Protein AF-0000000080646716 (afdb_homodimer)

Foldseek 3Di:
DLVVLLVLLLLQLLDPQDFLVVSCVLSVHDSVVSVVSVVVCVVLQQKDWDDFDDDPDDDTTTTMHGHQQAKFKFWEDDLFWIKIFIDGSSLHTPDIDIDGDPQLDLLSVLVVVVVVVVVVCVVDPDDHLWYFYEYQAQAFQLGFGCDDVSSPDHGDRSNVSNPVPGHYTYDYLQLLLVLLCLRHNVVSVDQWEKEWEEEQFIAMWIGHRSRTDDDSCPSVRVQQADALAAQVQADPVGHGRGLRCQRYLVNLCVQCVVLPHDADDSSDLQRRLVRLVVCVVVPPPSSLVSLLRNLSSVLSSQCVVCVVRVHQEYEYEASNLCSCVDVSSVSVVSQVVVDDPVDPGHDYHGDNHDCSSSRSSRRSVGSSVSSSVSSVD/DLVVLLVLLLLQLLDPQDFLVVSCVLSVHDSVVSVVSVVVCVVLQQKDWDDFDDDPDDDTTTTMHGHQQAKFKFWEDDLFWIKIFIDGSSLHTPDIDIDGDDQLDLLSVLVRVVVVVVVVCVVDPDDHLWYFYEYQAQAFQLGFGCDDVSSPDHGDRSNVSNPVPGHYTYDYLQLLLVLLCLRHNVVSVDQWEKEWEEEQFIAMWIGHRSRTDDDSCPNVRVQQADALAAQVQADPVGHGRGLRCQRYLVNLCVQCVVLPHDADDSSDLQRRLVRLVVCVVVPPPSSLVSLLSNLSSVLSSQCVRCVVRVHQEYEYEASNLCSCVDVSSVSVVVQVVVDDPVDPGHDYHGDNHDCSSSRSSRRSVRSSVSSSVSSVD

Radius of gyration: 27.38 Å; Cα contacts (8 Å, |Δi|>4): 1641; chains: 2; bounding box: 69×74×70 Å

pLDDT: mean 92.82, std 8.95, range [37.38, 98.81]

Organism: NCBI:txid888439

Sequence (754 aa):
MGSTALQLAYEIVRSAPVGRRSLAATLELSPASATRLVKELLGAGIVEEGEETQPTLGRPVVAVQPSSKLLLAGITFHTSGATAVLMDARGQVRESLEAELSDHSVAAVAALGKELLRELAAEADRPITATGVSLGGAISPAGYVTRAPFYGWRQVDLGAQWGRKKPTVFVNDADAFALGELWYGVGRQYSDFAIVTTGMGVGHAVVRERKLLDSPYSGIGLIGHVPVAGPEVVCKLGHRGCASAVLSMPALAHDMHAVGVPVADIADADQFASSLRQIVQEGDPAGIAVLENYAQALCRTIVIVGNVSMVSQVVVGGELAQLAGWQELAVKEKLAQMHDPDEPGLTLHVRDGAFVDWARGAAAVAFRTWIRHRLEKMGSTALQLAYEIVRSAPVGRRSLAATLELSPASATRLVKELLGAGIVEEGEETQPTLGRPVVAVQPSSKLLLAGITFHTSGATAVLMDARGQVRESLEAELSDHSVAAVAALGKELLRELAAEADRPITATGVSLGGAISPAGYVTRAPFYGWRQVDLGAQWGRKKPTVFVNDADAFALGELWYGVGRQYSDFAIVTTGMGVGHAVVRERKLLDSPYSGIGLIGHVPVAGPEVVCKLGHRGCASAVLSMPALAHDMHAVGVPVADIADADQFASSLRQIVQEGDPAGIAVLENYAQALCRTIVIVGNVSMVSQVVVGGELAQLAGWQELAVKEKLAQMHDPDEPGLTLHVRDGAFVDWARGAAAVAFRTWIRHRLEK

Structure (mmCIF, N/CA/C/O backbone):
data_AF-0000000080646716-model_v1
#
loop_
_entity.id
_entity.type
_entity.pdbx_description
1 polymer 'HTH marR-type domain-containing protein'
#
loop_
_atom_site.group_PDB
_atom_site.id
_atom_site.type_symbol
_atom_site.label_atom_id
_atom_site.label_alt_id
_atom_site.label_comp_id
_atom_site.label_asym_id
_atom_site.label_entity_id
_atom_site.label_seq_id
_atom_site.pdbx_PDB_ins_code
_atom_site.Cartn_x
_atom_site.Cartn_y
_atom_site.Cartn_z
_atom_site.occupancy
_atom_site.B_iso_or_equiv
_atom_site.auth_seq_id
_atom_site.auth_comp_id
_atom_site.auth_asym_id
_atom_site.auth_atom_id
_atom_site.pdbx_PDB_model_num
ATOM 1 N N . MET A 1 1 ? 25.328 5.555 -5.945 1 37.38 1 MET A N 1
ATOM 2 C CA . MET A 1 1 ? 26.031 6.289 -4.902 1 37.38 1 MET A CA 1
ATOM 3 C C . MET A 1 1 ? 25.141 7.363 -4.285 1 37.38 1 MET A C 1
ATOM 5 O O . MET A 1 1 ? 25.078 7.5 -3.064 1 37.38 1 MET A O 1
ATOM 9 N N . GLY A 1 2 ? 24.328 8.078 -5.27 1 55.41 2 GLY A N 1
ATOM 10 C CA . GLY A 1 2 ? 23.469 9.203 -4.898 1 55.41 2 GLY A CA 1
ATOM 11 C C . GLY A 1 2 ? 22.266 8.789 -4.07 1 55.41 2 GLY A C 1
ATOM 12 O O . GLY A 1 2 ? 21.938 9.453 -3.088 1 55.41 2 GLY A O 1
ATOM 13 N N . SER A 1 3 ? 21.953 7.461 -4.199 1 77.31 3 SER A N 1
ATOM 14 C CA . SER A 1 3 ? 20.734 7.043 -3.516 1 77.31 3 SER A CA 1
ATOM 15 C C . SER A 1 3 ? 21.031 6.559 -2.102 1 77.31 3 SER A C 1
ATOM 17 O O . SER A 1 3 ? 20.297 6.859 -1.165 1 77.31 3 SER A O 1
ATOM 19 N N . THR A 1 4 ? 22.344 6.078 -1.926 1 83.69 4 THR A N 1
ATOM 20 C CA . THR A 1 4 ? 22.672 5.547 -0.607 1 83.69 4 THR A CA 1
ATOM 21 C C . THR A 1 4 ? 23 6.676 0.369 1 83.69 4 THR A C 1
ATOM 23 O O . THR A 1 4 ? 22.625 6.609 1.544 1 83.69 4 THR A O 1
ATOM 26 N N . ALA A 1 5 ? 23.672 7.699 -0.118 1 91 5 ALA A N 1
ATOM 27 C CA . ALA A 1 5 ? 23.969 8.867 0.712 1 91 5 ALA A CA 1
ATOM 28 C C . ALA A 1 5 ? 22.688 9.539 1.185 1 91 5 ALA A C 1
ATOM 30 O O . ALA A 1 5 ? 22.578 9.961 2.338 1 91 5 ALA A O 1
ATOM 31 N N . LEU A 1 6 ? 21.766 9.578 0.278 1 93.56 6 LEU A N 1
ATOM 32 C CA . LEU A 1 6 ? 20.484 10.164 0.608 1 93.56 6 LEU A CA 1
ATOM 33 C C . LEU A 1 6 ? 19.781 9.359 1.704 1 93.56 6 LEU A C 1
ATOM 35 O O . LEU A 1 6 ? 19.266 9.938 2.664 1 93.56 6 LEU A O 1
ATOM 39 N N . GLN A 1 7 ? 19.828 8.078 1.572 1 92.5 7 GLN A N 1
ATOM 40 C CA . GLN A 1 7 ? 19.203 7.211 2.562 1 92.5 7 GLN A CA 1
ATOM 41 C C . GLN A 1 7 ? 19.875 7.352 3.924 1 92.5 7 GLN A C 1
ATOM 43 O O . GLN A 1 7 ? 19.203 7.34 4.961 1 92.5 7 GLN A O 1
ATOM 48 N N . LEU A 1 8 ? 21.141 7.43 3.895 1 95.06 8 LEU A N 1
ATOM 49 C CA . LEU A 1 8 ? 21.875 7.586 5.145 1 95.06 8 LEU A CA 1
ATOM 50 C C . LEU A 1 8 ? 21.547 8.922 5.805 1 95.06 8 LEU A C 1
ATOM 52 O O . LEU A 1 8 ? 21.344 8.984 7.02 1 95.06 8 LEU A O 1
ATOM 56 N N . ALA A 1 9 ? 21.469 9.969 4.996 1 97.19 9 ALA A N 1
ATOM 57 C CA . ALA A 1 9 ? 21.109 11.273 5.535 1 97.19 9 ALA A CA 1
ATOM 58 C C . ALA A 1 9 ? 19.734 11.227 6.207 1 97.19 9 ALA A C 1
ATOM 60 O O . ALA A 1 9 ? 19.578 11.719 7.328 1 97.19 9 ALA A O 1
ATOM 61 N N . TYR A 1 10 ? 18.766 10.648 5.551 1 97 10 TYR A N 1
ATOM 62 C CA . TYR A 1 10 ? 17.422 10.555 6.094 1 97 10 TYR A CA 1
ATOM 63 C C . TYR A 1 10 ? 17.406 9.742 7.387 1 97 10 TYR A C 1
ATOM 65 O O . TYR A 1 10 ? 16.688 10.086 8.336 1 97 10 TYR A O 1
ATOM 73 N N . GLU A 1 11 ? 18.203 8.695 7.398 1 95.94 11 GLU A N 1
ATOM 74 C CA . GLU A 1 11 ? 18.266 7.875 8.609 1 95.94 11 GLU A CA 1
ATOM 75 C C . GLU A 1 11 ? 18.875 8.656 9.766 1 95.94 11 GLU A C 1
ATOM 77 O O . GLU A 1 11 ? 18.469 8.5 10.922 1 95.94 11 GLU A O 1
ATOM 82 N N . ILE A 1 12 ? 19.859 9.477 9.5 1 96.5 12 ILE A N 1
ATOM 83 C CA . ILE A 1 12 ? 20.469 10.305 10.539 1 96.5 12 ILE A CA 1
ATOM 84 C C . ILE A 1 12 ? 19.422 11.273 11.102 1 96.5 12 ILE A C 1
ATOM 86 O O . ILE A 1 12 ? 19.328 11.453 12.312 1 96.5 12 ILE A O 1
ATOM 90 N N . VAL A 1 13 ? 18.641 11.922 10.234 1 97.06 13 VAL A N 1
ATOM 91 C CA . VAL A 1 13 ? 17.609 12.844 10.68 1 97.06 13 VAL A CA 1
ATOM 92 C C . VAL A 1 13 ? 16.641 12.133 11.625 1 97.06 13 VAL A C 1
ATOM 94 O O . VAL A 1 13 ? 16.312 12.641 12.695 1 97.06 13 VAL A O 1
ATOM 97 N N . ARG A 1 14 ? 16.25 10.977 11.281 1 95.81 14 ARG A N 1
ATOM 98 C CA . ARG A 1 14 ? 15.227 10.211 12 1 95.81 14 ARG A CA 1
ATOM 99 C C . ARG A 1 14 ? 15.766 9.703 13.328 1 95.81 14 ARG A C 1
ATOM 101 O O . ARG A 1 14 ? 15.023 9.625 14.312 1 95.81 14 ARG A O 1
ATOM 108 N N . SER A 1 15 ? 17.078 9.406 13.398 1 94.19 15 SER A N 1
ATOM 109 C CA . SER A 1 15 ? 17.594 8.641 14.531 1 94.19 15 SER A CA 1
ATOM 110 C C . SER A 1 15 ? 18.625 9.453 15.32 1 94.19 15 SER A C 1
ATOM 112 O O . SER A 1 15 ? 19.188 8.953 16.297 1 94.19 15 SER A O 1
ATOM 114 N N . ALA A 1 16 ? 18.859 10.656 14.969 1 91.88 16 ALA A N 1
ATOM 115 C CA . ALA A 1 16 ? 19.906 11.461 15.586 1 91.88 16 ALA A CA 1
ATOM 116 C C . ALA A 1 16 ? 19.625 11.688 17.062 1 91.88 16 ALA A C 1
ATOM 118 O O . ALA A 1 16 ? 18.469 11.781 17.484 1 91.88 16 ALA A O 1
ATOM 119 N N . PRO A 1 17 ? 20.719 11.789 17.812 1 92.94 17 PRO A N 1
ATOM 120 C CA . PRO A 1 17 ? 22.109 11.477 17.484 1 92.94 17 PRO A CA 1
ATOM 121 C C . PRO A 1 17 ? 22.359 9.977 17.328 1 92.94 17 PRO A C 1
ATOM 123 O O . PRO A 1 17 ? 21.734 9.164 18.016 1 92.94 17 PRO A O 1
ATOM 126 N N . VAL A 1 18 ? 23.125 9.656 16.344 1 93.56 18 VAL A N 1
ATOM 127 C CA . VAL A 1 18 ? 23.281 8.227 16.062 1 93.56 18 VAL A CA 1
ATOM 128 C C . VAL A 1 18 ? 24.734 7.934 15.664 1 93.56 18 VAL A C 1
ATOM 130 O O . VAL A 1 18 ? 25.375 8.742 15 1 93.56 18 VAL A O 1
ATOM 133 N N . GLY A 1 19 ? 25.25 6.797 16.047 1 93.19 19 GLY A N 1
ATOM 134 C CA . GLY A 1 19 ? 26.609 6.383 15.711 1 93.19 19 GLY A CA 1
ATOM 135 C C . GLY A 1 19 ? 26.719 5.75 14.336 1 93.19 19 GLY A C 1
ATOM 136 O O . GLY A 1 19 ? 25.75 5.176 13.836 1 93.19 19 GLY A O 1
ATOM 137 N N . ARG A 1 20 ? 27.938 5.816 13.836 1 91.69 20 ARG A N 1
ATOM 138 C CA . ARG A 1 20 ? 28.203 5.297 12.5 1 91.69 20 ARG A CA 1
ATOM 139 C C . ARG A 1 20 ? 27.969 3.793 12.438 1 91.69 20 ARG A C 1
ATOM 141 O O . ARG A 1 20 ? 27.5 3.275 11.422 1 91.69 20 ARG A O 1
ATOM 148 N N . ARG A 1 21 ? 28.312 3.08 13.422 1 90.81 21 ARG A N 1
ATOM 149 C CA . ARG A 1 21 ? 28.141 1.632 13.445 1 90.81 21 ARG A CA 1
ATOM 150 C C . ARG A 1 21 ? 26.656 1.261 13.344 1 90.81 21 ARG A C 1
ATOM 152 O O . ARG A 1 21 ? 26.297 0.338 12.609 1 90.81 21 ARG A O 1
ATOM 159 N N . SER A 1 22 ? 25.859 1.977 14.102 1 92.81 22 SER A N 1
ATOM 160 C CA . SER A 1 22 ? 24.422 1.738 14.062 1 92.81 22 SER A CA 1
ATOM 161 C C . SER A 1 22 ? 23.844 2.043 12.688 1 92.81 22 SER A C 1
ATOM 163 O O . SER A 1 22 ? 23 1.31 12.188 1 92.81 22 SER A O 1
ATOM 165 N N . LEU A 1 23 ? 24.266 3.078 12.141 1 93.56 23 LEU A N 1
ATOM 166 C CA . LEU A 1 23 ? 23.828 3.453 10.797 1 93.56 23 LEU A CA 1
ATOM 167 C C . LEU A 1 23 ? 24.172 2.363 9.789 1 93.56 23 LEU A C 1
ATOM 169 O O . LEU A 1 23 ? 23.328 2.004 8.953 1 93.56 23 LEU A O 1
ATOM 173 N N . ALA A 1 24 ? 25.391 1.897 9.852 1 93.12 24 ALA A N 1
ATOM 174 C CA . ALA A 1 24 ? 25.828 0.841 8.945 1 93.12 24 ALA A CA 1
ATOM 175 C C . ALA A 1 24 ? 24.953 -0.396 9.062 1 93.12 24 ALA A C 1
ATOM 177 O O . ALA A 1 24 ? 24.531 -0.972 8.055 1 93.12 24 ALA A O 1
ATOM 178 N N . ALA A 1 25 ? 24.672 -0.729 10.289 1 91.31 25 ALA A N 1
ATOM 179 C CA . ALA A 1 25 ? 23.844 -1.906 10.547 1 91.31 25 ALA A CA 1
ATOM 180 C C . ALA A 1 25 ? 22.438 -1.715 10 1 91.31 25 ALA A C 1
ATOM 182 O O . ALA A 1 25 ? 21.906 -2.59 9.305 1 91.31 25 ALA A O 1
ATOM 183 N N . THR A 1 26 ? 21.844 -0.577 10.25 1 89.69 26 THR A N 1
ATOM 184 C CA . THR A 1 26 ? 20.453 -0.285 9.867 1 89.69 26 THR A CA 1
ATOM 185 C C . THR A 1 26 ? 20.312 -0.286 8.352 1 89.69 26 THR A C 1
ATOM 187 O O . THR A 1 26 ? 19.297 -0.765 7.824 1 89.69 26 THR A O 1
ATOM 190 N N . LEU A 1 27 ? 21.281 0.178 7.688 1 89.5 27 LEU A N 1
ATOM 191 C CA . LEU A 1 27 ? 21.172 0.326 6.238 1 89.5 27 LEU A CA 1
ATOM 192 C C . LEU A 1 27 ? 21.922 -0.79 5.523 1 89.5 27 LEU A C 1
ATOM 194 O O . LEU A 1 27 ? 22.078 -0.759 4.301 1 89.5 27 LEU A O 1
ATOM 198 N N . GLU A 1 28 ? 22.422 -1.714 6.332 1 86.06 28 GLU A N 1
ATOM 199 C CA . GLU A 1 28 ? 23.156 -2.859 5.793 1 86.06 28 GLU A CA 1
ATOM 200 C C . GLU A 1 28 ? 24.328 -2.41 4.934 1 86.06 28 GLU A C 1
ATOM 202 O O . GLU A 1 28 ? 24.484 -2.861 3.795 1 86.06 28 GLU A O 1
ATOM 207 N N . LEU A 1 29 ? 25.062 -1.531 5.453 1 88.31 29 LEU A N 1
ATOM 208 C CA . LEU A 1 29 ? 26.281 -1.034 4.836 1 88.31 29 LEU A CA 1
ATOM 209 C C . LEU A 1 29 ? 27.516 -1.555 5.57 1 88.31 29 LEU A C 1
ATOM 211 O O . LEU A 1 29 ? 27.438 -1.908 6.75 1 88.31 29 LEU A O 1
ATOM 215 N N . SER A 1 30 ? 28.609 -1.611 4.824 1 89.62 30 SER A N 1
ATOM 216 C CA . SER A 1 30 ? 29.875 -1.838 5.512 1 89.62 30 SER A CA 1
ATOM 217 C C . SER A 1 30 ? 30.266 -0.635 6.367 1 89.62 30 SER A C 1
ATOM 219 O O . SER A 1 30 ? 29.891 0.5 6.051 1 89.62 30 SER A O 1
ATOM 221 N N . PRO A 1 31 ? 31.016 -0.91 7.41 1 91.19 31 PRO A N 1
ATOM 222 C CA . PRO A 1 31 ? 31.5 0.214 8.219 1 91.19 31 PRO A CA 1
ATOM 223 C C . PRO A 1 31 ? 32.281 1.234 7.398 1 91.19 31 PRO A C 1
ATOM 225 O O . PRO A 1 31 ? 32.156 2.441 7.609 1 91.19 31 PRO A O 1
ATOM 228 N N . ALA A 1 32 ? 33.062 0.771 6.52 1 92.44 32 ALA A N 1
ATOM 229 C CA . ALA A 1 32 ? 33.875 1.655 5.668 1 92.44 32 ALA A CA 1
ATOM 230 C C . ALA A 1 32 ? 32.969 2.529 4.801 1 92.44 32 ALA A C 1
ATOM 232 O O . ALA A 1 32 ? 33.219 3.725 4.633 1 92.44 32 ALA A O 1
ATOM 233 N N . SER A 1 33 ? 31.875 1.954 4.27 1 90.88 33 SER A N 1
ATOM 234 C CA . SER A 1 33 ? 30.938 2.693 3.439 1 90.88 33 SER A CA 1
ATOM 235 C C . SER A 1 33 ? 30.188 3.744 4.25 1 90.88 33 SER A C 1
ATOM 237 O O . SER A 1 33 ? 29.984 4.867 3.787 1 90.88 33 SER A O 1
ATOM 239 N N . ALA A 1 34 ? 29.812 3.352 5.43 1 93.75 34 ALA A N 1
ATOM 240 C CA . ALA A 1 34 ? 29.125 4.293 6.297 1 93.75 34 ALA A CA 1
ATOM 241 C C . ALA A 1 34 ? 30 5.484 6.645 1 93.75 34 ALA A C 1
ATOM 243 O O . ALA A 1 34 ? 29.562 6.633 6.625 1 93.75 34 ALA A O 1
ATOM 244 N N . THR A 1 35 ? 31.25 5.172 6.945 1 93.94 35 THR A N 1
ATOM 245 C CA . THR A 1 35 ? 32.188 6.227 7.297 1 93.94 35 THR A CA 1
ATOM 246 C C . THR A 1 35 ? 32.406 7.184 6.129 1 93.94 35 THR A C 1
ATOM 248 O O . THR A 1 35 ? 32.406 8.398 6.309 1 93.94 35 THR A O 1
ATOM 251 N N . ARG A 1 36 ? 32.562 6.621 5.016 1 95.06 36 ARG A N 1
ATOM 252 C CA . ARG A 1 36 ? 32.75 7.426 3.816 1 95.06 36 ARG A CA 1
ATOM 253 C C . ARG A 1 36 ? 31.547 8.312 3.537 1 95.06 36 ARG A C 1
ATOM 255 O O . ARG A 1 36 ? 31.688 9.492 3.211 1 95.06 36 ARG A O 1
ATOM 262 N N . LEU A 1 37 ? 30.391 7.777 3.635 1 95.25 37 LEU A N 1
ATOM 263 C CA . LEU A 1 37 ? 29.156 8.5 3.35 1 95.25 37 LEU A CA 1
ATOM 264 C C . LEU A 1 37 ? 28.922 9.602 4.379 1 95.25 37 LEU A C 1
ATOM 266 O O . LEU A 1 37 ? 28.469 10.695 4.031 1 95.25 37 LEU A O 1
ATOM 270 N N . VAL A 1 38 ? 29.234 9.305 5.613 1 96 38 VAL A N 1
ATOM 271 C CA . VAL A 1 38 ? 29.078 10.312 6.652 1 96 38 VAL A CA 1
ATOM 272 C C . VAL A 1 38 ? 30.016 11.492 6.363 1 96 38 VAL A C 1
ATOM 274 O O . VAL A 1 38 ? 29.625 12.648 6.516 1 96 38 VAL A O 1
ATOM 277 N N . LYS A 1 39 ? 31.219 11.188 5.973 1 96.38 39 LYS A N 1
ATOM 278 C CA . LYS A 1 39 ? 32.156 12.242 5.617 1 96.38 39 LYS A CA 1
ATOM 279 C C . LYS A 1 39 ? 31.609 13.109 4.484 1 96.38 39 LYS A C 1
ATOM 281 O O . LYS A 1 39 ? 31.781 14.328 4.496 1 96.38 39 LYS A O 1
ATOM 286 N N . GLU A 1 40 ? 31.016 12.477 3.57 1 95.94 40 GLU A N 1
ATOM 287 C CA . GLU A 1 40 ? 30.391 13.195 2.465 1 95.94 40 GLU A CA 1
ATOM 288 C C . GLU A 1 40 ? 29.297 14.141 2.965 1 95.94 40 GLU A C 1
ATOM 290 O O . GLU A 1 40 ? 29.219 15.289 2.521 1 95.94 40 GLU A O 1
ATOM 295 N N . LEU A 1 41 ? 28.5 13.664 3.877 1 97.44 41 LEU A N 1
ATOM 296 C CA . LEU A 1 41 ? 27.406 14.461 4.418 1 97.44 41 LEU A CA 1
ATOM 297 C C . LEU A 1 41 ? 27.938 15.609 5.266 1 97.44 41 LEU A C 1
ATOM 299 O O . LEU A 1 41 ? 27.359 16.703 5.273 1 97.44 41 LEU A O 1
ATOM 303 N N . LEU A 1 42 ? 29.031 15.352 6.012 1 97.06 42 LEU A N 1
ATOM 304 C CA . LEU A 1 42 ? 29.703 16.406 6.777 1 97.06 42 LEU A CA 1
ATOM 305 C C . LEU A 1 42 ? 30.203 17.5 5.859 1 97.06 42 LEU A C 1
ATOM 307 O O . LEU A 1 42 ? 29.984 18.688 6.121 1 97.06 42 LEU A O 1
ATOM 311 N N . GLY A 1 43 ? 30.797 17.047 4.824 1 96.56 43 GLY A N 1
ATOM 312 C CA . GLY A 1 43 ? 31.328 18 3.855 1 96.56 43 GLY A CA 1
ATOM 313 C C . GLY A 1 43 ? 30.25 18.828 3.197 1 96.56 43 GLY A C 1
ATOM 314 O O . GLY A 1 43 ? 30.484 20 2.852 1 96.56 43 GLY A O 1
ATOM 315 N N . ALA A 1 44 ? 29.078 18.281 3.061 1 96.69 44 ALA A N 1
ATOM 316 C CA . ALA A 1 44 ? 27.969 18.969 2.402 1 96.69 44 ALA A CA 1
ATOM 317 C C . ALA A 1 44 ? 27.219 19.859 3.383 1 96.69 44 ALA A C 1
ATOM 319 O O . ALA A 1 44 ? 26.297 20.578 2.992 1 96.69 44 ALA A O 1
ATOM 320 N N . GLY A 1 45 ? 27.578 19.828 4.648 1 96.94 45 GLY A N 1
ATOM 321 C CA . GLY A 1 45 ? 26.969 20.672 5.652 1 96.94 45 GLY A CA 1
ATOM 322 C C . GLY A 1 45 ? 25.609 20.172 6.105 1 96.94 45 GLY A C 1
ATOM 323 O O . GLY A 1 45 ? 24.828 20.922 6.711 1 96.94 45 GLY A O 1
ATOM 324 N N . ILE A 1 46 ? 25.25 18.938 5.766 1 97.88 46 ILE A N 1
ATOM 325 C CA . ILE A 1 46 ? 23.953 18.344 6.098 1 97.88 46 ILE A CA 1
ATOM 326 C C . ILE A 1 46 ? 23.969 17.875 7.551 1 97.88 46 ILE A C 1
ATOM 328 O O . ILE A 1 46 ? 22.969 18.016 8.258 1 97.88 46 ILE A O 1
ATOM 332 N N . VAL A 1 47 ? 25.062 17.328 7.969 1 97.88 47 VAL A N 1
ATOM 333 C CA . VAL A 1 47 ? 25.172 16.797 9.32 1 97.88 47 VAL A CA 1
ATOM 334 C C . VAL A 1 47 ? 26.422 17.359 10.008 1 97.88 47 VAL A C 1
ATOM 336 O O . VAL A 1 47 ? 27.234 18.016 9.367 1 97.88 47 VAL A O 1
ATOM 339 N N . GLU A 1 48 ? 26.469 17.156 11.25 1 97.44 48 GLU A N 1
ATOM 340 C CA . GLU A 1 48 ? 27.625 17.516 12.062 1 97.44 48 GLU A CA 1
ATOM 341 C C . GLU A 1 48 ? 27.922 16.453 13.125 1 97.44 48 GLU A C 1
ATOM 343 O O . GLU A 1 48 ? 27.062 15.633 13.438 1 97.44 48 GLU A O 1
ATOM 348 N N . GLU A 1 49 ? 29.125 16.391 13.539 1 94.44 49 GLU A N 1
ATOM 349 C CA . GLU A 1 49 ? 29.5 15.477 14.617 1 94.44 49 GLU A CA 1
ATOM 350 C C . GLU A 1 49 ? 29.094 16.047 15.984 1 94.44 49 GLU A C 1
ATOM 352 O O . GLU A 1 49 ? 29.234 17.25 16.219 1 94.44 49 GLU A O 1
ATOM 357 N N . GLY A 1 50 ? 28.359 15.164 16.672 1 84.25 50 GLY A N 1
ATOM 358 C CA . GLY A 1 50 ? 27.969 15.586 18 1 84.25 50 GLY A CA 1
ATOM 359 C C . GLY A 1 50 ? 29.047 15.367 19.047 1 84.25 50 GLY A C 1
ATOM 360 O O . GLY A 1 50 ? 30.203 15.164 18.703 1 84.25 50 GLY A O 1
ATOM 361 N N . GLU A 1 51 ? 28.609 15.594 20.391 1 73.44 51 GLU A N 1
ATOM 362 C CA . GLU A 1 51 ? 29.516 15.406 21.516 1 73.44 51 GLU A CA 1
ATOM 363 C C . GLU A 1 51 ? 29.812 13.922 21.734 1 73.44 51 GLU A C 1
ATOM 365 O O . GLU A 1 51 ? 28.969 13.07 21.469 1 73.44 51 GLU A O 1
ATOM 370 N N . GLU A 1 52 ? 31.031 13.617 21.859 1 66.25 52 GLU A N 1
ATOM 371 C CA . GLU A 1 52 ? 31.438 12.25 22.141 1 66.25 52 GLU A CA 1
ATOM 372 C C . GLU A 1 52 ? 30.656 11.68 23.312 1 66.25 52 GLU A C 1
ATOM 374 O O . GLU A 1 52 ? 30.422 12.367 24.312 1 66.25 52 GLU A O 1
ATOM 379 N N . THR A 1 53 ? 29.766 10.711 23.047 1 59.69 53 THR A N 1
ATOM 380 C CA . THR A 1 53 ? 29.125 10.062 24.188 1 59.69 53 THR A CA 1
ATOM 381 C C . THR A 1 53 ? 30.031 9 24.781 1 59.69 53 THR A C 1
ATOM 383 O O . THR A 1 53 ? 30.609 8.188 24.062 1 59.69 53 THR A O 1
ATOM 386 N N . GLN A 1 54 ? 30.469 9.297 26.031 1 54.47 54 GLN A N 1
ATOM 387 C CA . GLN A 1 54 ? 31.344 8.406 26.766 1 54.47 54 GLN A CA 1
ATOM 388 C C . GLN A 1 54 ? 30.641 7.102 27.125 1 54.47 54 GLN A C 1
ATOM 390 O O . GLN A 1 54 ? 29.734 7.086 27.953 1 54.47 54 GLN A O 1
ATOM 395 N N . PRO A 1 55 ? 30.859 6.191 26.344 1 52.78 55 PRO A N 1
ATOM 396 C CA . PRO A 1 55 ? 30.266 4.957 26.875 1 52.78 55 PRO A CA 1
ATOM 397 C C . PRO A 1 55 ? 30.938 4.488 28.172 1 52.78 55 PRO A C 1
ATOM 399 O O . PRO A 1 55 ? 32.094 4.875 28.453 1 52.78 55 PRO A O 1
ATOM 402 N N . THR A 1 56 ? 30.109 4.051 29.156 1 50.47 56 THR A N 1
ATOM 403 C CA . THR A 1 56 ? 30.656 3.455 30.375 1 50.47 56 THR A CA 1
ATOM 404 C C . THR A 1 56 ? 31.828 2.539 30.047 1 50.47 56 THR A C 1
ATOM 406 O O . THR A 1 56 ? 32.812 2.463 30.812 1 50.47 56 THR A O 1
ATOM 409 N N . LEU A 1 57 ? 31.719 1.591 29.141 1 51.75 57 LEU A N 1
ATOM 410 C CA . LEU A 1 57 ? 32.781 0.696 28.719 1 51.75 57 LEU A CA 1
ATOM 411 C C . LEU A 1 57 ? 32.969 0.727 27.203 1 51.75 57 LEU A C 1
ATOM 413 O O . LEU A 1 57 ? 32 0.676 26.469 1 51.75 57 LEU A O 1
ATOM 417 N N . GLY A 1 58 ? 34.188 1.094 26.656 1 60.03 58 GLY A N 1
ATOM 418 C CA . GLY A 1 58 ? 34.594 1.037 25.266 1 60.03 58 GLY A CA 1
ATOM 419 C C . GLY A 1 58 ? 34.969 2.393 24.688 1 60.03 58 GLY A C 1
ATOM 420 O O . GLY A 1 58 ? 35 3.389 25.422 1 60.03 58 GLY A O 1
ATOM 421 N N . ARG A 1 59 ? 35.438 2.344 23.453 1 61.09 59 ARG A N 1
ATOM 422 C CA . ARG A 1 59 ? 35.938 3.525 22.75 1 61.09 59 ARG A CA 1
ATOM 423 C C . ARG A 1 59 ? 34.812 4.535 22.547 1 61.09 59 ARG A C 1
ATOM 425 O O . ARG A 1 59 ? 33.656 4.156 22.25 1 61.09 59 ARG A O 1
ATOM 432 N N . PRO A 1 60 ? 35 5.703 22.859 1 64.44 60 PRO A N 1
ATOM 433 C CA . PRO A 1 60 ? 34.031 6.766 22.656 1 64.44 60 PRO A CA 1
ATOM 434 C C . PRO A 1 60 ? 33.406 6.742 21.25 1 64.44 60 PRO A C 1
ATOM 436 O O . PRO A 1 60 ? 34.125 6.453 20.281 1 64.44 60 PRO A O 1
ATOM 439 N N . VAL A 1 61 ? 32.125 6.641 21.109 1 75.69 61 VAL A N 1
ATOM 440 C CA . VAL A 1 61 ? 31.453 6.672 19.828 1 75.69 61 VAL A CA 1
ATOM 441 C C . VAL A 1 61 ? 30.984 8.094 19.516 1 75.69 61 VAL A C 1
ATOM 443 O O . VAL A 1 61 ? 30.312 8.719 20.344 1 75.69 61 VAL A O 1
ATOM 446 N N . VAL A 1 62 ? 31.531 8.719 18.453 1 84.94 62 VAL A N 1
ATOM 447 C CA . VAL A 1 62 ? 31.109 10.039 18 1 84.94 62 VAL A CA 1
ATOM 448 C C . VAL A 1 62 ? 29.781 9.914 17.25 1 84.94 62 VAL A C 1
ATOM 450 O O . VAL A 1 62 ? 29.703 9.258 16.219 1 84.94 62 VAL A O 1
ATOM 453 N N . ALA A 1 63 ? 28.75 10.523 17.844 1 93 63 ALA A N 1
ATOM 454 C CA . ALA A 1 63 ? 27.438 10.484 17.219 1 93 63 ALA A CA 1
ATOM 455 C C . ALA A 1 63 ? 27.281 11.57 16.156 1 93 63 ALA A C 1
ATOM 457 O O . ALA A 1 63 ? 27.984 12.586 16.219 1 93 63 ALA A O 1
ATOM 458 N N . VAL A 1 64 ? 26.547 11.305 15.188 1 96.06 64 VAL A N 1
ATOM 459 C CA . VAL A 1 64 ? 26.266 12.266 14.125 1 96.06 64 VAL A CA 1
ATOM 460 C C . VAL A 1 64 ? 24.812 12.727 14.211 1 96.06 64 VAL A C 1
ATOM 462 O O . VAL A 1 64 ? 23.938 11.969 14.648 1 96.06 64 VAL A O 1
ATOM 465 N N . GLN A 1 65 ? 24.594 13.977 13.844 1 96.94 65 GLN A N 1
ATOM 466 C CA . GLN A 1 65 ? 23.266 14.578 13.859 1 96.94 65 GLN A CA 1
ATOM 467 C C . GLN A 1 65 ? 23.141 15.641 12.773 1 96.94 65 GLN A C 1
ATOM 469 O O . GLN A 1 65 ? 24.141 16.109 12.219 1 96.94 65 GLN A O 1
ATOM 474 N N . PRO A 1 66 ? 21.875 15.953 12.438 1 97.75 66 PRO A N 1
ATOM 475 C CA . PRO A 1 66 ? 21.719 17.047 11.477 1 97.75 66 PRO A CA 1
ATOM 476 C C . PRO A 1 66 ? 22.406 18.328 11.938 1 97.75 66 PRO A C 1
ATOM 478 O O . PRO A 1 66 ? 22.422 18.641 13.133 1 97.75 66 PRO A O 1
ATOM 481 N N . SER A 1 67 ? 22.938 19.109 11.062 1 97.69 67 SER A N 1
ATOM 482 C CA . SER A 1 67 ? 23.688 20.328 11.375 1 97.69 67 SER A CA 1
ATOM 483 C C . SER A 1 67 ? 22.828 21.328 12.148 1 97.69 67 SER A C 1
ATOM 485 O O . SER A 1 67 ? 21.703 21.609 11.75 1 97.69 67 SER A O 1
ATOM 487 N N . SER A 1 68 ? 23.375 21.875 13.18 1 95.94 68 SER A N 1
ATOM 488 C CA . SER A 1 68 ? 22.672 22.875 14 1 95.94 68 SER A CA 1
ATOM 489 C C . SER A 1 68 ? 22.578 24.203 13.266 1 95.94 68 SER A C 1
ATOM 491 O O . SER A 1 68 ? 21.828 25.094 13.703 1 95.94 68 SER A O 1
ATOM 493 N N . LYS A 1 69 ? 23.234 24.344 12.18 1 96.81 69 LYS A N 1
ATOM 494 C CA . LYS A 1 69 ? 23.25 25.578 11.414 1 96.81 69 LYS A CA 1
ATOM 495 C C . LYS A 1 69 ? 21.984 25.703 10.562 1 96.81 69 LYS A C 1
ATOM 497 O O . LYS A 1 69 ? 21.672 26.781 10.055 1 96.81 69 LYS A O 1
ATOM 502 N N . LEU A 1 70 ? 21.375 24.609 10.367 1 97.75 70 LEU A N 1
ATOM 503 C CA . LEU A 1 70 ? 20.219 24.594 9.469 1 97.75 70 LEU A CA 1
ATOM 504 C C . LEU A 1 70 ? 18.969 25.078 10.188 1 97.75 70 LEU A C 1
ATOM 506 O O . LEU A 1 70 ? 18.75 24.734 11.352 1 97.75 70 LEU A O 1
ATOM 510 N N . LEU A 1 71 ? 18.234 25.859 9.516 1 97.62 71 LEU A N 1
ATOM 511 C CA . LEU A 1 71 ? 16.953 26.375 9.984 1 97.62 71 LEU A CA 1
ATOM 512 C C . LEU A 1 71 ? 15.875 26.156 8.938 1 97.62 71 LEU A C 1
ATOM 514 O O . LEU A 1 71 ? 16.062 26.484 7.766 1 97.62 71 LEU A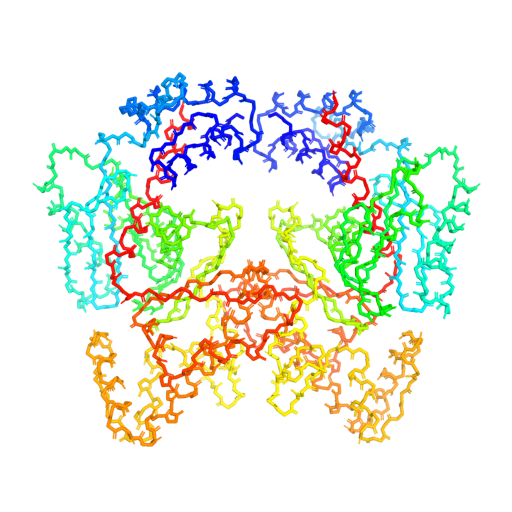 O 1
ATOM 518 N N . LEU A 1 72 ? 14.766 25.562 9.352 1 98 72 LEU A N 1
ATOM 519 C CA . LEU A 1 72 ? 13.695 25.203 8.438 1 98 72 LEU A CA 1
ATOM 520 C C . LEU A 1 72 ? 12.398 25.906 8.797 1 98 72 LEU A C 1
ATOM 522 O O . LEU A 1 72 ? 12.109 26.125 9.977 1 98 72 LEU A O 1
ATOM 526 N N . ALA A 1 73 ? 11.648 26.266 7.809 1 98.25 73 ALA A N 1
ATOM 527 C CA . ALA A 1 73 ? 10.297 26.797 8.008 1 98.25 73 ALA A CA 1
ATOM 528 C C . ALA A 1 73 ? 9.25 25.875 7.387 1 98.25 73 ALA A C 1
ATOM 530 O O . ALA A 1 73 ? 9.477 25.297 6.324 1 98.25 73 ALA A O 1
ATOM 531 N N . GLY A 1 74 ? 8.164 25.672 8.047 1 98.75 74 GLY A N 1
ATOM 532 C CA . GLY A 1 74 ? 7 24.953 7.551 1 98.75 74 GLY A CA 1
ATOM 533 C C . GLY A 1 74 ? 5.703 25.719 7.746 1 98.75 74 GLY A C 1
ATOM 534 O O . GLY A 1 74 ? 5.504 26.359 8.781 1 98.75 74 GLY A O 1
ATOM 535 N N . ILE A 1 75 ? 4.879 25.688 6.758 1 98.75 75 ILE A N 1
ATOM 536 C CA . ILE A 1 75 ? 3.541 26.266 6.852 1 98.75 75 ILE A CA 1
ATOM 537 C C . ILE A 1 75 ? 2.502 25.234 6.414 1 98.75 75 ILE A C 1
ATOM 539 O O . ILE A 1 75 ? 2.662 24.578 5.379 1 98.75 75 ILE A O 1
ATOM 543 N N . THR A 1 76 ? 1.503 25.078 7.191 1 98.69 76 THR A N 1
ATOM 544 C CA . THR A 1 76 ? 0.341 24.297 6.766 1 98.69 76 THR A CA 1
ATOM 545 C C . THR A 1 76 ? -0.904 25.172 6.715 1 98.69 76 THR A C 1
ATOM 547 O O . THR A 1 76 ? -1.188 25.922 7.66 1 98.69 76 THR A O 1
ATOM 550 N N . PHE A 1 77 ? -1.537 25.109 5.586 1 97.88 77 PHE A N 1
ATOM 551 C CA . PHE A 1 77 ? -2.812 25.797 5.445 1 97.88 77 PHE A CA 1
ATOM 552 C C . PHE A 1 77 ? -3.975 24.859 5.73 1 97.88 77 PHE A C 1
ATOM 554 O O . PHE A 1 77 ? -3.959 23.688 5.312 1 97.88 77 PHE A O 1
ATOM 561 N N . HIS A 1 78 ? -4.875 25.297 6.5 1 94.12 78 HIS A N 1
ATOM 562 C CA . HIS A 1 78 ? -6.168 24.641 6.711 1 94.12 78 HIS A CA 1
ATOM 563 C C . HIS A 1 78 ? -7.316 25.609 6.418 1 94.12 78 HIS A C 1
ATOM 565 O O . HIS A 1 78 ? -7.094 26.781 6.141 1 94.12 78 HIS A O 1
ATOM 571 N N . THR A 1 79 ? -8.523 25.188 6.383 1 89.75 79 THR A N 1
ATOM 572 C CA . THR A 1 79 ? -9.633 25.953 5.828 1 89.75 79 THR A CA 1
ATOM 573 C C . THR A 1 79 ? -9.875 27.219 6.641 1 89.75 79 THR A C 1
ATOM 575 O O . THR A 1 79 ? -10.344 28.219 6.102 1 89.75 79 THR A O 1
ATOM 578 N N . SER A 1 80 ? -9.492 27.203 7.867 1 91.44 80 SER A N 1
ATOM 579 C CA . SER A 1 80 ? -9.797 28.359 8.703 1 91.44 80 SER A CA 1
ATOM 580 C C . SER A 1 80 ? -8.539 29.188 8.977 1 91.44 80 SER A C 1
ATOM 582 O O . SER A 1 80 ? -8.609 30.234 9.633 1 91.44 80 SER A O 1
ATOM 584 N N . GLY A 1 81 ? -7.418 28.719 8.477 1 95.25 81 GLY A N 1
ATOM 585 C CA . GLY A 1 81 ? -6.219 29.484 8.789 1 95.25 81 GLY A CA 1
ATOM 586 C C . GLY A 1 81 ? -4.945 28.797 8.328 1 95.25 81 GLY A C 1
ATOM 587 O O . GLY A 1 81 ? -4.973 27.984 7.395 1 95.25 81 GLY A O 1
ATOM 588 N N . ALA A 1 82 ? -3.852 29.266 8.914 1 97.94 82 ALA A N 1
ATOM 589 C CA . ALA A 1 82 ? -2.52 28.719 8.656 1 97.94 82 ALA A CA 1
ATOM 590 C C . ALA A 1 82 ? -1.692 28.672 9.938 1 97.94 82 ALA A C 1
ATOM 592 O O . ALA A 1 82 ? -1.863 29.5 10.828 1 97.94 82 ALA A O 1
ATOM 593 N N . THR A 1 83 ? -0.96 27.672 10.039 1 98.44 83 THR A N 1
ATOM 594 C CA . THR A 1 83 ? 0.031 27.531 11.094 1 98.44 83 THR A CA 1
ATOM 595 C C . THR A 1 83 ? 1.438 27.438 10.516 1 98.44 83 THR A C 1
ATOM 597 O O . THR A 1 83 ? 1.682 26.688 9.57 1 98.44 83 THR A O 1
ATOM 600 N N . ALA A 1 84 ? 2.359 28.234 11.016 1 98.75 84 ALA A N 1
ATOM 601 C CA . ALA A 1 84 ? 3.744 28.266 10.555 1 98.75 84 ALA A CA 1
ATOM 602 C C . ALA A 1 84 ? 4.711 27.984 11.695 1 98.75 84 ALA A C 1
ATOM 604 O O . ALA A 1 84 ? 4.477 28.391 12.836 1 98.75 84 ALA A O 1
ATOM 605 N N . VAL A 1 85 ? 5.785 27.266 11.344 1 98.81 85 VAL A N 1
ATOM 606 C CA . VAL A 1 85 ? 6.785 26.984 12.375 1 98.81 85 VAL A CA 1
ATOM 607 C C . VAL A 1 85 ? 8.18 27.312 11.844 1 98.81 85 VAL A C 1
ATOM 609 O O . VAL A 1 85 ? 8.422 27.25 10.641 1 98.81 85 VAL A O 1
ATOM 612 N N . LEU A 1 86 ? 9 27.766 12.68 1 98.62 86 LEU A N 1
ATOM 613 C CA . LEU A 1 86 ? 10.445 27.797 12.531 1 98.62 86 LEU A CA 1
ATOM 614 C C . LEU A 1 86 ? 11.109 26.719 13.391 1 98.62 86 LEU A C 1
ATOM 616 O O . LEU A 1 86 ? 10.883 26.672 14.602 1 98.62 86 LEU A O 1
ATOM 620 N N . MET A 1 87 ? 11.852 25.828 12.75 1 98.31 87 MET A N 1
ATOM 621 C CA . MET A 1 87 ? 12.422 24.734 13.531 1 98.31 87 MET A CA 1
ATOM 622 C C . MET A 1 87 ? 13.844 24.438 13.078 1 98.31 87 MET A C 1
ATOM 624 O O . MET A 1 87 ? 14.266 24.859 12 1 98.31 87 MET A O 1
ATOM 628 N N . ASP A 1 88 ? 14.594 23.797 13.945 1 98.06 88 ASP A N 1
ATOM 629 C CA . ASP A 1 88 ? 15.922 23.344 13.547 1 98.06 88 ASP A CA 1
ATOM 630 C C . ASP A 1 88 ? 15.844 21.984 12.828 1 98.06 88 ASP A C 1
ATOM 632 O O . ASP A 1 88 ? 14.75 21.469 12.602 1 98.06 88 ASP A O 1
ATOM 636 N N . ALA A 1 89 ? 16.953 21.438 12.469 1 97.69 89 ALA A N 1
ATOM 637 C CA . ALA A 1 89 ? 16.984 20.25 11.625 1 97.69 89 ALA A CA 1
ATOM 638 C C . ALA A 1 89 ? 16.641 19 12.43 1 97.69 89 ALA A C 1
ATOM 640 O O . ALA A 1 89 ? 16.406 17.922 11.852 1 97.69 89 ALA A O 1
ATOM 641 N N . ARG A 1 90 ? 16.547 19.109 13.727 1 96.5 90 ARG A N 1
ATOM 642 C CA . ARG A 1 90 ? 16.156 17.984 14.57 1 96.5 90 ARG A CA 1
ATOM 643 C C . ARG A 1 90 ? 14.656 18.016 14.859 1 96.5 90 ARG A C 1
ATOM 645 O O . ARG A 1 90 ? 14.133 17.172 15.594 1 96.5 90 ARG A O 1
ATOM 652 N N . GLY A 1 91 ? 14.008 19 14.328 1 97.44 91 GLY A N 1
ATOM 653 C CA . GLY A 1 91 ? 12.562 19.062 14.438 1 97.44 91 GLY A CA 1
ATOM 654 C C . GLY A 1 91 ? 12.094 19.859 15.641 1 97.44 91 GLY A C 1
ATOM 655 O O . GLY A 1 91 ? 10.898 19.875 15.953 1 97.44 91 GLY A O 1
ATOM 656 N N . GLN A 1 92 ? 12.977 20.484 16.375 1 97.44 92 GLN A N 1
ATOM 657 C CA . GLN A 1 92 ? 12.594 21.312 17.516 1 97.44 92 GLN A CA 1
ATOM 658 C C . GLN A 1 92 ? 12.062 22.672 17.062 1 97.44 92 GLN A C 1
ATOM 660 O O . GLN A 1 92 ? 12.773 23.438 16.406 1 97.44 92 GLN A O 1
ATOM 665 N N . VAL A 1 93 ? 10.906 23 17.469 1 98.38 93 VAL A N 1
ATOM 666 C CA . VAL A 1 93 ? 10.25 24.234 17.062 1 98.38 93 VAL A CA 1
ATOM 667 C C . VAL A 1 93 ? 10.766 25.391 17.906 1 98.38 93 VAL A C 1
ATOM 669 O O . VAL A 1 93 ? 10.734 25.344 19.141 1 98.38 93 VAL A O 1
ATOM 672 N N . ARG A 1 94 ? 11.234 26.422 17.312 1 98.12 94 ARG A N 1
ATOM 673 C CA . ARG A 1 94 ? 11.727 27.625 17.969 1 98.12 94 ARG A CA 1
ATOM 674 C C . ARG A 1 94 ? 10.633 28.688 18.062 1 98.12 94 ARG A C 1
ATOM 676 O O . ARG A 1 94 ? 10.594 29.469 19.016 1 98.12 94 ARG A O 1
ATOM 683 N N . GLU A 1 95 ? 9.859 28.734 17.016 1 98.31 95 GLU A N 1
ATOM 684 C CA . GLU A 1 95 ? 8.766 29.688 16.922 1 98.31 95 GLU A CA 1
ATOM 685 C C . GLU A 1 95 ? 7.578 29.109 16.156 1 98.31 95 GLU A C 1
ATOM 687 O O . GLU A 1 95 ? 7.762 28.297 15.25 1 98.31 95 GLU A O 1
ATOM 692 N N . SER A 1 96 ? 6.434 29.453 16.578 1 98.38 96 SER A N 1
ATOM 693 C CA . SER A 1 96 ? 5.207 29.078 15.891 1 98.38 96 SER A CA 1
ATOM 694 C C . SER A 1 96 ? 4.25 30.25 15.766 1 98.38 96 SER A C 1
ATOM 696 O O . SER A 1 96 ? 4.137 31.062 16.688 1 98.38 96 SER A O 1
ATOM 698 N N . LEU A 1 97 ? 3.633 30.391 14.641 1 98.44 97 LEU A N 1
ATOM 699 C CA . LEU A 1 97 ? 2.666 31.453 14.359 1 98.44 97 LEU A CA 1
ATOM 700 C C . LEU A 1 97 ? 1.357 30.859 13.844 1 98.44 97 LEU A C 1
ATOM 702 O O . LEU A 1 97 ? 1.353 29.797 13.211 1 98.44 97 LEU A O 1
ATOM 706 N N . GLU A 1 98 ? 0.304 31.484 14.164 1 97.25 98 GLU A N 1
ATOM 707 C CA . GLU A 1 98 ? -1.017 31.156 13.633 1 97.25 98 GLU A CA 1
ATOM 708 C C . GLU A 1 98 ? -1.705 32.375 13.047 1 97.25 98 GLU A C 1
ATOM 710 O O . GLU A 1 98 ? -1.517 33.5 13.539 1 97.25 98 GLU A O 1
ATOM 715 N N . ALA A 1 99 ? -2.434 32.188 12.023 1 97.62 99 ALA A N 1
ATOM 716 C CA . ALA A 1 99 ? -3.195 33.25 11.383 1 97.62 99 ALA A CA 1
ATOM 717 C C . ALA A 1 99 ? -4.535 32.75 10.867 1 97.62 99 ALA A C 1
ATOM 719 O O . ALA A 1 99 ? -4.676 31.562 10.547 1 97.62 99 ALA A O 1
ATOM 720 N N . GLU A 1 100 ? -5.484 33.625 10.789 1 95.38 100 GLU A N 1
ATOM 721 C CA . GLU A 1 100 ? -6.789 33.281 10.227 1 95.38 100 GLU A CA 1
ATOM 722 C C . GLU A 1 100 ? -6.797 33.469 8.711 1 95.38 100 GLU A C 1
ATOM 724 O O . GLU A 1 100 ? -6.059 34.281 8.172 1 95.38 100 GLU A O 1
ATOM 729 N N . LEU A 1 101 ? -7.547 32.625 8.086 1 93.75 101 LEU A N 1
ATOM 730 C CA . LEU A 1 101 ? -7.738 32.688 6.641 1 93.75 101 LEU A CA 1
ATOM 731 C C . LEU A 1 101 ? -9.211 32.875 6.293 1 93.75 101 LEU A C 1
ATOM 733 O O . LEU A 1 101 ? -9.992 31.906 6.418 1 93.75 101 LEU A O 1
ATOM 737 N N . SER A 1 102 ? -9.609 34.031 5.844 1 90.25 102 SER A N 1
ATOM 738 C CA . SER A 1 102 ? -11 34.312 5.496 1 90.25 102 SER A CA 1
ATOM 739 C C . SER A 1 102 ? -11.203 34.312 3.984 1 90.25 102 SER A C 1
ATOM 741 O O . SER A 1 102 ? -12.297 34.031 3.496 1 90.25 102 SER A O 1
ATOM 743 N N . ASP A 1 103 ? -10.172 34.688 3.26 1 95.31 103 ASP A N 1
ATOM 744 C CA . ASP A 1 103 ? -10.156 34.688 1.8 1 95.31 103 ASP A CA 1
ATOM 745 C C . ASP A 1 103 ? -9.336 33.5 1.255 1 95.31 103 ASP A C 1
ATOM 747 O O . ASP A 1 103 ? -8.125 33.438 1.459 1 95.31 103 ASP A O 1
ATOM 751 N N . HIS A 1 104 ? -10.023 32.594 0.488 1 96.31 104 HIS A N 1
ATOM 752 C CA . HIS A 1 104 ? -9.383 31.375 0.049 1 96.31 104 HIS A CA 1
ATOM 753 C C . HIS A 1 104 ? -8.828 31.516 -1.365 1 96.31 104 HIS A C 1
ATOM 755 O O . HIS A 1 104 ? -8.422 30.516 -1.977 1 96.31 104 HIS A O 1
ATOM 761 N N . SER A 1 105 ? -8.836 32.719 -1.882 1 97.12 105 SER A N 1
ATOM 762 C CA . SER A 1 105 ? -8.242 32.906 -3.199 1 97.12 105 SER A CA 1
ATOM 763 C C . SER A 1 105 ? -6.754 32.531 -3.188 1 97.12 105 SER A C 1
ATOM 765 O O . SER A 1 105 ? -6.09 32.656 -2.154 1 97.12 105 SER A O 1
ATOM 767 N N . VAL A 1 106 ? -6.285 32.156 -4.301 1 97.12 106 VAL A N 1
ATOM 768 C CA . VAL A 1 106 ? -4.887 31.75 -4.426 1 97.12 106 VAL A CA 1
ATOM 769 C C . VAL A 1 106 ? -3.982 32.906 -4.016 1 97.12 106 VAL A C 1
ATOM 771 O O . VAL A 1 106 ? -2.977 32.719 -3.332 1 97.12 106 VAL A O 1
ATOM 774 N N . ALA A 1 107 ? -4.312 34.094 -4.398 1 96.44 107 ALA A N 1
ATOM 775 C CA . ALA A 1 107 ? -3.541 35.281 -4.078 1 96.44 107 ALA A CA 1
ATOM 776 C C . ALA A 1 107 ? -3.5 35.531 -2.57 1 96.44 107 ALA A C 1
ATOM 778 O O . ALA A 1 107 ? -2.453 35.875 -2.018 1 96.44 107 ALA A O 1
ATOM 779 N N . ALA A 1 108 ? -4.648 35.375 -1.924 1 96.94 108 ALA A N 1
ATOM 780 C CA . ALA A 1 108 ? -4.738 35.594 -0.484 1 96.94 108 ALA A CA 1
ATOM 781 C C . ALA A 1 108 ? -3.918 34.562 0.287 1 96.94 108 ALA A C 1
ATOM 783 O O . ALA A 1 108 ? -3.24 34.906 1.26 1 96.94 108 ALA A O 1
ATOM 784 N N . VAL A 1 109 ? -4.012 33.344 -0.118 1 97.69 109 VAL A N 1
ATOM 785 C CA . VAL A 1 109 ? -3.258 32.281 0.524 1 97.69 109 VAL A CA 1
ATOM 786 C C . VAL A 1 109 ? -1.761 32.531 0.367 1 97.69 109 VAL A C 1
ATOM 788 O O . VAL A 1 109 ? -1.004 32.438 1.337 1 97.69 109 VAL A O 1
ATOM 791 N N . ALA A 1 110 ? -1.337 32.875 -0.833 1 96.62 110 ALA A N 1
ATOM 792 C CA . ALA A 1 110 ? 0.069 33.188 -1.084 1 96.62 110 ALA A CA 1
ATOM 793 C C . ALA A 1 110 ? 0.532 34.375 -0.238 1 96.62 110 ALA A C 1
ATOM 795 O O . ALA A 1 110 ? 1.61 34.344 0.36 1 96.62 110 ALA A O 1
ATOM 796 N N . ALA A 1 111 ? -0.291 35.375 -0.195 1 96.62 111 ALA A N 1
ATOM 797 C CA . ALA A 1 111 ? 0.059 36.594 0.551 1 96.62 111 ALA A CA 1
ATOM 798 C C . ALA A 1 111 ? 0.211 36.281 2.039 1 96.62 111 ALA A C 1
ATOM 800 O O . ALA A 1 111 ? 1.16 36.75 2.678 1 96.62 111 ALA A O 1
ATOM 801 N N . LEU A 1 112 ? -0.72 35.531 2.559 1 97.38 112 LEU A N 1
ATOM 802 C CA . LEU A 1 112 ? -0.661 35.188 3.971 1 97.38 112 LEU A CA 1
ATOM 803 C C . LEU A 1 112 ? 0.591 34.375 4.27 1 97.38 112 LEU A C 1
ATOM 805 O O . LEU A 1 112 ? 1.263 34.594 5.277 1 97.38 112 LEU A O 1
ATOM 809 N N . GLY A 1 113 ? 0.836 33.406 3.455 1 97 113 GLY A N 1
ATOM 810 C CA . GLY A 1 113 ? 2.031 32.625 3.641 1 97 113 GLY A CA 1
ATOM 811 C C . GLY A 1 113 ? 3.311 33.438 3.637 1 97 113 GLY A C 1
ATOM 812 O O . GLY A 1 113 ? 4.18 33.219 4.492 1 97 113 GLY A O 1
ATOM 813 N N . LYS A 1 114 ? 3.42 34.312 2.711 1 95.5 114 LYS A N 1
ATOM 814 C CA . LYS A 1 114 ? 4.594 35.188 2.619 1 95.5 114 LYS A CA 1
ATOM 815 C C . LYS A 1 114 ? 4.73 36.062 3.863 1 95.5 114 LYS A C 1
ATOM 817 O O . LYS A 1 114 ? 5.844 36.281 4.344 1 95.5 114 LYS A O 1
ATOM 822 N N . GLU A 1 115 ? 3.639 36.5 4.289 1 97 115 GLU A N 1
ATOM 823 C CA . GLU A 1 115 ? 3.646 37.281 5.508 1 97 115 GLU A CA 1
ATOM 824 C C . GLU A 1 115 ? 4.145 36.5 6.699 1 97 115 GLU A C 1
ATOM 826 O O . GLU A 1 115 ? 4.977 36.969 7.48 1 97 115 GLU A O 1
ATOM 831 N N . LEU A 1 116 ? 3.627 35.281 6.832 1 97.69 116 LEU A N 1
ATOM 832 C CA . LEU A 1 116 ? 4.043 34.406 7.918 1 97.69 116 LEU A CA 1
ATOM 833 C C . LEU A 1 116 ? 5.535 34.094 7.832 1 97.69 116 LEU A C 1
ATOM 835 O O . LEU A 1 116 ? 6.234 34.094 8.852 1 97.69 116 LEU A O 1
ATOM 839 N N . LEU A 1 117 ? 5.988 33.875 6.633 1 96.38 117 LEU A N 1
ATOM 840 C CA . LEU A 1 117 ? 7.406 33.594 6.441 1 96.38 117 LEU A CA 1
ATOM 841 C C . LEU A 1 117 ? 8.258 34.781 6.82 1 96.38 117 LEU A C 1
ATOM 843 O O . LEU A 1 117 ? 9.328 34.625 7.41 1 96.38 117 LEU A O 1
ATOM 847 N N . ARG A 1 118 ? 7.836 35.969 6.449 1 96 118 ARG A N 1
ATOM 848 C CA . ARG A 1 118 ? 8.555 37.188 6.82 1 96 118 ARG A CA 1
ATOM 849 C C . ARG A 1 118 ? 8.641 37.344 8.336 1 96 118 ARG A C 1
ATOM 851 O O . ARG A 1 118 ? 9.688 37.688 8.875 1 96 118 ARG A O 1
ATOM 858 N N . GLU A 1 119 ? 7.555 37.062 8.961 1 97.88 119 GLU A N 1
ATOM 859 C CA . GLU A 1 119 ? 7.527 37.156 10.422 1 97.88 119 GLU A CA 1
ATOM 860 C C . GLU A 1 119 ? 8.477 36.125 11.055 1 97.88 119 GLU A C 1
ATOM 862 O O . GLU A 1 119 ? 9.18 36.438 12.008 1 97.88 119 GLU A O 1
ATOM 867 N N . LEU A 1 120 ? 8.469 34.906 10.531 1 97.44 120 LEU A N 1
ATOM 868 C CA . LEU A 1 120 ? 9.391 33.875 11.031 1 97.44 120 LEU A CA 1
ATOM 869 C C . LEU A 1 120 ? 10.836 34.312 10.812 1 97.44 120 LEU A C 1
ATOM 871 O O . LEU A 1 120 ? 11.688 34.125 11.688 1 97.44 120 LEU A O 1
ATOM 875 N N . ALA A 1 121 ? 11.086 34.844 9.641 1 95.62 121 ALA A N 1
ATOM 876 C CA . ALA A 1 121 ? 12.438 35.25 9.297 1 95.62 121 ALA A CA 1
ATOM 877 C C . ALA A 1 121 ? 12.93 36.344 10.234 1 95.62 121 ALA A C 1
ATOM 879 O O . ALA A 1 121 ? 14.117 36.406 10.57 1 95.62 121 ALA A O 1
ATOM 880 N N . ALA A 1 122 ? 12.062 37.156 10.625 1 96.75 122 ALA A N 1
ATOM 881 C CA . ALA A 1 122 ? 12.406 38.25 11.531 1 96.75 122 ALA A CA 1
ATOM 882 C C . ALA A 1 122 ? 12.836 37.719 12.891 1 96.75 122 ALA A C 1
ATOM 884 O O . ALA A 1 122 ? 13.617 38.375 13.594 1 96.75 122 ALA A O 1
ATOM 885 N N . GLU A 1 123 ? 12.305 36.594 13.242 1 94.81 123 GLU A N 1
ATOM 886 C CA . GLU A 1 123 ? 12.633 36 14.531 1 94.81 123 GLU A CA 1
ATOM 887 C C . GLU A 1 123 ? 13.859 35.094 14.43 1 94.81 123 GLU A C 1
ATOM 889 O O . GLU A 1 123 ? 14.406 34.656 15.445 1 94.81 123 GLU A O 1
ATOM 894 N N . ALA A 1 124 ? 14.273 34.812 13.258 1 95.5 124 ALA A N 1
ATOM 895 C CA . ALA A 1 124 ? 15.367 33.875 13.023 1 95.5 124 ALA A CA 1
ATOM 896 C C . ALA A 1 124 ? 16.719 34.531 13.258 1 95.5 124 ALA A C 1
ATOM 898 O O . ALA A 1 124 ? 16.875 35.719 12.977 1 95.5 124 ALA A O 1
ATOM 899 N N . ASP A 1 125 ? 17.656 33.844 13.789 1 96.25 125 ASP A N 1
ATOM 900 C CA . ASP A 1 125 ? 19 34.344 14.047 1 96.25 125 ASP A CA 1
ATOM 901 C C . ASP A 1 125 ? 19.938 34.062 12.867 1 96.25 125 ASP A C 1
ATOM 903 O O . ASP A 1 125 ? 21.109 34.469 12.891 1 96.25 125 ASP A O 1
ATOM 907 N N . ARG A 1 126 ? 19.516 33.375 11.914 1 95.56 126 ARG A N 1
ATOM 908 C CA . ARG A 1 126 ? 20.203 33.031 10.672 1 95.56 126 ARG A CA 1
ATOM 909 C C . ARG A 1 126 ? 19.219 32.812 9.539 1 95.56 126 ARG A C 1
ATOM 911 O O . ARG A 1 126 ? 18.016 32.688 9.773 1 95.56 126 ARG A O 1
ATOM 918 N N . PRO A 1 127 ? 19.688 32.719 8.312 1 94.69 127 PRO A N 1
ATOM 919 C CA . PRO A 1 127 ? 18.766 32.531 7.18 1 94.69 127 PRO A CA 1
ATOM 920 C C . PRO A 1 127 ? 18.047 31.203 7.215 1 94.69 127 PRO A C 1
ATOM 922 O O . PRO A 1 127 ? 18.641 30.188 7.598 1 94.69 127 PRO A O 1
ATOM 925 N N . ILE A 1 128 ? 16.828 31.234 6.844 1 96.31 128 ILE A N 1
ATOM 926 C CA . ILE A 1 128 ? 16.047 30 6.695 1 96.31 128 ILE A CA 1
ATOM 927 C C . ILE A 1 128 ? 16.594 29.188 5.523 1 96.31 128 ILE A C 1
ATOM 929 O O . ILE A 1 128 ? 16.672 29.688 4.398 1 96.31 128 ILE A O 1
ATOM 933 N N . THR A 1 129 ? 16.922 27.953 5.77 1 95.88 129 THR A N 1
ATOM 934 C CA . THR A 1 129 ? 17.578 27.078 4.801 1 95.88 129 THR A CA 1
ATOM 935 C C . THR A 1 129 ? 16.578 26.562 3.77 1 95.88 129 THR A C 1
ATOM 937 O O . THR A 1 129 ? 16.891 26.484 2.58 1 95.88 129 THR A O 1
ATOM 940 N N . ALA A 1 130 ? 15.453 26.188 4.16 1 96.38 130 ALA A N 1
ATOM 941 C CA . ALA A 1 130 ? 14.422 25.609 3.309 1 96.38 130 ALA A CA 1
ATOM 942 C C . ALA A 1 130 ? 13.031 25.859 3.895 1 96.38 130 ALA A C 1
ATOM 944 O O . ALA A 1 130 ? 12.867 25.922 5.113 1 96.38 130 ALA A O 1
ATOM 945 N N . THR A 1 131 ? 12.062 26 3.027 1 97.56 131 THR A N 1
ATOM 946 C CA . THR A 1 131 ? 10.68 26.25 3.42 1 97.56 131 THR A CA 1
ATOM 947 C C . THR A 1 131 ? 9.742 25.25 2.75 1 97.56 131 THR A C 1
ATOM 949 O O . THR A 1 131 ? 9.828 25.016 1.541 1 97.56 131 THR A O 1
ATOM 952 N N . GLY A 1 132 ? 8.914 24.641 3.527 1 98.5 132 GLY A N 1
ATOM 953 C CA . GLY A 1 132 ? 7.84 23.797 3.023 1 98.5 132 GLY A CA 1
ATOM 954 C C . GLY A 1 132 ? 6.457 24.359 3.279 1 98.5 132 GLY A C 1
ATOM 955 O O . GLY A 1 132 ? 6.207 24.953 4.336 1 98.5 132 GLY A O 1
ATOM 956 N N . VAL A 1 133 ? 5.574 24.188 2.334 1 98.38 133 VAL A N 1
ATOM 957 C CA . VAL A 1 133 ? 4.188 24.641 2.438 1 98.38 133 VAL A CA 1
ATOM 958 C C . VAL A 1 133 ? 3.252 23.484 2.092 1 98.38 133 VAL A C 1
ATOM 960 O O . VAL A 1 133 ? 3.391 22.844 1.04 1 98.38 133 VAL A O 1
ATOM 963 N N . SER A 1 134 ? 2.32 23.219 2.971 1 98.5 134 SER A N 1
ATOM 964 C CA . SER A 1 134 ? 1.402 22.109 2.723 1 98.5 134 SER A CA 1
ATOM 965 C C . SER A 1 134 ? -0.049 22.578 2.756 1 98.5 134 SER A C 1
ATOM 967 O O . SER A 1 134 ? -0.375 23.562 3.422 1 98.5 134 SER A O 1
ATOM 969 N N . LEU A 1 135 ? -0.865 21.953 2.061 1 97.88 135 LEU A N 1
ATOM 970 C CA . LEU A 1 135 ? -2.312 22.141 2.088 1 97.88 135 LEU A CA 1
ATOM 971 C C . LEU A 1 135 ? -3.029 20.891 1.59 1 97.88 135 LEU A C 1
ATOM 973 O O . LEU A 1 135 ? -2.4 19.984 1.021 1 97.88 135 LEU A O 1
ATOM 977 N N . GLY A 1 136 ? -4.34 20.844 1.885 1 96.5 136 GLY A N 1
ATOM 978 C CA . GLY A 1 136 ? -5.137 19.734 1.398 1 96.5 136 GLY A CA 1
ATOM 979 C C . GLY A 1 136 ? -5.445 19.812 -0.083 1 96.5 136 GLY A C 1
ATOM 980 O O . GLY A 1 136 ? -6.195 20.703 -0.514 1 96.5 136 GLY A O 1
ATOM 981 N N . GLY A 1 137 ? -4.855 18.891 -0.827 1 95.12 137 GLY A N 1
ATOM 982 C CA . GLY A 1 137 ? -5.066 18.875 -2.266 1 95.12 137 GLY A CA 1
ATOM 983 C C . GLY A 1 137 ? -3.926 18.219 -3.029 1 95.12 137 GLY A C 1
ATOM 984 O O . GLY A 1 137 ? -2.926 17.812 -2.434 1 95.12 137 GLY A O 1
ATOM 985 N N . ALA A 1 138 ? -4.176 18.031 -4.32 1 94.81 138 ALA A N 1
ATOM 986 C CA . ALA A 1 138 ? -3.137 17.562 -5.234 1 94.81 138 ALA A CA 1
ATOM 987 C C . ALA A 1 138 ? -2.26 18.719 -5.707 1 94.81 138 ALA A C 1
ATOM 989 O O . ALA A 1 138 ? -2.693 19.547 -6.512 1 94.81 138 ALA A O 1
ATOM 990 N N . ILE A 1 139 ? -1.077 18.75 -5.219 1 96.44 139 ILE A N 1
ATOM 991 C CA . ILE A 1 139 ? -0.182 19.875 -5.477 1 96.44 139 ILE A CA 1
ATOM 992 C C . ILE A 1 139 ? 1.22 19.359 -5.789 1 96.44 139 ILE A C 1
ATOM 994 O O . ILE A 1 139 ? 1.703 18.438 -5.141 1 96.44 139 ILE A O 1
ATOM 998 N N . SER A 1 140 ? 1.838 19.922 -6.836 1 95.69 140 SER A N 1
ATOM 999 C CA . SER A 1 140 ? 3.207 19.547 -7.188 1 95.69 140 SER A CA 1
ATOM 1000 C C . SER A 1 140 ? 4.215 20.25 -6.285 1 95.69 140 SER A C 1
ATOM 1002 O O . SER A 1 140 ? 3.891 21.266 -5.645 1 95.69 140 SER A O 1
ATOM 1004 N N . PRO A 1 141 ? 5.402 19.75 -6.238 1 95 141 PRO A N 1
ATOM 1005 C CA . PRO A 1 141 ? 6.434 20.406 -5.438 1 95 141 PRO A CA 1
ATOM 1006 C C . PRO A 1 141 ? 6.668 21.859 -5.859 1 95 141 PRO A C 1
ATOM 1008 O O . PRO A 1 141 ? 7.07 22.688 -5.039 1 95 141 PRO A O 1
ATOM 1011 N N . ALA A 1 142 ? 6.402 22.188 -7.117 1 94.75 142 ALA A N 1
ATOM 1012 C CA . ALA A 1 142 ? 6.594 23.531 -7.629 1 94.75 142 ALA A CA 1
ATOM 1013 C C . ALA A 1 142 ? 5.387 24.422 -7.316 1 94.75 142 ALA A C 1
ATOM 1015 O O . ALA A 1 142 ? 5.426 25.625 -7.527 1 94.75 142 ALA A O 1
ATOM 1016 N N . GLY A 1 143 ? 4.305 23.812 -6.844 1 95.75 143 GLY A N 1
ATOM 1017 C CA . GLY A 1 143 ? 3.189 24.594 -6.34 1 95.75 143 GLY A CA 1
ATOM 1018 C C . GLY A 1 143 ? 2 24.609 -7.281 1 95.75 143 GLY A C 1
ATOM 1019 O O . GLY A 1 143 ? 1.06 25.391 -7.082 1 95.75 143 GLY A O 1
ATOM 1020 N N . TYR A 1 144 ? 2.08 23.812 -8.359 1 96.38 144 TYR A N 1
ATOM 1021 C CA . TYR A 1 144 ? 0.901 23.703 -9.211 1 96.38 144 TYR A CA 1
ATOM 1022 C C . TYR A 1 144 ? -0.159 22.828 -8.57 1 96.38 144 TYR A C 1
ATOM 1024 O O . TYR A 1 144 ? 0.11 21.672 -8.227 1 96.38 144 TYR A O 1
ATOM 1032 N N . VAL A 1 145 ? -1.359 23.344 -8.422 1 97.06 145 VAL A N 1
ATOM 1033 C CA . VAL A 1 145 ? -2.471 22.656 -7.781 1 97.06 145 VAL A CA 1
ATOM 1034 C C . VAL A 1 145 ? -3.451 22.156 -8.844 1 97.06 145 VAL A C 1
ATOM 1036 O O . VAL A 1 145 ? -4.109 22.969 -9.508 1 97.06 145 VAL A O 1
ATOM 1039 N N . THR A 1 146 ? -3.525 20.875 -9 1 93.88 146 THR A N 1
ATOM 1040 C CA . THR A 1 146 ? -4.52 20.312 -9.914 1 93.88 146 THR A CA 1
ATOM 1041 C C . THR A 1 146 ? -5.918 20.391 -9.305 1 93.88 146 THR A C 1
ATOM 1043 O O . THR A 1 146 ? -6.887 20.688 -10 1 93.88 146 THR A O 1
ATOM 1046 N N . ARG A 1 147 ? -5.969 20.141 -7.988 1 93.44 147 ARG A N 1
ATOM 1047 C CA . ARG A 1 147 ? -7.246 20.234 -7.285 1 93.44 147 ARG A CA 1
ATOM 1048 C C . ARG A 1 147 ? -7.031 20.453 -5.793 1 93.44 147 ARG A C 1
ATOM 1050 O O . ARG A 1 147 ? -6.176 19.812 -5.18 1 93.44 147 ARG A O 1
ATOM 1057 N N . ALA A 1 148 ? -7.707 21.344 -5.219 1 95.19 148 ALA A N 1
ATOM 1058 C CA . ALA A 1 148 ? -7.832 21.578 -3.785 1 95.19 148 ALA A CA 1
ATOM 1059 C C . ALA A 1 148 ? -9.266 21.938 -3.412 1 95.19 148 ALA A C 1
ATOM 1061 O O . ALA A 1 148 ? -9.609 23.125 -3.334 1 95.19 148 ALA A O 1
ATOM 1062 N N . PRO A 1 149 ? -10.055 20.922 -3.094 1 89.81 149 PRO A N 1
ATOM 1063 C CA . PRO A 1 149 ? -11.492 21.141 -2.961 1 89.81 149 PRO A CA 1
ATOM 1064 C C . PRO A 1 149 ? -11.852 22.047 -1.786 1 89.81 149 PRO A C 1
ATOM 1066 O O . PRO A 1 149 ? -12.844 22.781 -1.845 1 89.81 149 PRO A O 1
ATOM 1069 N N . PHE A 1 150 ? -11.062 22.078 -0.783 1 91.31 150 PHE A N 1
ATOM 1070 C CA . PHE A 1 150 ? -11.367 22.859 0.407 1 91.31 150 PHE A CA 1
ATOM 1071 C C . PHE A 1 150 ? -11.227 24.344 0.125 1 91.31 150 PHE A C 1
ATOM 1073 O O . PHE A 1 150 ? -11.711 25.172 0.892 1 91.31 150 PHE A O 1
ATOM 1080 N N . TYR A 1 151 ? -10.547 24.625 -0.932 1 94.06 151 TYR A N 1
ATOM 1081 C CA . TYR A 1 151 ? -10.305 26.016 -1.306 1 94.06 151 TYR A CA 1
ATOM 1082 C C . TYR A 1 151 ? -11.047 26.375 -2.59 1 94.06 151 TYR A C 1
ATOM 1084 O O . TYR A 1 151 ? -11.016 27.516 -3.031 1 94.06 151 TYR A O 1
ATOM 1092 N N . GLY A 1 152 ? -11.617 25.359 -3.156 1 93.5 152 GLY A N 1
ATOM 1093 C CA . GLY A 1 152 ? -12.297 25.547 -4.426 1 93.5 152 GLY A CA 1
ATOM 1094 C C . GLY A 1 152 ? -11.344 25.719 -5.594 1 93.5 152 GLY A C 1
ATOM 1095 O O . GLY A 1 152 ? -11.68 26.391 -6.578 1 93.5 152 GLY A O 1
ATOM 1096 N N . TRP A 1 153 ? -10.117 25.234 -5.48 1 96.19 153 TRP A N 1
ATOM 1097 C CA . TRP A 1 153 ? -9.094 25.469 -6.496 1 96.19 153 TRP A CA 1
ATOM 1098 C C . TRP A 1 153 ? -9.086 24.344 -7.523 1 96.19 153 TRP A C 1
ATOM 1100 O O . TRP A 1 153 ? -9.234 23.172 -7.168 1 96.19 153 TRP A O 1
ATOM 1110 N N . ARG A 1 154 ? -8.938 24.641 -8.742 1 94.5 154 ARG A N 1
ATOM 1111 C CA . ARG A 1 154 ? -8.68 23.719 -9.844 1 94.5 154 ARG A CA 1
ATOM 1112 C C . ARG A 1 154 ? -7.664 24.312 -10.82 1 94.5 154 ARG A C 1
ATOM 1114 O O . ARG A 1 154 ? -7.848 25.438 -11.32 1 94.5 154 ARG A O 1
ATOM 1121 N N . GLN A 1 155 ? -6.602 23.609 -11.039 1 95.38 155 GLN A N 1
ATOM 1122 C CA . GLN A 1 155 ? -5.594 24 -12.016 1 95.38 155 GLN A CA 1
ATOM 1123 C C . GLN A 1 155 ? -5.07 25.406 -11.742 1 95.38 155 GLN A C 1
ATOM 1125 O O . GLN A 1 155 ? -5.102 26.266 -12.617 1 95.38 155 GLN A O 1
ATOM 1130 N N . VAL A 1 156 ? -4.598 25.578 -10.594 1 96.81 156 VAL A N 1
ATOM 1131 C CA . VAL A 1 156 ? -4.062 26.891 -10.195 1 96.81 156 VAL A CA 1
ATOM 1132 C C . VAL A 1 156 ? -2.566 26.766 -9.906 1 96.81 156 VAL A C 1
ATOM 1134 O O . VAL A 1 156 ? -2.092 25.703 -9.492 1 96.81 156 VAL A O 1
ATOM 1137 N N . ASP A 1 157 ? -1.853 27.844 -10.18 1 96.06 157 ASP A N 1
ATOM 1138 C CA . ASP A 1 157 ? -0.409 27.859 -9.961 1 96.06 157 ASP A CA 1
ATOM 1139 C C . ASP A 1 157 ? -0.05 28.688 -8.727 1 96.06 157 ASP A C 1
ATOM 1141 O O . ASP A 1 157 ? 0.365 29.844 -8.836 1 96.06 157 ASP A O 1
ATOM 1145 N N . LEU A 1 158 ? -0.195 28.094 -7.543 1 96.69 158 LEU A N 1
ATOM 1146 C CA . LEU A 1 158 ? 0.159 28.734 -6.277 1 96.69 158 LEU A CA 1
ATOM 1147 C C . LEU A 1 158 ? 1.637 29.094 -6.25 1 96.69 158 LEU A C 1
ATOM 1149 O O . LEU A 1 158 ? 2.014 30.125 -5.672 1 96.69 158 LEU A O 1
ATOM 1153 N N . GLY A 1 159 ? 2.486 28.266 -6.836 1 95.38 159 GLY A N 1
ATOM 1154 C CA . GLY A 1 159 ? 3.912 28.531 -6.906 1 95.38 159 GLY A CA 1
ATOM 1155 C C . GLY A 1 159 ? 4.238 29.844 -7.594 1 95.38 159 GLY A C 1
ATOM 1156 O O . GLY A 1 159 ? 5.07 30.625 -7.113 1 95.38 159 GLY A O 1
ATOM 1157 N N . ALA A 1 160 ? 3.6 30.031 -8.68 1 93.88 160 ALA A N 1
ATOM 1158 C CA . ALA A 1 160 ? 3.812 31.281 -9.406 1 93.88 160 ALA A CA 1
ATOM 1159 C C . ALA A 1 160 ? 3.402 32.5 -8.562 1 93.88 160 ALA A C 1
ATOM 1161 O O . ALA A 1 160 ? 4.09 33.5 -8.555 1 93.88 160 ALA A O 1
ATOM 1162 N N . GLN A 1 161 ? 2.307 32.344 -7.875 1 93.69 161 GLN A N 1
ATOM 1163 C CA . GLN A 1 161 ? 1.831 33.438 -7.012 1 93.69 161 GLN A CA 1
ATOM 1164 C C . GLN A 1 161 ? 2.76 33.625 -5.82 1 93.69 161 GLN A C 1
ATOM 1166 O O . GLN A 1 161 ? 2.908 34.75 -5.324 1 93.69 161 GLN A O 1
ATOM 1171 N N . TRP A 1 162 ? 3.238 32.531 -5.293 1 93 162 TRP A N 1
ATOM 1172 C CA . TRP A 1 162 ? 4.152 32.562 -4.156 1 93 162 TRP A CA 1
ATOM 1173 C C . TRP A 1 162 ? 5.453 33.25 -4.512 1 93 162 TRP A C 1
ATOM 1175 O O . TRP A 1 162 ? 6.047 33.938 -3.672 1 93 162 TRP A O 1
ATOM 1185 N N . GLY A 1 163 ? 5.859 33.312 -5.684 1 83.25 163 GLY A N 1
ATOM 1186 C CA . GLY A 1 163 ? 7.125 33.844 -6.145 1 83.25 163 GLY A CA 1
ATOM 1187 C C . GLY A 1 163 ? 8.25 32.812 -6.148 1 83.25 163 GLY A C 1
ATOM 1188 O O . GLY A 1 163 ? 8.242 31.875 -5.359 1 83.25 163 GLY A O 1
ATOM 1189 N N . ARG A 1 164 ? 8.93 32.688 -7.266 1 65.12 164 ARG A N 1
ATOM 1190 C CA . ARG A 1 164 ? 9.906 31.641 -7.523 1 65.12 164 ARG A CA 1
ATOM 1191 C C . ARG A 1 164 ? 11.266 31.984 -6.914 1 65.12 164 ARG A C 1
ATOM 1193 O O . ARG A 1 164 ? 12.25 31.281 -7.125 1 65.12 164 ARG A O 1
ATOM 1200 N N . LYS A 1 165 ? 11.32 33 -5.98 1 56.5 165 LYS A N 1
ATOM 1201 C CA . LYS A 1 165 ? 12.648 33.438 -5.559 1 56.5 165 LYS A CA 1
ATOM 1202 C C . LYS A 1 165 ? 13.25 32.469 -4.543 1 56.5 165 LYS A C 1
ATOM 1204 O O . LYS A 1 165 ? 14.469 32.281 -4.512 1 56.5 165 LYS A O 1
ATOM 1209 N N . LYS A 1 166 ? 12.453 32.094 -3.422 1 62.88 166 LYS A N 1
ATOM 1210 C CA . LYS A 1 166 ? 13.086 31.25 -2.408 1 62.88 166 LYS A CA 1
ATOM 1211 C C . LYS A 1 166 ? 12.625 29.812 -2.523 1 62.88 166 LYS A C 1
ATOM 1213 O O . LYS A 1 166 ? 11.461 29.547 -2.861 1 62.88 166 LYS A O 1
ATOM 1218 N N . PRO A 1 167 ? 13.633 29.016 -2.391 1 78.94 167 PRO A N 1
ATOM 1219 C CA . PRO A 1 167 ? 13.305 27.594 -2.512 1 78.94 167 PRO A CA 1
ATOM 1220 C C . PRO A 1 167 ? 12.156 27.188 -1.599 1 78.94 167 PRO A C 1
ATOM 1222 O O . PRO A 1 167 ? 12.25 27.312 -0.376 1 78.94 167 PRO A O 1
ATOM 1225 N N . THR A 1 168 ? 11.047 27.172 -1.981 1 94.88 168 THR A N 1
ATOM 1226 C CA . THR A 1 168 ? 9.859 26.656 -1.311 1 94.88 168 THR A CA 1
ATOM 1227 C C . THR A 1 168 ? 9.359 25.391 -1.996 1 94.88 168 THR A C 1
ATOM 1229 O O . THR A 1 168 ? 9.312 25.312 -3.227 1 94.88 168 THR A O 1
ATOM 1232 N N . VAL A 1 169 ? 9.156 24.406 -1.246 1 97.25 169 VAL A N 1
ATOM 1233 C CA . VAL A 1 169 ? 8.562 23.172 -1.777 1 97.25 169 VAL A CA 1
ATOM 1234 C C . VAL A 1 169 ? 7.117 23.047 -1.29 1 97.25 169 VAL A C 1
ATOM 1236 O O . VAL A 1 169 ? 6.82 23.328 -0.127 1 97.25 169 VAL A O 1
ATOM 1239 N N . PHE A 1 170 ? 6.246 22.703 -2.15 1 97.5 170 PHE A N 1
ATOM 1240 C CA . PHE A 1 170 ? 4.84 22.5 -1.82 1 97.5 170 PHE A CA 1
ATOM 1241 C C . PHE A 1 170 ? 4.508 21.016 -1.74 1 97.5 170 PHE A C 1
ATOM 1243 O O . PHE A 1 170 ? 5.113 20.203 -2.439 1 97.5 170 PHE A O 1
ATOM 1250 N N . VAL A 1 171 ? 3.543 20.688 -0.865 1 97.75 171 VAL A N 1
ATOM 1251 C CA . VAL A 1 171 ? 3.248 19.281 -0.637 1 97.75 171 VAL A CA 1
ATOM 1252 C C . VAL A 1 171 ? 1.827 19.125 -0.096 1 97.75 171 VAL A C 1
ATOM 1254 O O . VAL A 1 171 ? 1.287 20.047 0.512 1 97.75 171 VAL A O 1
ATOM 1257 N N . ASN A 1 172 ? 1.223 18.016 -0.378 1 97.75 172 ASN A N 1
ATOM 1258 C CA . ASN A 1 172 ? -0.035 17.656 0.268 1 97.75 172 ASN A CA 1
ATOM 1259 C C . ASN A 1 172 ? 0.117 17.578 1.783 1 97.75 172 ASN A C 1
ATOM 1261 O O . ASN A 1 172 ? 1.125 17.078 2.283 1 97.75 172 ASN A O 1
ATOM 1265 N N . ASP A 1 173 ? -0.894 18 2.469 1 97.75 173 ASP A N 1
ATOM 1266 C CA . ASP A 1 173 ? -0.792 18.109 3.922 1 97.75 173 ASP A CA 1
ATOM 1267 C C . ASP A 1 173 ? -0.701 16.734 4.574 1 97.75 173 ASP A C 1
ATOM 1269 O O . ASP A 1 173 ? 0.037 16.547 5.543 1 97.75 173 ASP A O 1
ATOM 1273 N N . ALA A 1 174 ? -1.472 15.734 4.137 1 97 174 ALA A N 1
ATOM 1274 C CA . ALA A 1 174 ? -1.386 14.398 4.719 1 97 174 ALA A CA 1
ATOM 1275 C C . ALA A 1 174 ? -0.004 13.789 4.492 1 97 174 ALA A C 1
ATOM 1277 O O . ALA A 1 174 ? 0.545 13.133 5.379 1 97 174 ALA A O 1
ATOM 1278 N N . ASP A 1 175 ? 0.574 13.977 3.309 1 97.88 175 ASP A N 1
ATOM 1279 C CA . ASP A 1 175 ? 1.929 13.508 3.029 1 97.88 175 ASP A CA 1
ATOM 1280 C C . ASP A 1 175 ? 2.945 14.188 3.941 1 97.88 175 ASP A C 1
ATOM 1282 O O . ASP A 1 175 ? 3.846 13.539 4.473 1 97.88 175 ASP A O 1
ATOM 1286 N N . ALA A 1 176 ? 2.762 15.477 4.074 1 98.38 176 ALA A N 1
ATOM 1287 C CA . ALA A 1 176 ? 3.648 16.219 4.969 1 98.38 176 ALA A CA 1
ATOM 1288 C C . ALA A 1 176 ? 3.547 15.695 6.398 1 98.38 176 ALA A C 1
ATOM 1290 O O . ALA A 1 176 ? 4.562 15.477 7.059 1 98.38 176 ALA A O 1
ATOM 1291 N N . PHE A 1 177 ? 2.332 15.523 6.828 1 98.19 177 PHE A N 1
ATOM 1292 C CA . PHE A 1 177 ? 2.096 15.008 8.172 1 98.19 177 PHE A CA 1
ATOM 1293 C C . PHE A 1 177 ? 2.773 13.648 8.359 1 98.19 177 PHE A C 1
ATOM 1295 O O . PHE A 1 177 ? 3.418 13.414 9.383 1 98.19 177 PHE A O 1
ATOM 1302 N N . ALA A 1 178 ? 2.654 12.797 7.387 1 98.19 178 ALA A N 1
ATOM 1303 C CA . ALA A 1 178 ? 3.264 11.469 7.441 1 98.19 178 ALA A CA 1
ATOM 1304 C C . ALA A 1 178 ? 4.781 11.57 7.57 1 98.19 178 ALA A C 1
ATOM 1306 O O . ALA A 1 178 ? 5.391 10.867 8.383 1 98.19 178 ALA A O 1
ATOM 1307 N N . LEU A 1 179 ? 5.34 12.414 6.754 1 98.31 179 LEU A N 1
ATOM 1308 C CA . LEU A 1 179 ? 6.789 12.562 6.836 1 98.31 179 LEU A CA 1
ATOM 1309 C C . LEU A 1 179 ? 7.199 13.148 8.188 1 98.31 179 LEU A C 1
ATOM 1311 O O . LEU A 1 179 ? 8.219 12.75 8.758 1 98.31 179 LEU A O 1
ATOM 1315 N N . GLY A 1 180 ? 6.422 14.117 8.703 1 98.38 180 GLY A N 1
ATOM 1316 C CA . GLY A 1 180 ? 6.672 14.641 10.031 1 98.38 180 GLY A CA 1
ATOM 1317 C C . GLY A 1 180 ? 6.684 13.57 11.109 1 98.38 180 GLY A C 1
ATOM 1318 O O . GLY A 1 180 ? 7.555 13.562 11.977 1 98.38 180 GLY A O 1
ATOM 1319 N N . GLU A 1 181 ? 5.703 12.688 11.023 1 98.12 181 GLU A N 1
ATOM 1320 C CA . GLU A 1 181 ? 5.652 11.578 11.977 1 98.12 181 GLU A CA 1
ATOM 1321 C C . GLU A 1 181 ? 6.848 10.648 11.812 1 98.12 181 GLU A C 1
ATOM 1323 O O . GLU A 1 181 ? 7.383 10.133 12.797 1 98.12 181 GLU A O 1
ATOM 1328 N N . LEU A 1 182 ? 7.223 10.391 10.586 1 98.12 182 LEU A N 1
ATOM 1329 C CA . LEU A 1 182 ? 8.336 9.5 10.281 1 98.12 182 LEU A CA 1
ATOM 1330 C C . LEU A 1 182 ? 9.641 10.039 10.859 1 98.12 182 LEU A C 1
ATOM 1332 O O . LEU A 1 182 ? 10.453 9.273 11.391 1 98.12 182 LEU A O 1
ATOM 1336 N N . TRP A 1 183 ? 9.836 11.328 10.805 1 98.12 183 TRP A N 1
ATOM 1337 C CA . TRP A 1 183 ? 11.133 11.906 11.164 1 98.12 183 TRP A CA 1
ATOM 1338 C C . TRP A 1 183 ? 11.133 12.391 12.609 1 98.12 183 TRP A C 1
ATOM 1340 O O . TRP A 1 183 ? 12.164 12.352 13.281 1 98.12 183 TRP A O 1
ATOM 1350 N N . TYR A 1 184 ? 10 12.891 13.102 1 97.38 184 TYR A N 1
ATOM 1351 C CA . TYR A 1 184 ? 10.016 13.617 14.367 1 97.38 184 TYR A CA 1
ATOM 1352 C C . TYR A 1 184 ? 8.938 13.102 15.305 1 97.38 184 TYR A C 1
ATOM 1354 O O . TYR A 1 184 ? 8.875 13.5 16.469 1 97.38 184 TYR A O 1
ATOM 1362 N N . GLY A 1 185 ? 8.055 12.25 14.805 1 96.62 185 GLY A N 1
ATOM 1363 C CA . GLY A 1 185 ? 6.93 11.812 15.609 1 96.62 185 GLY A CA 1
ATOM 1364 C C . GLY A 1 185 ? 7 10.336 15.977 1 96.62 185 GLY A C 1
ATOM 1365 O O . GLY A 1 185 ? 8.086 9.789 16.156 1 96.62 185 GLY A O 1
ATOM 1366 N N . VAL A 1 186 ? 5.883 9.711 16.141 1 95.69 186 VAL A N 1
ATOM 1367 C CA . VAL A 1 186 ? 5.785 8.336 16.609 1 95.69 186 VAL A CA 1
ATOM 1368 C C . VAL A 1 186 ? 6.309 7.383 15.539 1 95.69 186 VAL A C 1
ATOM 1370 O O . VAL A 1 186 ? 6.82 6.305 15.852 1 95.69 186 VAL A O 1
ATOM 1373 N N . GLY A 1 187 ? 6.27 7.781 14.344 1 96.56 187 GLY A N 1
ATOM 1374 C CA . GLY A 1 187 ? 6.711 6.961 13.227 1 96.56 187 GLY A CA 1
ATOM 1375 C C . GLY A 1 187 ? 8.195 6.645 13.273 1 96.56 187 GLY A C 1
ATOM 1376 O O . GLY A 1 187 ? 8.664 5.742 12.57 1 96.56 187 GLY A O 1
ATOM 1377 N N . ARG A 1 188 ? 8.953 7.387 14.07 1 95.81 188 ARG A N 1
ATOM 1378 C CA . ARG A 1 188 ? 10.391 7.16 14.195 1 95.81 188 ARG A CA 1
ATOM 1379 C C . ARG A 1 188 ? 10.688 5.742 14.672 1 95.81 188 ARG A C 1
ATOM 1381 O O . ARG A 1 188 ? 11.766 5.203 14.414 1 95.81 188 ARG A O 1
ATOM 1388 N N . GLN A 1 189 ? 9.719 5.195 15.305 1 95.31 189 GLN A N 1
ATOM 1389 C CA . GLN A 1 189 ? 9.93 3.902 15.953 1 95.31 189 GLN A CA 1
ATOM 1390 C C . GLN A 1 189 ? 9.625 2.754 14.992 1 95.31 189 GLN A C 1
ATOM 1392 O O . GLN A 1 189 ? 9.891 1.592 15.312 1 95.31 189 GLN A O 1
ATOM 1397 N N . TYR A 1 190 ? 9.125 3.113 13.836 1 95.31 190 TYR A N 1
ATOM 1398 C CA . TYR A 1 190 ? 8.633 2.061 12.945 1 95.31 190 TYR A CA 1
ATOM 1399 C C . TYR A 1 190 ? 9.172 2.248 11.531 1 95.31 190 TYR A C 1
ATOM 1401 O O . TYR A 1 190 ? 9.336 3.377 11.07 1 95.31 190 TYR A O 1
ATOM 1409 N N . SER A 1 191 ? 9.477 1.128 10.844 1 94.44 191 SER A N 1
ATOM 1410 C CA . SER A 1 191 ? 9.883 1.174 9.445 1 94.44 191 SER A CA 1
ATOM 1411 C C . SER A 1 191 ? 8.68 1.255 8.516 1 94.44 191 SER A C 1
ATOM 1413 O O . SER A 1 191 ? 8.789 1.72 7.379 1 94.44 191 SER A O 1
ATOM 1415 N N . ASP A 1 192 ? 7.566 0.711 9.031 1 95.75 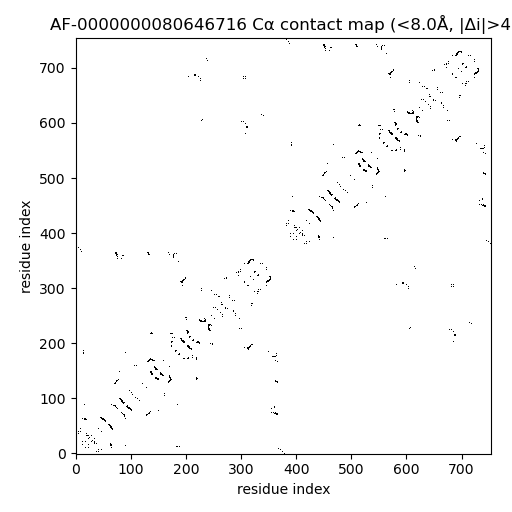192 ASP A N 1
ATOM 1416 C CA . ASP A 1 192 ? 6.34 0.622 8.25 1 95.75 192 ASP A CA 1
ATOM 1417 C C . ASP A 1 192 ? 5.133 1.064 9.078 1 95.75 192 ASP A C 1
ATOM 1419 O O . ASP A 1 192 ? 4.895 0.547 10.172 1 95.75 192 ASP A O 1
ATOM 1423 N N . PHE A 1 193 ? 4.379 2.006 8.578 1 97.31 193 PHE A N 1
ATOM 1424 C CA . PHE A 1 193 ? 3.135 2.432 9.203 1 97.31 193 PHE A CA 1
ATOM 1425 C C . PHE A 1 193 ? 2.27 3.209 8.227 1 97.31 193 PHE A C 1
ATOM 1427 O O . PHE A 1 193 ? 2.711 3.531 7.117 1 97.31 193 PHE A O 1
ATOM 1434 N N . ALA A 1 194 ? 1.041 3.426 8.586 1 97.62 194 ALA A N 1
ATOM 1435 C CA . ALA A 1 194 ? 0.125 4.234 7.789 1 97.62 194 ALA A CA 1
ATOM 1436 C C . ALA A 1 194 ? -0.466 5.371 8.617 1 97.62 194 ALA A C 1
ATOM 1438 O O . ALA A 1 194 ? -0.415 5.344 9.844 1 97.62 194 ALA A O 1
ATOM 1439 N N . ILE A 1 195 ? -0.886 6.359 7.898 1 97.94 195 ILE A N 1
ATOM 1440 C CA . ILE A 1 195 ? -1.59 7.488 8.492 1 97.94 195 ILE A CA 1
ATOM 1441 C C . ILE A 1 195 ? -3.031 7.52 7.992 1 97.94 195 ILE A C 1
ATOM 1443 O O . ILE A 1 195 ? -3.289 7.277 6.809 1 97.94 195 ILE A O 1
ATOM 1447 N N . VAL A 1 196 ? -3.936 7.793 8.883 1 98.25 196 VAL A N 1
ATOM 1448 C CA . VAL A 1 196 ? -5.312 8.148 8.555 1 98.25 196 VAL A CA 1
ATOM 1449 C C . VAL A 1 196 ? -5.66 9.5 9.172 1 98.25 196 VAL A C 1
ATOM 1451 O O . VAL A 1 196 ? -5.445 9.719 10.367 1 98.25 196 VAL A O 1
ATOM 1454 N N . THR A 1 197 ? -6.133 10.391 8.359 1 97.69 197 THR A N 1
ATOM 1455 C CA . THR A 1 197 ? -6.508 11.703 8.883 1 97.69 197 THR A CA 1
ATOM 1456 C C . THR A 1 197 ? -8.008 11.938 8.727 1 97.69 197 THR A C 1
ATOM 1458 O O . THR A 1 197 ? -8.602 11.523 7.73 1 97.69 197 THR A O 1
ATOM 1461 N N . THR A 1 198 ? -8.641 12.539 9.727 1 97 198 THR A N 1
ATOM 1462 C CA . THR A 1 198 ? -10.047 12.914 9.695 1 97 198 THR A CA 1
ATOM 1463 C C . THR A 1 198 ? -10.234 14.352 10.172 1 97 198 THR A C 1
ATOM 1465 O O . THR A 1 198 ? -9.719 14.734 11.227 1 97 198 THR A O 1
ATOM 1468 N N . GLY A 1 199 ? -10.812 15.148 9.5 1 96.12 199 GLY A N 1
ATOM 1469 C CA . GLY A 1 199 ? -11.141 16.547 9.711 1 96.12 199 GLY A CA 1
ATOM 1470 C C . GLY A 1 199 ? -12.078 17.109 8.672 1 96.12 199 GLY A C 1
ATOM 1471 O O . GLY A 1 199 ? -13.172 16.578 8.453 1 96.12 199 GLY A O 1
ATOM 1472 N N . MET A 1 200 ? -11.562 18.125 7.988 1 94.31 200 MET A N 1
ATOM 1473 C CA . MET A 1 200 ? -12.375 18.656 6.891 1 94.31 200 MET A CA 1
ATOM 1474 C C . MET A 1 200 ? -12.57 17.594 5.812 1 94.31 200 MET A C 1
ATOM 1476 O O . MET A 1 200 ? -13.602 17.562 5.145 1 94.31 200 MET A O 1
ATOM 1480 N N . GLY A 1 201 ? -11.625 16.781 5.641 1 94.81 201 GLY A N 1
ATOM 1481 C CA . GLY A 1 201 ? -11.656 15.617 4.762 1 94.81 201 GLY A CA 1
ATOM 1482 C C . GLY A 1 201 ? -11.047 14.375 5.395 1 94.81 201 GLY A C 1
ATOM 1483 O O . GLY A 1 201 ? -10.812 14.344 6.602 1 94.81 201 GLY A O 1
ATOM 1484 N N . VAL A 1 202 ? -10.961 13.352 4.609 1 96.5 202 VAL A N 1
ATOM 1485 C CA . VAL A 1 202 ? -10.32 12.109 5.004 1 96.5 202 VAL A CA 1
ATOM 1486 C C . VAL A 1 202 ? -9.094 11.852 4.129 1 96.5 202 VAL A C 1
ATOM 1488 O O . VAL A 1 202 ? -9.141 12.047 2.912 1 96.5 202 VAL A O 1
ATOM 1491 N N . GLY A 1 203 ? -7.953 11.57 4.73 1 96.5 203 GLY A N 1
ATOM 1492 C CA . GLY A 1 203 ? -6.723 11.297 4.008 1 96.5 203 GLY A CA 1
ATOM 1493 C C . GLY A 1 203 ? -5.965 10.102 4.539 1 96.5 203 GLY A C 1
ATOM 1494 O O . GLY A 1 203 ? -6.312 9.555 5.59 1 96.5 203 GLY A O 1
ATOM 1495 N N . HIS A 1 204 ? -5.023 9.695 3.781 1 97.12 204 HIS A N 1
ATOM 1496 C CA . HIS A 1 204 ? -4.137 8.641 4.246 1 97.12 204 HIS A CA 1
ATOM 1497 C C . HIS A 1 204 ? -2.76 8.75 3.6 1 97.12 204 HIS A C 1
ATOM 1499 O O . HIS A 1 204 ? -2.59 9.469 2.611 1 97.12 204 HIS A O 1
ATOM 1505 N N . ALA A 1 205 ? -1.82 8.18 4.137 1 97.56 205 ALA A N 1
ATOM 1506 C CA . ALA A 1 205 ? -0.468 7.992 3.617 1 97.56 205 ALA A CA 1
ATOM 1507 C C . ALA A 1 205 ? 0.156 6.711 4.16 1 97.56 205 ALA A C 1
ATOM 1509 O O . ALA A 1 205 ? -0.275 6.191 5.191 1 97.56 205 ALA A O 1
ATOM 1510 N N . VAL A 1 206 ? 1.072 6.207 3.414 1 96.12 206 VAL A N 1
ATOM 1511 C CA . VAL A 1 206 ? 1.714 4.957 3.811 1 96.12 206 VAL A CA 1
ATOM 1512 C C . VAL A 1 206 ? 3.23 5.125 3.785 1 96.12 206 VAL A C 1
ATOM 1514 O O . VAL A 1 206 ? 3.783 5.703 2.846 1 96.12 206 VAL A O 1
ATOM 1517 N N . VAL A 1 207 ? 3.869 4.719 4.844 1 96.56 207 VAL A N 1
ATOM 1518 C CA . VAL A 1 207 ? 5.324 4.645 4.938 1 96.56 207 VAL A CA 1
ATOM 1519 C C . VAL A 1 207 ? 5.77 3.186 4.918 1 96.56 207 VAL A C 1
ATOM 1521 O O . VAL A 1 207 ? 5.273 2.367 5.699 1 96.56 207 VAL A O 1
ATOM 1524 N N . ARG A 1 208 ? 6.617 2.891 4.008 1 93.56 208 ARG A N 1
ATOM 1525 C CA . ARG A 1 208 ? 7.215 1.564 3.885 1 93.56 208 ARG A CA 1
ATOM 1526 C C . ARG A 1 208 ? 8.734 1.651 3.836 1 93.56 208 ARG A C 1
ATOM 1528 O O . ARG A 1 208 ? 9.297 2.459 3.088 1 93.56 208 ARG A O 1
ATOM 1535 N N . GLU A 1 209 ? 9.414 0.814 4.621 1 91.5 209 GLU A N 1
ATOM 1536 C CA . GLU A 1 209 ? 10.875 0.814 4.668 1 91.5 209 GLU A CA 1
ATOM 1537 C C . GLU A 1 209 ? 11.414 2.219 4.914 1 91.5 209 GLU A C 1
ATOM 1539 O O . GLU A 1 209 ? 12.32 2.67 4.211 1 91.5 209 GLU A O 1
ATOM 1544 N N . ARG A 1 210 ? 10.695 2.918 5.727 1 94.25 210 ARG A N 1
ATOM 1545 C CA . ARG A 1 210 ? 11.086 4.238 6.207 1 94.25 210 ARG A CA 1
ATOM 1546 C C . ARG A 1 210 ? 11.039 5.266 5.078 1 94.25 210 ARG A C 1
ATOM 1548 O O . ARG A 1 210 ? 11.812 6.23 5.078 1 94.25 210 ARG A O 1
ATOM 1555 N N . LYS A 1 211 ? 10.211 4.93 4.148 1 93.12 211 LYS A N 1
ATOM 1556 C CA . LYS A 1 211 ? 10 5.852 3.039 1 93.12 211 LYS A CA 1
ATOM 1557 C C . LYS A 1 211 ? 8.516 6.129 2.83 1 93.12 211 LYS A C 1
ATOM 1559 O O . LYS A 1 211 ? 7.699 5.207 2.848 1 93.12 211 LYS A O 1
ATOM 1564 N N . LEU A 1 212 ? 8.227 7.391 2.705 1 95.19 212 LEU A N 1
ATOM 1565 C CA . LEU A 1 212 ? 6.863 7.766 2.338 1 95.19 212 LEU A CA 1
ATOM 1566 C C . LEU A 1 212 ? 6.543 7.312 0.917 1 95.19 212 LEU A C 1
ATOM 1568 O O . LEU A 1 212 ? 7.266 7.648 -0.025 1 95.19 212 LEU A O 1
ATOM 1572 N N . LEU A 1 213 ? 5.492 6.539 0.797 1 92 213 LEU A N 1
ATOM 1573 C CA . LEU A 1 213 ? 5.09 6.094 -0.534 1 92 213 LEU A CA 1
ATOM 1574 C C . LEU A 1 213 ? 4.539 7.258 -1.353 1 92 213 LEU A C 1
ATOM 1576 O O . LEU A 1 213 ? 3.773 8.078 -0.838 1 92 213 LEU A O 1
ATOM 1580 N N . ASP A 1 214 ? 4.98 7.301 -2.494 1 87.38 214 ASP A N 1
ATOM 1581 C CA . ASP A 1 214 ? 4.555 8.367 -3.398 1 87.38 214 ASP A CA 1
ATOM 1582 C C . ASP A 1 214 ? 3.75 7.801 -4.57 1 87.38 214 ASP A C 1
ATOM 1584 O O . ASP A 1 214 ? 3.887 6.625 -4.914 1 87.38 214 ASP A O 1
ATOM 1588 N N . SER A 1 215 ? 2.848 8.562 -5.098 1 86.94 215 SER A N 1
ATOM 1589 C CA . SER A 1 215 ? 2.014 8.227 -6.25 1 86.94 215 SER A CA 1
ATOM 1590 C C . SER A 1 215 ? 1.605 9.484 -7.012 1 86.94 215 SER A C 1
ATOM 1592 O O . SER A 1 215 ? 1.498 10.562 -6.43 1 86.94 215 SER A O 1
ATOM 1594 N N . PRO A 1 216 ? 1.472 9.328 -8.344 1 84.31 216 PRO A N 1
ATOM 1595 C CA . PRO A 1 216 ? 0.917 10.469 -9.078 1 84.31 216 PRO A CA 1
ATOM 1596 C C . PRO A 1 216 ? -0.475 10.867 -8.594 1 84.31 216 PRO A C 1
ATOM 1598 O O . PRO A 1 216 ? -0.975 11.938 -8.945 1 84.31 216 PRO A O 1
ATOM 1601 N N . TYR A 1 217 ? -1.002 10.117 -7.715 1 85.25 217 TYR A N 1
ATOM 1602 C CA . TYR A 1 217 ? -2.367 10.367 -7.266 1 85.25 217 TYR A CA 1
ATOM 1603 C C . TYR A 1 217 ? -2.385 10.844 -5.82 1 85.25 217 TYR A C 1
ATOM 1605 O O . TYR A 1 217 ? -3.451 10.953 -5.207 1 85.25 217 TYR A O 1
ATOM 1613 N N . SER A 1 218 ? -1.222 11.125 -5.375 1 86.25 218 SER A N 1
ATOM 1614 C CA . SER A 1 218 ? -1.139 11.672 -4.027 1 86.25 218 SER A CA 1
ATOM 1615 C C . SER A 1 218 ? -1.92 12.977 -3.91 1 86.25 218 SER A C 1
ATOM 1617 O O . SER A 1 218 ? -1.906 13.797 -4.832 1 86.25 218 SER A O 1
ATOM 1619 N N . GLY A 1 219 ? -2.633 13.094 -2.855 1 89.19 219 GLY A N 1
ATOM 1620 C CA . GLY A 1 219 ? -3.312 14.344 -2.555 1 89.19 219 GLY A CA 1
ATOM 1621 C C . GLY A 1 219 ? -4.711 14.422 -3.137 1 89.19 219 GLY A C 1
ATOM 1622 O O . GLY A 1 219 ? -5.457 15.359 -2.859 1 89.19 219 GLY A O 1
ATOM 1623 N N . ILE A 1 220 ? -5.078 13.453 -3.943 1 87 220 ILE A N 1
ATOM 1624 C CA . ILE A 1 220 ? -6.406 13.438 -4.547 1 87 220 ILE A CA 1
ATOM 1625 C C . ILE A 1 220 ? -7.449 13.047 -3.5 1 87 220 ILE A C 1
ATOM 1627 O O . ILE A 1 220 ? -8.625 13.406 -3.623 1 87 220 ILE A O 1
ATOM 1631 N N . GLY A 1 221 ? -6.98 12.352 -2.436 1 88.31 221 GLY A N 1
ATOM 1632 C CA . GLY A 1 221 ? -7.895 11.945 -1.38 1 88.31 221 GLY A CA 1
ATOM 1633 C C . GLY A 1 221 ? -8.68 10.688 -1.721 1 88.31 221 GLY A C 1
ATOM 1634 O O . GLY A 1 221 ? -9.867 10.594 -1.426 1 88.31 221 GLY A O 1
ATOM 1635 N N . LEU A 1 222 ? -8.062 9.742 -2.312 1 87.81 222 LEU A N 1
ATOM 1636 C CA . LEU A 1 222 ? -8.711 8.531 -2.809 1 87.81 222 LEU A CA 1
ATOM 1637 C C . LEU A 1 222 ? -9.328 7.738 -1.665 1 87.81 222 LEU A C 1
ATOM 1639 O O . LEU A 1 222 ? -10.367 7.098 -1.838 1 87.81 222 LEU A O 1
ATOM 1643 N N . ILE A 1 223 ? -8.773 7.828 -0.479 1 92.56 223 ILE A N 1
ATOM 1644 C CA . ILE A 1 223 ? -9.281 7.102 0.679 1 92.56 223 ILE A CA 1
ATOM 1645 C C . ILE A 1 223 ? -10.68 7.602 1.028 1 92.56 223 ILE A C 1
ATOM 1647 O O . ILE A 1 223 ? -11.508 6.844 1.551 1 92.56 223 ILE A O 1
ATOM 1651 N N . GLY A 1 224 ? -10.938 8.797 0.717 1 92.94 224 GLY A N 1
ATOM 1652 C CA . GLY A 1 224 ? -12.258 9.359 0.978 1 92.94 224 GLY A CA 1
ATOM 1653 C C . GLY A 1 224 ? -13.359 8.672 0.196 1 92.94 224 GLY A C 1
ATOM 1654 O O . GLY A 1 224 ? -14.539 8.797 0.54 1 92.94 224 GLY A O 1
ATOM 1655 N N . HIS A 1 225 ? -12.992 7.93 -0.784 1 90.75 225 HIS A N 1
ATOM 1656 C CA . HIS A 1 225 ? -13.984 7.301 -1.652 1 90.75 225 HIS A CA 1
ATOM 1657 C C . HIS A 1 225 ? -13.977 5.785 -1.483 1 90.75 225 HIS A C 1
ATOM 1659 O O . HIS A 1 225 ? -14.5 5.062 -2.334 1 90.75 225 HIS A O 1
ATOM 1665 N N . VAL A 1 226 ? -13.445 5.344 -0.446 1 91.88 226 VAL A N 1
ATOM 1666 C CA . VAL A 1 226 ? -13.57 3.924 -0.126 1 91.88 226 VAL A CA 1
ATOM 1667 C C . VAL A 1 226 ? -14.883 3.676 0.622 1 91.88 226 VAL A C 1
ATOM 1669 O O . VAL A 1 226 ? -15.281 4.477 1.471 1 91.88 226 VAL A O 1
ATOM 1672 N N . PRO A 1 227 ? -15.492 2.551 0.307 1 91.75 227 PRO A N 1
ATOM 1673 C CA . PRO A 1 227 ? -16.781 2.273 0.947 1 91.75 227 PRO A CA 1
ATOM 1674 C C . PRO A 1 227 ? -16.625 1.745 2.373 1 91.75 227 PRO A C 1
ATOM 1676 O O . PRO A 1 227 ? -16.047 0.679 2.58 1 91.75 227 PRO A O 1
ATOM 1679 N N . VAL A 1 228 ? -17.172 2.518 3.359 1 94 228 VAL A N 1
ATOM 1680 C CA . VAL A 1 228 ? -17.062 2.092 4.75 1 94 228 VAL A CA 1
ATOM 1681 C C . VAL A 1 228 ? -18.422 2.16 5.422 1 94 228 VAL A C 1
ATOM 1683 O O . VAL A 1 228 ? -18.578 1.77 6.582 1 94 228 VAL A O 1
ATOM 1686 N N . ALA A 1 229 ? -19.391 2.701 4.742 1 93.56 229 ALA A N 1
ATOM 1687 C CA . ALA A 1 229 ? -20.766 2.812 5.25 1 93.56 229 ALA A CA 1
ATOM 1688 C C . ALA A 1 229 ? -21.75 2.107 4.324 1 93.56 229 ALA A C 1
ATOM 1690 O O . ALA A 1 229 ? -21.359 1.553 3.295 1 93.56 229 ALA A O 1
ATOM 1691 N N . GLY A 1 230 ? -23 2.043 4.742 1 90.31 230 GLY A N 1
ATOM 1692 C CA . GLY A 1 230 ? -24.047 1.433 3.934 1 90.31 230 GLY A CA 1
ATOM 1693 C C . GLY A 1 230 ? -24.328 2.205 2.66 1 90.31 230 GLY A C 1
ATOM 1694 O O . GLY A 1 230 ? -23.953 3.367 2.529 1 90.31 230 GLY A O 1
ATOM 1695 N N . PRO A 1 231 ? -24.969 1.534 1.734 1 87.75 231 PRO A N 1
ATOM 1696 C CA . PRO A 1 231 ? -25.219 2.156 0.432 1 87.75 231 PRO A CA 1
ATOM 1697 C C . PRO A 1 231 ? -26.156 3.357 0.523 1 87.75 231 PRO A C 1
ATOM 1699 O O . PRO A 1 231 ? -26.281 4.129 -0.432 1 87.75 231 PRO A O 1
ATOM 1702 N N . GLU A 1 232 ? -26.812 3.51 1.6 1 91 232 GLU A N 1
ATOM 1703 C CA . GLU A 1 232 ? -27.719 4.633 1.776 1 91 232 GLU A CA 1
ATOM 1704 C C . GLU A 1 232 ? -26.969 5.941 1.965 1 91 232 GLU A C 1
ATOM 1706 O O . GLU A 1 232 ? -27.531 7.023 1.825 1 91 232 GLU A O 1
ATOM 1711 N N . VAL A 1 233 ? -25.734 5.848 2.369 1 93.19 233 VAL A N 1
ATOM 1712 C CA . VAL A 1 233 ? -24.891 7.023 2.504 1 93.19 233 VAL A CA 1
ATOM 1713 C C . VAL A 1 233 ? -24.297 7.387 1.146 1 93.19 233 VAL A C 1
ATOM 1715 O O . VAL A 1 233 ? -23.547 6.598 0.552 1 93.19 233 VAL A O 1
ATOM 1718 N N . VAL A 1 234 ? -24.609 8.625 0.628 1 92.62 234 VAL A N 1
ATOM 1719 C CA . VAL A 1 234 ? -24.188 9.023 -0.711 1 92.62 234 VAL A CA 1
ATOM 1720 C C . VAL A 1 234 ? -23.281 10.25 -0.625 1 92.62 234 VAL A C 1
ATOM 1722 O O . VAL A 1 234 ? -23.609 11.219 0.074 1 92.62 234 VAL A O 1
ATOM 1725 N N . CYS A 1 235 ? -22.156 10.156 -1.23 1 91.25 235 CYS A N 1
ATOM 1726 C CA . CYS A 1 235 ? -21.25 11.289 -1.203 1 91.25 235 CYS A CA 1
ATOM 1727 C C . CYS A 1 235 ? -21.625 12.312 -2.27 1 91.25 235 CYS A C 1
ATOM 1729 O O . CYS A 1 235 ? -22.562 12.102 -3.043 1 91.25 235 CYS A O 1
ATOM 1731 N N . LYS A 1 236 ? -20.891 13.461 -2.336 1 85.75 236 LYS A N 1
ATOM 1732 C CA . LYS A 1 236 ? -21.203 14.578 -3.223 1 85.75 236 LYS A CA 1
ATOM 1733 C C . LYS A 1 236 ? -21.078 14.172 -4.688 1 85.75 236 LYS A C 1
ATOM 1735 O O . LYS A 1 236 ? -21.641 14.82 -5.57 1 85.75 236 LYS A O 1
ATOM 1740 N N . LEU A 1 237 ? -20.375 13.078 -4.98 1 86.88 237 LEU A N 1
ATOM 1741 C CA . LEU A 1 237 ? -20.156 12.633 -6.352 1 86.88 237 LEU A CA 1
ATOM 1742 C C . LEU A 1 237 ? -21.141 11.516 -6.719 1 86.88 237 LEU A C 1
ATOM 1744 O O . LEU A 1 237 ? -21.078 10.969 -7.824 1 86.88 237 LEU A O 1
ATOM 1748 N N . GLY A 1 238 ? -21.922 11.172 -5.773 1 88.44 238 GLY A N 1
ATOM 1749 C CA . GLY A 1 238 ? -22.938 10.164 -6.043 1 88.44 238 GLY A CA 1
ATOM 1750 C C . GLY A 1 238 ? -22.484 8.75 -5.711 1 88.44 238 GLY A C 1
ATOM 1751 O O . GLY A 1 238 ? -23.203 7.789 -5.949 1 88.44 238 GLY A O 1
ATOM 1752 N N . HIS A 1 239 ? -21.328 8.617 -5.117 1 89.56 239 HIS A N 1
ATOM 1753 C CA . HIS A 1 239 ? -20.844 7.301 -4.715 1 89.56 239 HIS A CA 1
ATOM 1754 C C . HIS A 1 239 ? -21.516 6.848 -3.418 1 89.56 239 HIS A C 1
ATOM 1756 O O . HIS A 1 239 ? -21.922 7.676 -2.602 1 89.56 239 HIS A O 1
ATOM 1762 N N . ARG A 1 240 ? -21.578 5.586 -3.26 1 89.75 240 ARG A N 1
ATOM 1763 C CA . ARG A 1 240 ? -22.266 5.047 -2.084 1 89.75 240 ARG A CA 1
ATOM 1764 C C . ARG A 1 240 ? -21.25 4.539 -1.058 1 89.75 240 ARG A C 1
ATOM 1766 O O . ARG A 1 240 ? -20.297 3.85 -1.409 1 89.75 240 ARG A O 1
ATOM 1773 N N . GLY A 1 241 ? -21.438 4.969 0.205 1 92.94 241 GLY A N 1
ATOM 1774 C CA . GLY A 1 241 ? -20.719 4.414 1.34 1 92.94 241 GLY A CA 1
ATOM 1775 C C . GLY A 1 241 ? -19.344 5.023 1.529 1 92.94 241 GLY A C 1
ATOM 1776 O O . GLY A 1 241 ? -18.547 4.527 2.322 1 92.94 241 GLY A O 1
ATOM 1777 N N . CYS A 1 242 ? -19.078 6.125 0.888 1 94.44 242 CYS A N 1
ATOM 1778 C CA . CYS A 1 242 ? -17.75 6.715 0.889 1 94.44 242 CYS A CA 1
ATOM 1779 C C . CYS A 1 242 ? -17.359 7.164 2.289 1 94.44 242 CYS A C 1
ATOM 1781 O O . CYS A 1 242 ? -18.172 7.707 3.027 1 94.44 242 CYS A O 1
ATOM 1783 N N . ALA A 1 243 ? -16.094 6.984 2.6 1 96.06 243 ALA A N 1
ATOM 1784 C CA . ALA A 1 243 ? -15.555 7.375 3.898 1 96.06 243 ALA A CA 1
ATOM 1785 C C . ALA A 1 243 ? -15.758 8.859 4.156 1 96.06 243 ALA A C 1
ATOM 1787 O O . ALA A 1 243 ? -16.125 9.266 5.266 1 96.06 243 ALA A O 1
ATOM 1788 N N . SER A 1 244 ? -15.617 9.688 3.182 1 95.19 244 SER A N 1
ATOM 1789 C CA . SER A 1 244 ? -15.703 11.133 3.357 1 95.19 244 SER A CA 1
ATOM 1790 C C . SER A 1 244 ? -17.125 11.562 3.711 1 95.19 244 SER A C 1
ATOM 1792 O O . SER A 1 244 ? -17.328 12.641 4.277 1 95.19 244 SER A O 1
ATOM 1794 N N . ALA A 1 245 ? -18.078 10.742 3.387 1 96.38 245 ALA A N 1
ATOM 1795 C CA . ALA A 1 245 ? -19.484 11.07 3.639 1 96.38 245 ALA A CA 1
ATOM 1796 C C . ALA A 1 245 ? -19.875 10.703 5.066 1 96.38 245 ALA A C 1
ATOM 1798 O O . ALA A 1 245 ? -21.031 10.922 5.473 1 96.38 245 ALA A O 1
ATOM 1799 N N . VAL A 1 246 ? -18.938 10.172 5.816 1 97.38 246 VAL A N 1
ATOM 1800 C CA . VAL A 1 246 ? -19.234 9.812 7.199 1 97.38 246 VAL A CA 1
ATOM 1801 C C . VAL A 1 246 ? -18.172 10.398 8.125 1 97.38 246 VAL A C 1
ATOM 1803 O O . VAL A 1 246 ? -18.469 10.859 9.227 1 97.38 246 VAL A O 1
ATOM 1806 N N . LEU A 1 247 ? -16.953 10.484 7.664 1 98.12 247 LEU A N 1
ATOM 1807 C CA . LEU A 1 247 ? -15.82 10.688 8.57 1 98.12 247 LEU A CA 1
ATOM 1808 C C . LEU A 1 247 ? -15.336 12.133 8.516 1 98.12 247 LEU A C 1
ATOM 1810 O O . LEU A 1 247 ? -14.43 12.516 9.266 1 98.12 247 LEU A O 1
ATOM 1814 N N . SER A 1 248 ? -15.93 12.984 7.715 1 97.56 248 SER A N 1
ATOM 1815 C CA . SER A 1 248 ? -15.5 14.383 7.633 1 97.56 248 SER A CA 1
ATOM 1816 C C . SER A 1 248 ? -16.312 15.258 8.586 1 97.56 248 SER A C 1
ATOM 1818 O O . SER A 1 248 ? -17.422 14.898 8.984 1 97.56 248 SER A O 1
ATOM 1820 N N . MET A 1 249 ? -15.75 16.422 8.961 1 97.38 249 MET A N 1
ATOM 1821 C CA . MET A 1 249 ? -16.453 17.359 9.828 1 97.38 249 MET A CA 1
ATOM 1822 C C . MET A 1 249 ? -17.766 17.812 9.203 1 97.38 249 MET A C 1
ATOM 1824 O O . MET A 1 249 ? -18.797 17.828 9.867 1 97.38 249 MET A O 1
ATOM 1828 N N . PRO A 1 250 ? -17.797 18.156 7.895 1 96.75 250 PRO A N 1
ATOM 1829 C CA . PRO A 1 250 ? -19.078 18.516 7.297 1 96.75 250 PRO A CA 1
ATOM 1830 C C . PRO A 1 250 ? -20.109 17.375 7.375 1 96.75 250 PRO A C 1
ATOM 1832 O O . PRO A 1 250 ? -21.281 17.625 7.656 1 96.75 250 PRO A O 1
ATOM 1835 N N . ALA A 1 251 ? -19.703 16.156 7.117 1 97.69 251 ALA A N 1
ATOM 1836 C CA . ALA A 1 251 ? -20.609 15.016 7.168 1 97.69 251 ALA A CA 1
ATOM 1837 C C . ALA A 1 251 ? -21.156 14.805 8.586 1 97.69 251 ALA A C 1
ATOM 1839 O O . ALA A 1 251 ? -22.344 14.594 8.773 1 97.69 251 ALA A O 1
ATOM 1840 N N . LEU A 1 252 ? -20.281 14.859 9.539 1 97.94 252 LEU A N 1
ATOM 1841 C CA . LEU A 1 252 ? -20.656 14.672 10.938 1 97.94 252 LEU A CA 1
ATOM 1842 C C . LEU A 1 252 ? -21.609 15.766 11.391 1 97.94 252 LEU A C 1
ATOM 1844 O O . LEU A 1 252 ? -22.609 15.492 12.062 1 97.94 252 LEU A O 1
ATOM 1848 N N . ALA A 1 253 ? -21.297 17 11.047 1 98.19 253 ALA A N 1
ATOM 1849 C CA . ALA A 1 253 ? -22.188 18.109 11.352 1 98.19 253 ALA A CA 1
ATOM 1850 C C . ALA A 1 253 ? -23.562 17.906 10.734 1 98.19 253 ALA A C 1
ATOM 1852 O O . ALA A 1 253 ? -24.578 18.125 11.398 1 98.19 253 ALA A O 1
ATOM 1853 N N . HIS A 1 254 ? -23.594 17.516 9.5 1 97.44 254 HIS A N 1
ATOM 1854 C CA . HIS A 1 254 ? -24.844 17.25 8.805 1 97.44 254 HIS A CA 1
ATOM 1855 C C . HIS A 1 254 ? -25.656 16.188 9.531 1 97.44 254 HIS A C 1
ATOM 1857 O O . HIS A 1 254 ? -26.859 16.375 9.758 1 97.44 254 HIS A O 1
ATOM 1863 N N . ASP A 1 255 ? -25.031 15.078 9.883 1 97.62 255 ASP A N 1
ATOM 1864 C CA . ASP A 1 255 ? -25.719 13.977 10.555 1 97.62 255 ASP A CA 1
ATOM 1865 C C . ASP A 1 255 ? -26.266 14.422 11.914 1 97.62 255 ASP A C 1
ATOM 1867 O O . ASP A 1 255 ? -27.359 14.031 12.312 1 97.62 255 ASP A O 1
ATOM 1871 N N . MET A 1 256 ? -25.484 15.219 12.641 1 98.38 256 MET A N 1
ATOM 1872 C CA . MET A 1 256 ? -25.938 15.75 13.922 1 98.38 256 MET A CA 1
ATOM 1873 C C . MET A 1 256 ? -27.172 16.625 13.75 1 98.38 256 MET A C 1
ATOM 1875 O O . MET A 1 256 ? -28.156 16.484 14.477 1 98.38 256 MET A O 1
ATOM 1879 N N . HIS A 1 257 ? -27.125 17.469 12.797 1 97.69 257 HIS A N 1
ATOM 1880 C CA . HIS A 1 257 ? -28.25 18.359 12.516 1 97.69 257 HIS A CA 1
ATOM 1881 C C . HIS A 1 257 ? -29.5 17.562 12.125 1 97.69 257 HIS A C 1
ATOM 1883 O O . HIS A 1 257 ? -30.609 17.906 12.523 1 97.69 257 HIS A O 1
ATOM 1889 N N . ALA A 1 258 ? -29.281 16.547 11.352 1 97.19 258 ALA A N 1
ATOM 1890 C CA . ALA A 1 258 ? -30.391 15.719 10.867 1 97.19 258 ALA A CA 1
ATOM 1891 C C . ALA A 1 258 ? -31.156 15.094 12.023 1 97.19 258 ALA A C 1
ATOM 1893 O O . ALA A 1 258 ? -32.344 14.836 11.914 1 97.19 258 ALA A O 1
ATOM 1894 N N . VAL A 1 259 ? -30.469 14.859 13.133 1 97.44 259 VAL A N 1
ATOM 1895 C CA . VAL A 1 259 ? -31.125 14.211 14.258 1 97.44 259 VAL A CA 1
ATOM 1896 C C . VAL A 1 259 ? -31.469 15.25 15.328 1 97.44 259 VAL A C 1
ATOM 1898 O O . VAL A 1 259 ? -31.844 14.906 16.453 1 97.44 259 VAL A O 1
ATOM 1901 N N . GLY A 1 260 ? -31.234 16.516 15.062 1 97.5 260 GLY A N 1
ATOM 1902 C CA . GLY A 1 260 ? -31.672 17.609 15.914 1 97.5 260 GLY A CA 1
ATOM 1903 C C . GLY A 1 260 ? -30.688 17.922 17.031 1 97.5 260 GLY A C 1
ATOM 1904 O O . GLY A 1 260 ? -31.078 18.484 18.062 1 97.5 260 GLY A O 1
ATOM 1905 N N . VAL A 1 261 ? -29.484 17.516 16.938 1 97.94 261 VAL A N 1
ATOM 1906 C CA . VAL A 1 261 ? -28.484 17.766 17.969 1 97.94 261 VAL A CA 1
ATOM 1907 C C . VAL A 1 261 ? -27.594 18.938 17.562 1 97.94 261 VAL A C 1
ATOM 1909 O O . VAL A 1 261 ? -26.922 18.891 16.531 1 97.94 261 VAL A O 1
ATOM 1912 N N . PRO A 1 262 ? -27.609 19.938 18.312 1 96.88 262 PRO A N 1
ATOM 1913 C CA . PRO A 1 262 ? -26.781 21.109 17.953 1 96.88 262 PRO A CA 1
ATOM 1914 C C . PRO A 1 262 ? -25.297 20.859 18.141 1 96.88 262 PRO A C 1
ATOM 1916 O O . PRO A 1 262 ? -24.891 20.203 19.094 1 96.88 262 PRO A O 1
ATOM 1919 N N . VAL A 1 263 ? -24.516 21.328 17.219 1 98.19 263 VAL A N 1
ATOM 1920 C CA . VAL A 1 263 ? -23.062 21.297 17.297 1 98.19 263 VAL A CA 1
ATOM 1921 C C . VAL A 1 263 ? -22.484 22.641 16.859 1 98.19 263 VAL A C 1
ATOM 1923 O O . VAL A 1 263 ? -23.156 23.422 16.172 1 98.19 263 VAL A O 1
ATOM 1926 N N . ALA A 1 264 ? -21.281 22.922 17.312 1 97.69 264 ALA A N 1
ATOM 1927 C CA . ALA A 1 264 ? -20.594 24.156 16.906 1 97.69 264 ALA A CA 1
ATOM 1928 C C . ALA A 1 264 ? -20.297 24.156 15.414 1 97.69 264 ALA A C 1
ATOM 1930 O O . ALA A 1 264 ? -20.344 23.109 14.758 1 97.69 264 ALA A O 1
ATOM 1931 N N . ASP A 1 265 ? -20.016 25.344 14.922 1 95.81 265 ASP A N 1
ATOM 1932 C CA . ASP A 1 265 ? -19.672 25.531 13.516 1 95.81 265 ASP A CA 1
ATOM 1933 C C . ASP A 1 265 ? -18.344 24.859 13.195 1 95.81 265 ASP A C 1
ATOM 1935 O O . ASP A 1 265 ? -17.391 24.922 13.984 1 95.81 265 ASP A O 1
ATOM 1939 N N . ILE A 1 266 ? -18.297 24.234 12.023 1 94.25 266 ILE A N 1
ATOM 1940 C CA . ILE A 1 266 ? -17.109 23.484 11.641 1 94.25 266 ILE A CA 1
ATOM 1941 C C . ILE A 1 266 ? -15.977 24.438 11.297 1 94.25 266 ILE A C 1
ATOM 1943 O O . ILE A 1 266 ? -14.82 24.016 11.172 1 94.25 266 ILE A O 1
ATOM 1947 N N . ALA A 1 267 ? -16.219 25.719 11.141 1 90 267 ALA A N 1
ATOM 1948 C CA . ALA A 1 267 ? -15.18 26.719 10.891 1 90 267 ALA A CA 1
ATOM 1949 C C . ALA A 1 267 ? -14.195 26.781 12.055 1 90 267 ALA A C 1
ATOM 1951 O O . ALA A 1 267 ? -13.039 27.156 11.875 1 90 267 ALA A O 1
ATOM 1952 N N . ASP A 1 268 ? -14.742 26.469 13.148 1 91.88 268 ASP A N 1
ATOM 1953 C CA . ASP A 1 268 ? -13.906 26.344 14.336 1 91.88 268 ASP A CA 1
ATOM 1954 C C . ASP A 1 268 ? -13.781 24.891 14.773 1 91.88 268 ASP A C 1
ATOM 1956 O O . ASP A 1 268 ? -14.609 24.406 15.547 1 91.88 268 ASP A O 1
ATOM 1960 N N . ALA A 1 269 ? -12.742 24.281 14.367 1 91.5 269 ALA A N 1
ATOM 1961 C CA . ALA A 1 269 ? -12.578 22.844 14.555 1 91.5 269 ALA A CA 1
ATOM 1962 C C . ALA A 1 269 ? -12.523 22.5 16.031 1 91.5 269 ALA A C 1
ATOM 1964 O O . ALA A 1 269 ? -13.07 21.469 16.469 1 91.5 269 ALA A O 1
ATOM 1965 N N . ASP A 1 270 ? -11.852 23.328 16.812 1 90.5 270 ASP A N 1
ATOM 1966 C CA . ASP A 1 270 ? -11.727 23.062 18.234 1 90.5 270 ASP A CA 1
ATOM 1967 C C . ASP A 1 270 ? -13.086 23.125 18.938 1 90.5 270 ASP A C 1
ATOM 1969 O O . ASP A 1 270 ? -13.414 22.266 19.75 1 90.5 270 ASP A O 1
ATOM 1973 N N . GLN A 1 271 ? -13.812 24.125 18.594 1 95.06 271 GLN A N 1
ATOM 1974 C CA . GLN A 1 271 ? -15.141 24.25 19.188 1 95.06 271 GLN A CA 1
ATOM 1975 C C . GLN A 1 271 ? -16.062 23.125 18.719 1 95.06 271 GLN A C 1
ATOM 1977 O O . GLN A 1 271 ? -16.891 22.641 19.5 1 95.06 271 GLN A O 1
ATOM 1982 N N . PHE A 1 272 ? -15.945 22.766 17.5 1 96.19 272 PHE A N 1
ATOM 1983 C CA . PHE A 1 272 ? -16.734 21.672 16.969 1 96.19 272 PHE A CA 1
ATOM 1984 C C . PHE A 1 272 ? -16.453 20.375 17.719 1 96.19 272 PHE A C 1
ATOM 1986 O O . PHE A 1 272 ? -17.375 19.719 18.219 1 96.19 272 PHE A O 1
ATOM 1993 N N . ALA A 1 273 ? -15.211 20.078 17.906 1 94.81 273 ALA A N 1
ATOM 1994 C CA . ALA A 1 273 ? -14.828 18.859 18.641 1 94.81 273 ALA A CA 1
ATOM 1995 C C . ALA A 1 273 ? -15.312 18.922 20.078 1 94.81 273 ALA A C 1
ATOM 1997 O O . ALA A 1 273 ? -15.781 17.922 20.625 1 94.81 273 ALA A O 1
ATOM 1998 N N . SER A 1 274 ? -15.195 20.125 20.656 1 95.81 274 SER A N 1
ATOM 1999 C CA . SER A 1 274 ? -15.656 20.297 22.031 1 95.81 274 SER A CA 1
ATOM 2000 C C . SER A 1 274 ? -17.156 20.062 22.141 1 95.81 274 SER A C 1
ATOM 2002 O O . SER A 1 274 ? -17.625 19.5 23.141 1 95.81 274 SER A O 1
ATOM 2004 N N . SER A 1 275 ? -17.844 20.516 21.172 1 97.94 275 SER A N 1
ATOM 2005 C CA . SER A 1 275 ? -19.281 20.312 21.188 1 97.94 275 SER A CA 1
ATOM 2006 C C . SER A 1 275 ? -19.625 18.828 21.094 1 97.94 275 SER A C 1
ATOM 2008 O O . SER A 1 275 ? -20.594 18.359 21.688 1 97.94 275 SER A O 1
ATOM 2010 N N . LEU A 1 276 ? -18.875 18.062 20.344 1 98 276 LEU A N 1
ATOM 2011 C CA . LEU A 1 276 ? -19.062 16.625 20.266 1 98 276 LEU A CA 1
ATOM 2012 C C . LEU A 1 276 ? -18.797 15.969 21.609 1 98 276 LEU A C 1
ATOM 2014 O O . LEU A 1 276 ? -19.531 15.07 22.016 1 98 276 LEU A O 1
ATOM 2018 N N . ARG A 1 277 ? -17.766 16.453 22.266 1 96.94 277 ARG A N 1
ATOM 2019 C CA . ARG A 1 277 ? -17.438 15.93 23.578 1 96.94 277 ARG A CA 1
ATOM 2020 C C . ARG A 1 277 ? -18.578 16.172 24.562 1 96.94 277 ARG A C 1
ATOM 2022 O O . ARG A 1 277 ? -18.906 15.297 25.375 1 96.94 277 ARG A O 1
ATOM 2029 N N . GLN A 1 278 ? -19.109 17.281 24.453 1 97.25 278 GLN A N 1
ATOM 2030 C CA . GLN A 1 278 ? -20.219 17.641 25.328 1 97.25 278 GLN A CA 1
ATOM 2031 C C . GLN A 1 278 ? -21.406 16.719 25.109 1 97.25 278 GLN A C 1
ATOM 2033 O O . GLN A 1 278 ? -22.078 16.328 26.062 1 97.25 278 GLN A O 1
ATOM 2038 N N . ILE A 1 279 ? -21.656 16.375 23.922 1 97.31 279 ILE A N 1
ATOM 2039 C CA . ILE A 1 279 ? -22.766 15.492 23.562 1 97.31 279 ILE A CA 1
ATOM 2040 C C . ILE A 1 279 ? -22.578 14.141 24.266 1 97.31 279 ILE A C 1
ATOM 2042 O O . ILE A 1 279 ? -23.516 13.586 24.828 1 97.31 279 ILE A O 1
ATOM 2046 N N . VAL A 1 280 ? -21.391 13.617 24.25 1 96.25 280 VAL A N 1
ATOM 2047 C CA . VAL A 1 280 ? -21.062 12.344 24.891 1 96.25 280 VAL A CA 1
ATOM 2048 C C . VAL A 1 280 ? -21.219 12.477 26.406 1 96.25 280 VAL A C 1
ATOM 2050 O O . VAL A 1 280 ? -21.812 11.609 27.062 1 96.25 280 VAL A O 1
ATOM 2053 N N . GLN A 1 281 ? -20.766 13.562 26.953 1 95.12 281 GLN A N 1
ATOM 2054 C CA . GLN A 1 281 ? -20.828 13.797 28.391 1 95.12 281 GLN A CA 1
ATOM 2055 C C . GLN A 1 281 ? -22.266 13.922 28.875 1 95.12 281 GLN A C 1
ATOM 2057 O O . GLN A 1 281 ? -22.594 13.453 29.969 1 95.12 281 GLN A O 1
ATOM 2062 N N . GLU A 1 282 ? -23 14.516 28.094 1 95.75 282 GLU A N 1
ATOM 2063 C CA . GLU A 1 282 ? -24.406 14.75 28.453 1 95.75 282 GLU A CA 1
ATOM 2064 C C . GLU A 1 282 ? -25.25 13.5 28.203 1 95.75 282 GLU A C 1
ATOM 2066 O O . GLU A 1 282 ? -26.391 13.406 28.672 1 95.75 282 GLU A O 1
ATOM 2071 N N . GLY A 1 283 ? -24.766 12.609 27.422 1 95.56 283 GLY A N 1
ATOM 2072 C CA . GLY A 1 283 ? -25.453 11.359 27.172 1 95.56 283 GLY A CA 1
ATOM 2073 C C . GLY A 1 283 ? -26.625 11.5 26.219 1 95.56 283 GLY A C 1
ATOM 2074 O O . GLY A 1 283 ? -27.656 10.844 26.391 1 95.56 283 GLY A O 1
ATOM 2075 N N . ASP A 1 284 ? -26.562 12.43 25.328 1 96.19 284 ASP A N 1
ATOM 2076 C CA . ASP A 1 284 ? -27.609 12.586 24.328 1 96.19 284 ASP A CA 1
ATOM 2077 C C . ASP A 1 284 ? -27.703 11.344 23.438 1 96.19 284 ASP A C 1
ATOM 2079 O O . ASP A 1 284 ? -26.781 11.039 22.688 1 96.19 284 ASP A O 1
ATOM 2083 N N . PRO A 1 285 ? -28.828 10.703 23.5 1 96.75 285 PRO A N 1
ATOM 2084 C CA . PRO A 1 285 ? -28.875 9.398 22.812 1 96.75 285 PRO A CA 1
ATOM 2085 C C . PRO A 1 285 ? -28.734 9.516 21.297 1 96.75 285 PRO A C 1
ATOM 2087 O O . PRO A 1 285 ? -28.078 8.68 20.672 1 96.75 285 PRO A O 1
ATOM 2090 N N . ALA A 1 286 ? -29.375 10.484 20.719 1 97.69 286 ALA A N 1
ATOM 2091 C CA . ALA A 1 286 ? -29.281 10.656 19.266 1 97.69 286 ALA A CA 1
ATOM 2092 C C . ALA A 1 286 ? -27.859 11.023 18.844 1 97.69 286 ALA A C 1
ATOM 2094 O O . ALA A 1 286 ? -27.344 10.477 17.875 1 97.69 286 ALA A O 1
ATOM 2095 N N . GLY A 1 287 ? -27.25 11.93 19.562 1 97.94 287 GLY A N 1
ATOM 2096 C CA . GLY A 1 287 ? -25.891 12.32 19.281 1 97.94 287 GLY A CA 1
ATOM 2097 C C . GLY A 1 287 ? -24.891 11.18 19.422 1 97.94 287 GLY A C 1
ATOM 2098 O O . GLY A 1 287 ? -24 11.016 18.594 1 97.94 287 GLY A O 1
ATOM 2099 N N . ILE A 1 288 ? -25.109 10.398 20.406 1 97.44 288 ILE A N 1
ATOM 2100 C CA . ILE A 1 288 ? -24.234 9.258 20.656 1 97.44 288 ILE A CA 1
ATOM 2101 C C . ILE A 1 288 ? -24.375 8.242 19.531 1 97.44 288 ILE A C 1
ATOM 2103 O O . ILE A 1 288 ? -23.375 7.66 19.094 1 97.44 288 ILE A O 1
ATOM 2107 N N . ALA A 1 289 ? -25.562 8.047 19.078 1 97.38 289 ALA A N 1
ATOM 2108 C CA . ALA A 1 289 ? -25.781 7.125 17.969 1 97.38 289 ALA A CA 1
ATOM 2109 C C . ALA A 1 289 ? -25.031 7.57 16.719 1 97.38 289 ALA A C 1
ATOM 2111 O O . ALA A 1 289 ? -24.422 6.75 16.016 1 97.38 289 ALA A O 1
ATOM 2112 N N . VAL A 1 290 ? -25.031 8.836 16.438 1 97.94 290 VAL A N 1
ATOM 2113 C CA . VAL A 1 290 ? -24.312 9.391 15.289 1 97.94 290 VAL A CA 1
ATOM 2114 C C . VAL A 1 290 ? -22.812 9.164 15.469 1 97.94 290 VAL A C 1
ATOM 2116 O O . VAL A 1 290 ? -22.125 8.758 14.531 1 97.94 290 VAL A O 1
ATOM 2119 N N . LEU A 1 291 ? -22.328 9.375 16.672 1 98.31 291 LEU A N 1
ATOM 2120 C CA . LEU A 1 291 ? -20.906 9.219 16.953 1 98.31 291 LEU A CA 1
ATOM 2121 C C . LEU A 1 291 ? -20.5 7.75 16.891 1 98.31 291 LEU A C 1
ATOM 2123 O O . LEU A 1 291 ? -19.375 7.434 16.5 1 98.31 291 LEU A O 1
ATOM 2127 N N . GLU A 1 292 ? -21.391 6.906 17.25 1 96.94 292 GLU A N 1
ATOM 2128 C CA . GLU A 1 292 ? -21.125 5.477 17.125 1 96.94 292 GLU A CA 1
ATOM 2129 C C . GLU A 1 292 ? -20.969 5.066 15.664 1 96.94 292 GLU A C 1
ATOM 2131 O O . GLU A 1 292 ? -20.109 4.254 15.328 1 96.94 292 GLU A O 1
ATOM 2136 N N . ASN A 1 293 ? -21.875 5.609 14.82 1 96.19 293 ASN A N 1
ATOM 2137 C CA . ASN A 1 293 ? -21.734 5.375 13.391 1 96.19 293 ASN A CA 1
ATOM 2138 C C . ASN A 1 293 ? -20.391 5.859 12.875 1 96.19 293 ASN A C 1
ATOM 2140 O O . ASN A 1 293 ? -19.734 5.168 12.086 1 96.19 293 ASN A O 1
ATOM 2144 N N . TYR A 1 294 ? -19.969 7.047 13.328 1 97.62 294 TYR A N 1
ATOM 2145 C CA . TYR A 1 294 ? -18.656 7.594 12.984 1 97.62 294 TYR A CA 1
ATOM 2146 C C . TYR A 1 294 ? -17.531 6.648 13.406 1 97.62 294 TYR A C 1
ATOM 2148 O O . TYR A 1 294 ? -16.641 6.336 12.617 1 97.62 294 TYR A O 1
ATOM 2156 N N . ALA A 1 295 ? -17.625 6.164 14.617 1 97.38 295 ALA A N 1
ATOM 2157 C CA . ALA A 1 295 ? -16.609 5.293 15.18 1 97.38 295 ALA A CA 1
ATOM 2158 C C . ALA A 1 295 ? -16.516 3.984 14.406 1 97.38 295 ALA A C 1
ATOM 2160 O O . ALA A 1 295 ? -15.414 3.49 14.141 1 97.38 295 ALA A O 1
ATOM 2161 N N . GLN A 1 296 ? -17.625 3.455 14.055 1 95.12 296 GLN A N 1
ATOM 2162 C CA . GLN A 1 296 ? -17.656 2.225 13.273 1 95.12 296 GLN A CA 1
ATOM 2163 C C . GLN A 1 296 ? -16.984 2.424 11.914 1 95.12 296 GLN A C 1
ATOM 2165 O O . GLN A 1 296 ? -16.188 1.598 11.477 1 95.12 296 GLN A O 1
ATOM 2170 N N . ALA A 1 297 ? -17.312 3.48 11.289 1 96.44 297 ALA A N 1
ATOM 2171 C CA . ALA A 1 297 ? -16.734 3.793 9.984 1 96.44 297 ALA A CA 1
ATOM 2172 C C . ALA A 1 297 ? -15.227 4.027 10.102 1 96.44 297 ALA A C 1
ATOM 2174 O O . ALA A 1 297 ? -14.453 3.609 9.227 1 96.44 297 ALA A O 1
ATOM 2175 N N . LEU A 1 298 ? -14.844 4.719 11.125 1 97.5 298 LEU A N 1
ATOM 2176 C CA . LEU A 1 298 ? -13.43 4.969 11.359 1 97.5 298 LEU A CA 1
ATOM 2177 C C . LEU A 1 298 ? -12.664 3.658 11.539 1 97.5 298 LEU A C 1
ATOM 2179 O O . LEU A 1 298 ? -11.602 3.469 10.953 1 97.5 298 LEU A O 1
ATOM 2183 N N . CYS A 1 299 ? -13.234 2.773 12.312 1 95.5 299 CYS A N 1
ATOM 2184 C CA . CYS A 1 299 ? -12.625 1.465 12.516 1 95.5 299 CYS A CA 1
ATOM 2185 C C . CYS A 1 299 ? -12.453 0.723 11.195 1 95.5 299 CYS A C 1
ATOM 2187 O O . CYS A 1 299 ? -11.383 0.181 10.914 1 95.5 299 CYS A O 1
ATOM 2189 N N . ARG A 1 300 ? -13.484 0.717 10.422 1 95.19 300 ARG A N 1
ATOM 2190 C CA . ARG A 1 300 ? -13.43 0.063 9.117 1 95.19 300 ARG A CA 1
ATOM 2191 C C . ARG A 1 300 ? -12.344 0.684 8.242 1 95.19 300 ARG A C 1
ATOM 2193 O O . ARG A 1 300 ? -11.602 -0.031 7.57 1 95.19 300 ARG A O 1
ATOM 2200 N N . THR A 1 301 ? -12.258 1.984 8.266 1 97.06 301 THR A N 1
ATOM 2201 C CA . THR A 1 301 ? -11.258 2.688 7.469 1 97.06 301 THR A CA 1
ATOM 2202 C C . THR A 1 301 ? -9.844 2.305 7.914 1 97.06 301 THR A C 1
ATOM 2204 O O . THR A 1 301 ? -8.977 2.039 7.082 1 97.06 301 THR A O 1
ATOM 2207 N N . ILE A 1 302 ? -9.664 2.229 9.203 1 96.69 302 ILE A N 1
ATOM 2208 C CA . ILE A 1 302 ? -8.367 1.896 9.766 1 96.69 302 ILE A CA 1
ATOM 2209 C C . ILE A 1 302 ? -7.988 0.464 9.391 1 96.69 302 ILE A C 1
ATOM 2211 O O . ILE A 1 302 ? -6.855 0.198 8.984 1 96.69 302 ILE A O 1
ATOM 2215 N N . VAL A 1 303 ? -8.906 -0.436 9.438 1 94.12 303 VAL A N 1
ATOM 2216 C CA . VAL A 1 303 ? -8.68 -1.83 9.07 1 94.12 303 VAL A CA 1
ATOM 2217 C C . VAL A 1 303 ? -8.328 -1.925 7.59 1 94.12 303 VAL A C 1
ATOM 2219 O O . VAL A 1 303 ? -7.375 -2.615 7.215 1 94.12 303 VAL A O 1
ATOM 2222 N N . ILE A 1 304 ? -9.055 -1.232 6.793 1 95.94 304 ILE A N 1
ATOM 2223 C CA . ILE A 1 304 ? -8.844 -1.227 5.352 1 95.94 304 ILE A CA 1
ATOM 2224 C C . ILE A 1 304 ? -7.43 -0.734 5.039 1 95.94 304 ILE A C 1
ATOM 2226 O O . ILE A 1 304 ? -6.676 -1.4 4.324 1 95.94 304 ILE A O 1
ATOM 2230 N N . VAL A 1 305 ? -7.039 0.38 5.617 1 96.75 305 VAL A N 1
ATOM 2231 C CA . VAL A 1 305 ? -5.73 0.975 5.348 1 96.75 305 VAL A CA 1
ATOM 2232 C C . VAL A 1 305 ? -4.629 0.056 5.871 1 96.75 305 VAL A C 1
ATOM 2234 O O . VAL A 1 305 ? -3.654 -0.216 5.168 1 96.75 305 VAL A O 1
ATOM 2237 N N . GLY A 1 306 ? -4.781 -0.455 7.031 1 94.31 306 GLY A N 1
ATOM 2238 C CA . GLY A 1 306 ? -3.783 -1.337 7.617 1 94.31 306 GLY A CA 1
ATOM 2239 C C . GLY A 1 306 ? -3.611 -2.635 6.855 1 94.31 306 GLY A C 1
ATOM 2240 O O . GLY A 1 306 ? -2.486 -3.033 6.543 1 94.31 306 GLY A O 1
ATOM 2241 N N . ASN A 1 307 ? -4.699 -3.27 6.508 1 92.94 307 ASN A N 1
ATOM 2242 C CA . ASN A 1 307 ? -4.66 -4.586 5.883 1 92.94 307 ASN A CA 1
ATOM 2243 C C . ASN A 1 307 ? -4.18 -4.508 4.438 1 92.94 307 ASN A C 1
ATOM 2245 O O . ASN A 1 307 ? -3.357 -5.316 4.008 1 92.94 307 ASN A O 1
ATOM 2249 N N . VAL A 1 308 ? -4.668 -3.557 3.727 1 94.88 308 VAL A N 1
ATOM 2250 C CA . VAL A 1 308 ? -4.273 -3.434 2.328 1 94.88 308 VAL A CA 1
ATOM 2251 C C . VAL A 1 308 ? -2.797 -3.047 2.24 1 94.88 308 VAL A C 1
ATOM 2253 O O . VAL A 1 308 ? -2.068 -3.549 1.382 1 94.88 308 VAL A O 1
ATOM 2256 N N . SER A 1 309 ? -2.361 -2.184 3.158 1 94.56 309 SER A N 1
ATOM 2257 C CA . SER A 1 309 ? -0.973 -1.736 3.156 1 94.56 309 SER A CA 1
ATOM 2258 C C . SER A 1 309 ? -0.069 -2.734 3.873 1 94.56 309 SER A C 1
ATOM 2260 O O . SER A 1 309 ? 1.156 -2.611 3.83 1 94.56 309 SER A O 1
ATOM 2262 N N . MET A 1 310 ? -0.629 -3.695 4.555 1 91.75 310 MET A N 1
ATOM 2263 C CA . MET A 1 310 ? 0.078 -4.734 5.297 1 91.75 310 MET A CA 1
ATOM 2264 C C . MET A 1 310 ? 1.01 -4.121 6.34 1 91.75 310 MET A C 1
ATOM 2266 O O . MET A 1 310 ? 2.191 -4.465 6.398 1 91.75 310 MET A O 1
ATOM 2270 N N . VAL A 1 311 ? 0.471 -3.195 7.105 1 93.19 311 VAL A N 1
ATOM 2271 C CA . VAL A 1 311 ? 1.178 -2.607 8.242 1 93.19 311 VAL A CA 1
ATOM 2272 C C . VAL A 1 311 ? 0.404 -2.877 9.531 1 93.19 311 VAL A C 1
ATOM 2274 O O . VAL A 1 311 ? -0.799 -3.146 9.492 1 93.19 311 VAL A O 1
ATOM 2277 N N . SER A 1 312 ? 1.094 -2.771 10.648 1 92.44 312 SER A N 1
ATOM 2278 C CA . SER A 1 312 ? 0.443 -3.037 11.922 1 92.44 312 SER A CA 1
ATOM 2279 C C . SER A 1 312 ? 0.336 -1.771 12.766 1 92.44 312 SER A C 1
ATOM 2281 O O . SER A 1 312 ? -0.315 -1.767 13.812 1 92.44 312 SER A O 1
ATOM 2283 N N . GLN A 1 313 ? 0.985 -0.684 12.328 1 96.19 313 GLN A N 1
ATOM 2284 C CA . GLN A 1 313 ? 0.947 0.594 13.039 1 96.19 313 GLN A CA 1
ATOM 2285 C C . GLN A 1 313 ? 0.177 1.641 12.234 1 96.19 313 GLN A C 1
ATOM 2287 O O . GLN A 1 313 ? 0.492 1.894 11.07 1 96.19 313 GLN A O 1
ATOM 2292 N N . VAL A 1 314 ? -0.83 2.234 12.859 1 97.44 314 VAL A N 1
ATOM 2293 C CA . VAL A 1 314 ? -1.609 3.273 12.195 1 97.44 314 VAL A CA 1
ATOM 2294 C C . VAL A 1 314 ? -1.674 4.516 13.078 1 97.44 314 VAL A C 1
ATOM 2296 O O . VAL A 1 314 ? -2.037 4.434 14.25 1 97.44 314 VAL A O 1
ATOM 2299 N N . VAL A 1 315 ? -1.272 5.641 12.555 1 98.31 315 VAL A N 1
ATOM 2300 C CA . VAL A 1 315 ? -1.366 6.938 13.219 1 98.31 315 VAL A CA 1
ATOM 2301 C C . VAL A 1 315 ? -2.617 7.672 12.742 1 98.31 315 VAL A C 1
ATOM 2303 O O . VAL A 1 315 ? -2.84 7.812 11.539 1 98.31 315 VAL A O 1
ATOM 2306 N N . VAL A 1 316 ? -3.447 8.117 13.68 1 98.25 316 VAL A N 1
ATOM 2307 C CA . VAL A 1 316 ? -4.633 8.898 13.344 1 98.25 316 VAL A CA 1
ATOM 2308 C C . VAL A 1 316 ? -4.398 10.367 13.695 1 98.25 316 VAL A C 1
ATOM 2310 O O . VAL A 1 316 ? -4.043 10.688 14.836 1 98.25 316 VAL A O 1
ATOM 2313 N N . GLY A 1 317 ? -4.523 11.203 12.719 1 97.69 317 GLY A N 1
ATOM 2314 C CA . GLY A 1 317 ? -4.371 12.641 12.914 1 97.69 317 GLY A CA 1
ATOM 2315 C C . GLY A 1 317 ? -5.52 13.445 12.344 1 97.69 317 GLY A C 1
ATOM 2316 O O . GLY A 1 317 ? -6.504 12.883 11.859 1 97.69 317 GLY A O 1
ATOM 2317 N N . GLY A 1 318 ? -5.449 14.781 12.508 1 96.62 318 GLY A N 1
ATOM 2318 C CA . GLY A 1 318 ? -6.457 15.695 12.008 1 96.62 318 GLY A CA 1
ATOM 2319 C C . GLY A 1 318 ? -7.344 16.266 13.094 1 96.62 318 GLY A C 1
ATOM 2320 O O . GLY A 1 318 ? -7.215 15.898 14.266 1 96.62 318 GLY A O 1
ATOM 2321 N N . GLU A 1 319 ? -8.266 17.078 12.719 1 95.31 319 GLU A N 1
ATOM 2322 C CA . GLU A 1 319 ? -9.094 17.859 13.641 1 95.31 319 GLU A CA 1
ATOM 2323 C C . GLU A 1 319 ? -9.984 16.938 14.477 1 95.31 319 GLU A C 1
ATOM 2325 O O . GLU A 1 319 ? -10.305 17.266 15.625 1 95.31 319 GLU A O 1
ATOM 2330 N N . LEU A 1 320 ? -10.352 15.781 13.953 1 96.56 320 LEU A N 1
ATOM 2331 C CA . LEU A 1 320 ? -11.266 14.883 14.648 1 96.56 320 LEU A CA 1
ATOM 2332 C C . LEU A 1 320 ? -10.516 13.688 15.234 1 96.56 320 LEU A C 1
ATOM 2334 O O . LEU A 1 320 ? -11.141 12.758 15.758 1 96.56 320 LEU A O 1
ATOM 2338 N N . ALA A 1 321 ? -9.211 13.688 15.203 1 96.19 321 ALA A N 1
ATOM 2339 C CA . ALA A 1 321 ? -8.398 12.539 15.586 1 96.19 321 ALA A CA 1
ATOM 2340 C C . ALA A 1 321 ? -8.719 12.094 17.016 1 96.19 321 ALA A C 1
ATOM 2342 O O . ALA A 1 321 ? -8.734 10.898 17.297 1 96.19 321 ALA A O 1
ATOM 2343 N N . GLN A 1 322 ? -8.992 13.023 17.859 1 95.44 322 GLN A N 1
ATOM 2344 C CA . GLN A 1 322 ? -9.195 12.734 19.266 1 95.44 322 GLN A CA 1
ATOM 2345 C C . GLN A 1 322 ? -10.375 11.773 19.469 1 95.44 322 GLN A C 1
ATOM 2347 O O . GLN A 1 322 ? -10.414 11.039 20.453 1 95.44 322 GLN A O 1
ATOM 2352 N N . LEU A 1 323 ? -11.32 11.781 18.594 1 96.31 323 LEU A N 1
ATOM 2353 C CA . LEU A 1 323 ? -12.477 10.891 18.703 1 96.31 323 LEU A CA 1
ATOM 2354 C C . LEU A 1 323 ? -12.039 9.43 18.734 1 96.31 323 LEU A C 1
ATOM 2356 O O . LEU A 1 323 ? -12.688 8.602 19.391 1 96.31 323 LEU A O 1
ATOM 2360 N N . ALA A 1 324 ? -10.953 9.125 18.125 1 96.69 324 ALA A N 1
ATOM 2361 C CA . ALA A 1 324 ? -10.445 7.758 18.078 1 96.69 324 ALA A CA 1
ATOM 2362 C C . ALA A 1 324 ? -9.969 7.301 19.453 1 96.69 324 ALA A C 1
ATOM 2364 O O . ALA A 1 324 ? -9.875 6.098 19.719 1 96.69 324 ALA A O 1
ATOM 2365 N N . GLY A 1 325 ? -9.688 8.258 20.297 1 95.75 325 GLY A N 1
ATOM 2366 C CA . GLY A 1 325 ? -9.164 7.941 21.625 1 95.75 325 GLY A CA 1
ATOM 2367 C C . GLY A 1 325 ? -10.219 7.953 22.703 1 95.75 325 GLY A C 1
ATOM 2368 O O . GLY A 1 325 ? -9.938 7.625 23.859 1 95.75 325 GLY A O 1
ATOM 2369 N N . TRP A 1 326 ? -11.391 8.367 22.344 1 95.75 326 TRP A N 1
ATOM 2370 C CA . TRP A 1 326 ? -12.445 8.43 23.359 1 95.75 326 TRP A CA 1
ATOM 2371 C C . TRP A 1 326 ? -12.883 7.035 23.781 1 95.75 326 TRP A C 1
ATOM 2373 O O . TRP A 1 326 ? -13.25 6.211 22.938 1 95.75 326 TRP A O 1
ATOM 2383 N N . GLN A 1 327 ? -12.898 6.738 25.016 1 94.31 327 GLN A N 1
ATOM 2384 C CA . GLN A 1 327 ? -13.281 5.434 25.547 1 94.31 327 GLN A CA 1
ATOM 2385 C C . GLN A 1 327 ? -14.727 5.094 25.188 1 94.31 327 GLN A C 1
ATOM 2387 O O . GLN A 1 327 ? -15.047 3.932 24.938 1 94.31 327 GLN A O 1
ATOM 2392 N N . GLU A 1 328 ? -15.523 6.117 25.188 1 93.25 328 GLU A N 1
ATOM 2393 C CA . GLU A 1 328 ? -16.953 5.93 24.938 1 93.25 328 GLU A CA 1
ATOM 2394 C C . GLU A 1 328 ? -17.188 5.395 23.531 1 93.25 328 GLU A C 1
ATOM 2396 O O . GLU A 1 328 ? -18.188 4.715 23.281 1 93.25 328 GLU A O 1
ATOM 2401 N N . LEU A 1 329 ? -16.297 5.723 22.672 1 94.88 329 LEU A N 1
ATOM 2402 C CA . LEU A 1 329 ? -16.484 5.297 21.297 1 94.88 329 LEU A CA 1
ATOM 2403 C C . LEU A 1 329 ? -15.805 3.951 21.047 1 94.88 329 LEU A C 1
ATOM 2405 O O . LEU A 1 329 ? -16.062 3.305 20.031 1 94.88 329 LEU A O 1
ATOM 2409 N N . ALA A 1 330 ? -14.906 3.484 21.875 1 95.31 330 ALA A N 1
ATOM 2410 C CA . ALA A 1 330 ? -14.32 2.145 21.938 1 95.31 330 ALA A CA 1
ATOM 2411 C C . ALA A 1 330 ? -13.719 1.74 20.594 1 95.31 330 ALA A C 1
ATOM 2413 O O . ALA A 1 330 ? -13.922 0.616 20.125 1 95.31 330 ALA A O 1
ATOM 2414 N N . VAL A 1 331 ? -13.047 2.717 19.969 1 95.19 331 VAL A N 1
ATOM 2415 C CA . VAL A 1 331 ? -12.461 2.445 18.672 1 95.19 331 VAL A CA 1
ATOM 2416 C C . VAL A 1 331 ? -11.422 1.331 18.781 1 95.19 331 VAL A C 1
ATOM 2418 O O . VAL A 1 331 ? -11.422 0.387 17.984 1 95.19 331 VAL A O 1
ATOM 2421 N N . LYS A 1 332 ? -10.562 1.354 19.75 1 92 332 LYS A N 1
ATOM 2422 C CA . LYS A 1 332 ? -9.523 0.345 19.953 1 92 332 LYS A CA 1
ATOM 2423 C C . LYS A 1 332 ? -10.133 -1.037 20.156 1 92 332 LYS A C 1
ATOM 2425 O O . LYS A 1 332 ? -9.648 -2.025 19.609 1 92 332 LYS A O 1
ATOM 2430 N N . GLU A 1 333 ? -11.156 -1.074 20.922 1 91.06 333 GLU A N 1
ATOM 2431 C CA . GLU A 1 333 ? -11.844 -2.34 21.188 1 91.06 333 GLU A CA 1
ATOM 2432 C C . GLU A 1 333 ? -12.492 -2.881 19.906 1 91.06 333 GLU A C 1
ATOM 2434 O O . GLU A 1 333 ? -12.453 -4.086 19.656 1 91.06 333 GLU A O 1
ATOM 2439 N N . LYS A 1 334 ? -13.078 -1.976 19.203 1 89.75 334 LYS A N 1
ATOM 2440 C CA . LYS A 1 334 ? -13.711 -2.369 17.938 1 89.75 334 LYS A CA 1
ATOM 2441 C C . LYS A 1 334 ? -12.672 -2.91 16.953 1 89.75 334 LYS A C 1
ATOM 2443 O O . LYS A 1 334 ? -12.93 -3.895 16.266 1 89.75 334 LYS A O 1
ATOM 2448 N N . LEU A 1 335 ? -11.539 -2.314 16.906 1 89.81 335 LEU A N 1
ATOM 2449 C CA . LEU A 1 335 ? -10.461 -2.764 16.031 1 89.81 335 LEU A CA 1
ATOM 2450 C C . LEU A 1 335 ? -9.984 -4.16 16.438 1 89.81 335 LEU A C 1
ATOM 2452 O O . LEU A 1 335 ? -9.703 -4.992 15.562 1 89.81 335 LEU A O 1
ATOM 2456 N N . ALA A 1 336 ? -9.938 -4.398 17.656 1 83.62 336 ALA A N 1
ATOM 2457 C CA . ALA A 1 336 ? -9.492 -5.691 18.172 1 83.62 336 ALA A CA 1
ATOM 2458 C C . ALA A 1 336 ? -10.438 -6.809 17.734 1 83.62 336 ALA A C 1
ATOM 2460 O O . ALA A 1 336 ? -10.008 -7.949 17.547 1 83.62 336 ALA A O 1
ATOM 2461 N N . GLN A 1 337 ? -11.672 -6.496 17.531 1 80.5 337 GLN A N 1
ATOM 2462 C CA . GLN A 1 337 ? -12.672 -7.48 17.125 1 80.5 337 GLN A CA 1
ATOM 2463 C C . GLN A 1 337 ? -12.523 -7.848 15.656 1 80.5 337 GLN A C 1
ATOM 2465 O O . GLN A 1 337 ? -13.055 -8.867 15.203 1 80.5 337 GLN A O 1
ATOM 2470 N N . MET A 1 338 ? -11.859 -7.035 14.961 1 78.75 338 MET A N 1
ATOM 2471 C CA . MET A 1 338 ? -11.68 -7.277 13.531 1 78.75 338 MET A CA 1
ATOM 2472 C C . MET A 1 338 ? -10.312 -7.883 13.25 1 78.75 338 MET A C 1
ATOM 2474 O O . MET A 1 338 ? -9.93 -8.055 12.086 1 78.75 338 MET A O 1
ATOM 2478 N N . HIS A 1 339 ? -9.625 -8.195 14.289 1 73.12 339 HIS A N 1
ATOM 2479 C CA . HIS A 1 339 ? -8.242 -8.656 14.203 1 73.12 339 HIS A CA 1
ATOM 2480 C C . HIS A 1 339 ? -8.18 -10.164 13.961 1 73.12 339 HIS A C 1
ATOM 2482 O O . HIS A 1 339 ? -8.914 -10.93 14.594 1 73.12 339 HIS A O 1
ATOM 2488 N N . ASP A 1 340 ? -7.34 -10.547 12.883 1 71.31 340 ASP A N 1
ATOM 2489 C CA . ASP A 1 340 ? -7 -11.961 12.75 1 71.31 340 ASP A CA 1
ATOM 2490 C C . ASP A 1 340 ? -6.051 -12.406 13.859 1 71.31 340 ASP A C 1
ATOM 2492 O O . ASP A 1 340 ? -5.016 -11.781 14.086 1 71.31 340 ASP A O 1
ATOM 2496 N N . PRO A 1 341 ? -6.426 -13.344 14.609 1 67.19 341 PRO A N 1
ATOM 2497 C CA . PRO A 1 341 ? -5.605 -13.75 15.75 1 67.19 341 PRO A CA 1
ATOM 2498 C C . PRO A 1 341 ? -4.172 -14.094 15.359 1 67.19 341 PRO A C 1
ATOM 2500 O O . PRO A 1 341 ? -3.277 -14.094 16.203 1 67.19 341 PRO A O 1
ATOM 2503 N N . ASP A 1 342 ? -3.857 -14.383 14.172 1 69.44 342 ASP A N 1
ATOM 2504 C CA . ASP A 1 342 ? -2.508 -14.75 13.758 1 69.44 342 ASP A CA 1
ATOM 2505 C C . ASP A 1 342 ? -1.735 -13.531 13.258 1 69.44 342 ASP A C 1
ATOM 2507 O O . ASP A 1 342 ? -0.604 -13.664 12.781 1 69.44 342 ASP A O 1
ATOM 2511 N N . GLU A 1 343 ? -2.385 -12.453 13.391 1 70.19 343 GLU A N 1
ATOM 2512 C CA . GLU A 1 343 ? -1.703 -11.219 13.016 1 70.19 343 GLU A CA 1
ATOM 2513 C C . GLU A 1 343 ? -1.494 -10.312 14.219 1 70.19 343 GLU A C 1
ATOM 2515 O O . GLU A 1 343 ? -2.205 -10.43 15.219 1 70.19 343 GLU A O 1
ATOM 2520 N N . PRO A 1 344 ? -0.318 -9.672 14.305 1 66.75 344 PRO A N 1
ATOM 2521 C CA . PRO A 1 344 ? -0.052 -8.82 15.469 1 66.75 344 PRO A CA 1
ATOM 2522 C C . PRO A 1 344 ? -1.178 -7.824 15.734 1 66.75 344 PRO A C 1
ATOM 2524 O O . PRO A 1 344 ? -1.271 -7.273 16.828 1 66.75 344 PRO A O 1
ATOM 2527 N N . GLY A 1 345 ? -2.162 -7.727 14.977 1 79.88 345 GLY A N 1
ATOM 2528 C CA . GLY A 1 345 ? -3.193 -6.711 15.125 1 79.88 345 GLY A CA 1
ATOM 2529 C C . GLY A 1 345 ? -2.721 -5.316 14.758 1 79.88 345 GLY A C 1
ATOM 2530 O O . GLY A 1 345 ? -1.542 -5.117 14.461 1 79.88 345 GLY A O 1
ATOM 2531 N N . LEU A 1 346 ? -3.639 -4.371 14.742 1 89.56 346 LEU A N 1
ATOM 2532 C CA . LEU A 1 346 ? -3.336 -2.977 14.438 1 89.56 346 LEU A CA 1
ATOM 2533 C C . LEU A 1 346 ? -3.143 -2.168 15.719 1 89.56 346 LEU A C 1
ATOM 2535 O O . LEU A 1 346 ? -3.967 -2.236 16.625 1 89.56 346 LEU A O 1
ATOM 2539 N N . THR A 1 347 ? -2.021 -1.569 15.883 1 93.69 347 THR A N 1
ATOM 2540 C CA . THR A 1 347 ? -1.781 -0.607 16.953 1 93.69 347 THR A CA 1
ATOM 2541 C C . THR A 1 347 ? -2.137 0.806 16.5 1 93.69 347 THR A C 1
ATOM 2543 O O . THR A 1 347 ? -1.669 1.265 15.453 1 93.69 347 THR A O 1
ATOM 2546 N N . LEU A 1 348 ? -2.967 1.448 17.312 1 96.19 348 LEU A N 1
ATOM 2547 C CA . LEU A 1 348 ? -3.455 2.781 16.969 1 96.19 348 LEU A CA 1
ATOM 2548 C C . LEU A 1 348 ? -2.705 3.85 17.766 1 96.19 348 LEU A C 1
ATOM 2550 O O . LEU A 1 348 ? -2.6 3.762 18.984 1 96.19 348 LEU A O 1
ATOM 2554 N N . HIS A 1 349 ? -2.137 4.797 17.094 1 97.5 349 HIS A N 1
ATOM 2555 C CA . HIS A 1 349 ? -1.533 5.98 17.688 1 97.5 349 HIS A CA 1
ATOM 2556 C C . HIS A 1 349 ? -2.363 7.227 17.406 1 97.5 349 HIS A C 1
ATOM 2558 O O . HIS A 1 349 ? -2.412 7.695 16.266 1 97.5 349 HIS A O 1
ATOM 2564 N N . VAL A 1 350 ? -2.986 7.797 18.406 1 97.56 350 VAL A N 1
ATOM 2565 C CA . VAL A 1 350 ? -3.881 8.938 18.25 1 97.56 350 VAL A CA 1
ATOM 2566 C C . VAL A 1 350 ? -3.119 10.234 18.531 1 97.56 350 VAL A C 1
ATOM 2568 O O . VAL A 1 350 ? -2.535 10.398 19.609 1 97.56 350 VAL A O 1
ATOM 2571 N N . ARG A 1 351 ? -3.129 11.117 17.578 1 95.25 351 ARG A N 1
ATOM 2572 C CA . ARG A 1 351 ? -2.486 12.414 17.75 1 95.25 351 ARG A CA 1
ATOM 2573 C C . ARG A 1 351 ? -3.506 13.484 18.141 1 95.25 351 ARG A C 1
ATOM 2575 O O . ARG A 1 351 ? -4.699 13.344 17.859 1 95.25 351 ARG A O 1
ATOM 2582 N N . ASP A 1 352 ? -3.123 14.586 18.75 1 85.69 352 ASP A N 1
ATOM 2583 C CA . ASP A 1 352 ? -4.027 15.594 19.297 1 85.69 352 ASP A CA 1
ATOM 2584 C C . ASP A 1 352 ? -4.488 16.578 18.219 1 85.69 352 ASP A C 1
ATOM 2586 O O . ASP A 1 352 ? -5.285 17.469 18.484 1 85.69 352 ASP A O 1
ATOM 2590 N N . GLY A 1 353 ? -4.074 16.453 17.031 1 75 353 GLY A N 1
ATOM 2591 C CA . GLY A 1 353 ? -4.598 17.25 15.938 1 75 353 GLY A CA 1
ATOM 2592 C C . GLY A 1 353 ? -3.934 18.609 15.82 1 75 353 GLY A C 1
ATOM 2593 O O . GLY A 1 353 ? -4.34 19.438 15 1 75 353 GLY A O 1
ATOM 2594 N N . ALA A 1 354 ? -3 18.891 16.625 1 85.62 354 ALA A N 1
ATOM 2595 C CA . ALA A 1 354 ? -2.361 20.203 16.594 1 85.62 354 ALA A CA 1
ATOM 2596 C C . ALA A 1 354 ? -1.672 20.453 15.258 1 85.62 354 ALA A C 1
ATOM 2598 O O . ALA A 1 354 ? -0.868 19.625 14.812 1 85.62 354 ALA A O 1
ATOM 2599 N N . PHE A 1 355 ? -1.98 21.609 14.742 1 94.75 355 PHE A N 1
ATOM 2600 C CA . PHE A 1 355 ? -1.49 21.891 13.398 1 94.75 355 PHE A CA 1
ATOM 2601 C C . PHE A 1 355 ? -0.001 22.219 13.422 1 94.75 355 PHE A C 1
ATOM 2603 O O . PHE A 1 355 ? 0.65 22.25 12.375 1 94.75 355 PHE A O 1
ATOM 2610 N N . VAL A 1 356 ? 0.583 22.453 14.57 1 97.06 356 VAL A N 1
ATOM 2611 C CA . VAL A 1 356 ? 2.027 22.625 14.688 1 97.06 356 VAL A CA 1
ATOM 2612 C C . VAL A 1 356 ? 2.746 21.391 14.141 1 97.06 356 VAL A C 1
ATOM 2614 O O . VAL A 1 356 ? 3.748 21.516 13.438 1 97.06 356 VAL A O 1
ATOM 2617 N N . ASP A 1 357 ? 2.219 20.219 14.461 1 96.75 357 ASP A N 1
ATOM 2618 C CA . ASP A 1 357 ? 2.816 18.984 13.969 1 96.75 357 ASP A CA 1
ATOM 2619 C C . ASP A 1 357 ? 2.707 18.891 12.445 1 96.75 357 ASP A C 1
ATOM 2621 O O . ASP A 1 357 ? 3.602 18.359 11.789 1 96.75 357 ASP A O 1
ATOM 2625 N N . TRP A 1 358 ? 1.616 19.391 11.922 1 98.06 358 TRP A N 1
ATOM 2626 C CA . TRP A 1 358 ? 1.432 19.391 10.477 1 98.06 358 TRP A CA 1
ATOM 2627 C C . TRP A 1 358 ? 2.41 20.359 9.805 1 98.06 358 TRP A C 1
ATOM 2629 O O . TRP A 1 358 ? 2.998 20.031 8.773 1 98.06 358 TRP A O 1
ATOM 2639 N N . ALA A 1 359 ? 2.619 21.5 10.398 1 98.75 359 ALA A N 1
ATOM 2640 C CA . ALA A 1 359 ? 3.59 22.469 9.891 1 98.75 359 ALA A CA 1
ATOM 2641 C C . ALA A 1 359 ? 5.012 21.906 9.977 1 98.75 359 ALA A C 1
ATOM 2643 O O . ALA A 1 359 ? 5.828 22.156 9.086 1 98.75 359 ALA A O 1
ATOM 2644 N N . ARG A 1 360 ? 5.297 21.188 11.047 1 98.56 360 ARG A N 1
ATOM 2645 C CA . ARG A 1 360 ? 6.582 20.516 11.164 1 98.56 360 ARG A CA 1
ATOM 2646 C C . ARG A 1 360 ? 6.793 19.531 10.008 1 98.56 360 ARG A C 1
ATOM 2648 O O . ARG A 1 360 ? 7.906 19.406 9.5 1 98.56 360 ARG A O 1
ATOM 2655 N N . GLY A 1 361 ? 5.688 18.859 9.656 1 98.69 361 GLY A N 1
ATOM 2656 C CA . GLY A 1 361 ? 5.75 17.969 8.516 1 98.69 361 GLY A CA 1
ATOM 2657 C C . GLY A 1 361 ? 6.113 18.672 7.223 1 98.69 361 GLY A C 1
ATOM 2658 O O . GLY A 1 361 ? 6.906 18.156 6.43 1 98.69 361 GLY A O 1
ATOM 2659 N N . ALA A 1 362 ? 5.496 19.797 7.031 1 98.75 362 ALA A N 1
ATOM 2660 C CA . ALA A 1 362 ? 5.836 20.594 5.852 1 98.75 362 ALA A CA 1
ATOM 2661 C C . ALA A 1 362 ? 7.312 20.969 5.844 1 98.75 362 ALA A C 1
ATOM 2663 O O . ALA A 1 362 ? 7.98 20.859 4.812 1 98.75 362 ALA A O 1
ATOM 2664 N N . ALA A 1 363 ? 7.84 21.391 6.973 1 98.69 363 ALA A N 1
ATOM 2665 C CA . ALA A 1 363 ? 9.258 21.703 7.098 1 98.69 363 ALA A CA 1
ATOM 2666 C C . ALA A 1 363 ? 10.125 20.484 6.797 1 98.69 363 ALA A C 1
ATOM 2668 O O . ALA A 1 363 ? 11.18 20.594 6.164 1 98.69 363 ALA A O 1
ATOM 2669 N N . ALA A 1 364 ? 9.664 19.359 7.242 1 98.5 364 ALA A N 1
ATOM 2670 C CA . ALA A 1 364 ? 10.398 18.125 6.996 1 98.5 364 ALA A CA 1
ATOM 2671 C C . ALA A 1 364 ? 10.523 17.859 5.5 1 98.5 364 ALA A C 1
ATOM 2673 O O . ALA A 1 364 ? 11.594 17.453 5.027 1 98.5 364 ALA A O 1
ATOM 2674 N N . VAL A 1 365 ? 9.445 18.078 4.785 1 98.31 365 VAL A N 1
ATOM 2675 C CA . VAL A 1 365 ? 9.469 17.844 3.344 1 98.31 365 VAL A CA 1
ATOM 2676 C C . VAL A 1 365 ? 10.469 18.797 2.686 1 98.31 365 VAL A C 1
ATOM 2678 O O . VAL A 1 365 ? 11.203 18.406 1.776 1 98.31 365 VAL A O 1
ATOM 2681 N N . ALA A 1 366 ? 10.508 19.984 3.127 1 97.94 366 ALA A N 1
ATOM 2682 C CA . ALA A 1 366 ? 11.484 20.953 2.621 1 97.94 366 ALA A CA 1
ATOM 2683 C C . ALA A 1 366 ? 12.914 20.484 2.889 1 97.94 366 ALA A C 1
ATOM 2685 O O . ALA A 1 366 ? 13.773 20.578 2.014 1 97.94 366 ALA A O 1
ATOM 2686 N N . PHE A 1 367 ? 13.125 20.016 4.109 1 98.12 367 PHE A N 1
ATOM 2687 C CA . PHE A 1 367 ? 14.445 19.531 4.496 1 98.12 367 PHE A CA 1
ATOM 2688 C C . PHE A 1 367 ? 14.867 18.359 3.613 1 98.12 367 PHE A C 1
ATOM 2690 O O . PHE A 1 367 ? 15.984 18.328 3.1 1 98.12 367 PHE A O 1
ATOM 2697 N N . ARG A 1 368 ? 13.953 17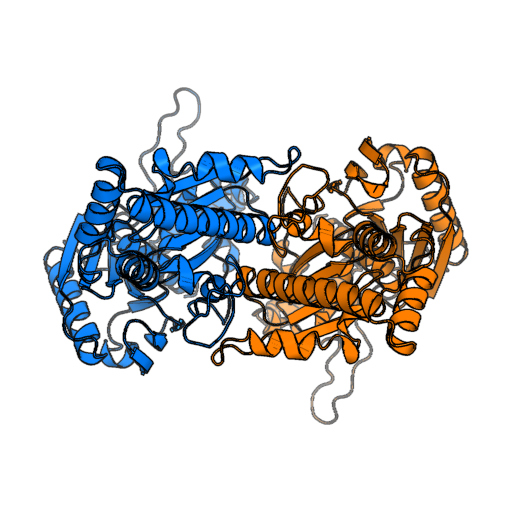.453 3.436 1 97.44 368 ARG A N 1
ATOM 2698 C CA . ARG A 1 368 ? 14.203 16.281 2.594 1 97.44 368 ARG A CA 1
ATOM 2699 C C . ARG A 1 368 ? 14.602 16.703 1.183 1 97.44 368 ARG A C 1
ATOM 2701 O O . ARG A 1 368 ? 15.562 16.156 0.62 1 97.44 368 ARG A O 1
ATOM 2708 N N . THR A 1 369 ? 13.828 17.594 0.644 1 96.19 369 THR A N 1
ATOM 2709 C CA . THR A 1 369 ? 14.086 18.078 -0.707 1 96.19 369 THR A CA 1
ATOM 2710 C C . THR A 1 369 ? 15.43 18.812 -0.775 1 96.19 369 THR A C 1
ATOM 2712 O O . THR A 1 369 ? 16.188 18.641 -1.734 1 96.19 369 THR A O 1
ATOM 2715 N N . TRP A 1 370 ? 15.734 19.594 0.201 1 96.12 370 TRP A N 1
ATOM 2716 C CA . TRP A 1 370 ? 17 20.328 0.256 1 96.12 370 TRP A CA 1
ATOM 2717 C C . TRP A 1 370 ? 18.188 19.375 0.297 1 96.12 370 TRP A C 1
ATOM 2719 O O . TRP A 1 370 ? 19.188 19.594 -0.396 1 96.12 370 TRP A O 1
ATOM 2729 N N . ILE A 1 371 ? 18.109 18.344 1.141 1 96.69 371 ILE A N 1
ATOM 2730 C CA . ILE A 1 371 ? 19.172 17.359 1.237 1 96.69 371 ILE A CA 1
ATOM 2731 C C . ILE A 1 371 ? 19.438 16.75 -0.138 1 96.69 371 ILE A C 1
ATOM 2733 O O . ILE A 1 371 ? 20.594 16.625 -0.556 1 96.69 371 ILE A O 1
ATOM 2737 N N . ARG A 1 372 ? 18.359 16.344 -0.769 1 93.75 372 ARG A N 1
ATOM 2738 C CA . ARG A 1 372 ? 18.484 15.734 -2.09 1 93.75 372 ARG A CA 1
ATOM 2739 C C . ARG A 1 372 ? 19.219 16.672 -3.053 1 93.75 372 ARG A C 1
ATOM 2741 O O . ARG A 1 372 ? 20.141 16.234 -3.758 1 93.75 372 ARG A O 1
ATOM 2748 N N . HIS A 1 373 ? 18.828 17.922 -3.08 1 92.69 373 HIS A N 1
ATOM 2749 C CA . HIS A 1 373 ? 19.438 18.906 -3.979 1 92.69 373 HIS A CA 1
ATOM 2750 C C . HIS A 1 373 ? 20.906 19.141 -3.625 1 92.69 373 HIS A C 1
ATOM 2752 O O . HIS A 1 373 ? 21.75 19.328 -4.512 1 92.69 373 HIS A O 1
ATOM 2758 N N . ARG A 1 374 ? 21.172 19.141 -2.33 1 92.62 374 ARG A N 1
ATOM 2759 C CA . ARG A 1 374 ? 22.516 19.375 -1.844 1 92.62 374 ARG A CA 1
ATOM 2760 C C . ARG A 1 374 ? 23.453 18.25 -2.275 1 92.62 374 ARG A C 1
ATOM 2762 O O . ARG A 1 374 ? 24.641 18.484 -2.533 1 92.62 374 ARG A O 1
ATOM 2769 N N . LEU A 1 375 ? 22.969 17.031 -2.354 1 92.12 375 LEU A N 1
ATOM 2770 C CA . LEU A 1 375 ? 23.781 15.867 -2.674 1 92.12 375 LEU A CA 1
ATOM 2771 C C . LEU A 1 375 ? 23.844 15.648 -4.18 1 92.12 375 LEU A C 1
ATOM 2773 O O . LEU A 1 375 ? 24.719 14.914 -4.668 1 92.12 375 LEU A O 1
ATOM 2777 N N . GLU A 1 376 ? 22.906 16.125 -4.945 1 83.44 376 GLU A N 1
ATOM 2778 C CA . GLU A 1 376 ? 22.922 16 -6.402 1 83.44 376 GLU A CA 1
ATOM 2779 C C . GLU A 1 376 ? 23.906 16.984 -7.023 1 83.44 376 GLU A C 1
ATOM 2781 O O . GLU A 1 376 ? 24.312 16.812 -8.172 1 83.44 376 GLU A O 1
ATOM 2786 N N . LYS A 1 377 ? 24.359 18 -6.402 1 68.06 377 LYS A N 1
ATOM 2787 C CA . LYS A 1 377 ? 25.375 18.922 -6.898 1 68.06 377 LYS A CA 1
ATOM 2788 C C . LYS A 1 377 ? 26.781 18.344 -6.719 1 68.06 377 LYS A C 1
ATOM 2790 O O . LYS A 1 377 ? 27.656 18.594 -7.539 1 68.06 377 LYS A O 1
ATOM 2795 N N . MET B 1 1 ? 26.219 -0.39 -4.684 1 37.38 1 MET B N 1
ATOM 2796 C CA . MET B 1 1 ? 26.562 -1.021 -5.953 1 37.38 1 MET B CA 1
ATOM 2797 C C . MET B 1 1 ? 25.703 -2.254 -6.207 1 37.38 1 MET B C 1
ATOM 2799 O O . MET B 1 1 ? 25.188 -2.443 -7.309 1 37.38 1 MET B O 1
ATOM 2803 N N . GLY B 1 2 ? 25.469 -3.064 -4.996 1 55.56 2 GLY B N 1
ATOM 2804 C CA . GLY B 1 2 ? 24.766 -4.336 -5.047 1 55.56 2 GLY B CA 1
ATOM 2805 C C . GLY B 1 2 ? 23.281 -4.188 -5.332 1 55.56 2 GLY B C 1
ATOM 2806 O O . GLY B 1 2 ? 22.734 -4.934 -6.137 1 55.56 2 GLY B O 1
ATOM 2807 N N . SER B 1 3 ? 22.797 -2.947 -5.039 1 77.44 3 SER B N 1
ATOM 2808 C CA . SER B 1 3 ? 21.344 -2.793 -5.191 1 77.44 3 SER B CA 1
ATOM 2809 C C . SER B 1 3 ? 20.984 -2.314 -6.594 1 77.44 3 SER B C 1
ATOM 2811 O O . SER B 1 3 ? 20.016 -2.791 -7.184 1 77.44 3 SER B O 1
ATOM 2813 N N . THR B 1 4 ? 22.031 -1.606 -7.234 1 83.56 4 THR B N 1
ATOM 2814 C CA . THR B 1 4 ? 21.703 -1.073 -8.555 1 83.56 4 THR B CA 1
ATOM 2815 C C . THR B 1 4 ? 21.844 -2.156 -9.625 1 83.56 4 THR B C 1
ATOM 2817 O O . THR B 1 4 ? 21.047 -2.207 -10.562 1 83.56 4 THR B O 1
ATOM 2820 N N . ALA B 1 5 ? 22.828 -3.016 -9.477 1 91 5 ALA B N 1
ATOM 2821 C CA . ALA B 1 5 ? 23 -4.137 -10.398 1 91 5 ALA B CA 1
ATOM 2822 C C . ALA B 1 5 ? 21.781 -5.055 -10.367 1 91 5 ALA B C 1
ATOM 2824 O O . ALA B 1 5 ? 21.328 -5.535 -11.414 1 91 5 ALA B O 1
ATOM 2825 N N . LEU B 1 6 ? 21.312 -5.23 -9.195 1 93.62 6 LEU B N 1
ATOM 2826 C CA . LEU B 1 6 ? 20.125 -6.062 -9.031 1 93.62 6 LEU B CA 1
ATOM 2827 C C . LEU B 1 6 ? 18.922 -5.449 -9.742 1 93.62 6 LEU B C 1
ATOM 2829 O O . LEU B 1 6 ? 18.203 -6.145 -10.453 1 93.62 6 LEU B O 1
ATOM 2833 N N . GLN B 1 7 ? 18.766 -4.172 -9.594 1 92.5 7 GLN B N 1
ATOM 2834 C CA . GLN B 1 7 ? 17.656 -3.477 -10.234 1 92.5 7 GLN B CA 1
ATOM 2835 C C . GLN B 1 7 ? 17.766 -3.539 -11.75 1 92.5 7 GLN B C 1
ATOM 2837 O O . GLN B 1 7 ? 16.766 -3.693 -12.453 1 92.5 7 GLN B O 1
ATOM 2842 N N . LEU B 1 8 ? 18.953 -3.375 -12.211 1 95.06 8 LEU B N 1
ATOM 2843 C CA . LEU B 1 8 ? 19.172 -3.439 -13.648 1 95.06 8 LEU B CA 1
ATOM 2844 C C . LEU B 1 8 ? 18.859 -4.836 -14.188 1 95.06 8 LEU B C 1
ATOM 2846 O O . LEU B 1 8 ? 18.234 -4.98 -15.234 1 95.06 8 LEU B O 1
ATOM 2850 N N . ALA B 1 9 ? 19.297 -5.844 -13.445 1 97.19 9 ALA B N 1
ATOM 2851 C CA . ALA B 1 9 ? 19 -7.215 -13.852 1 97.19 9 ALA B CA 1
ATOM 2852 C C . ALA B 1 9 ? 17.5 -7.453 -13.953 1 97.19 9 ALA B C 1
ATOM 2854 O O . ALA B 1 9 ? 17.016 -8 -14.945 1 97.19 9 ALA B O 1
ATOM 2855 N N . TYR B 1 10 ? 16.766 -7.039 -12.953 1 97 10 TYR B N 1
ATOM 2856 C CA . TYR B 1 10 ? 15.328 -7.223 -12.938 1 97 10 TYR B CA 1
ATOM 2857 C C . TYR B 1 10 ? 14.664 -6.477 -14.094 1 97 10 TYR B C 1
ATOM 2859 O O . TYR B 1 10 ? 13.727 -6.984 -14.711 1 97 10 TYR B O 1
ATOM 2867 N N . GLU B 1 11 ? 15.188 -5.297 -14.367 1 96 11 GLU B N 1
ATOM 2868 C CA . GLU B 1 11 ? 14.633 -4.527 -15.477 1 96 11 GLU B CA 1
ATOM 2869 C C . GLU B 1 11 ? 14.891 -5.227 -16.812 1 96 11 GLU B C 1
ATOM 2871 O O . GLU B 1 11 ? 14.047 -5.191 -17.703 1 96 11 GLU B O 1
ATOM 2876 N N . ILE B 1 12 ? 16.031 -5.832 -16.969 1 96.5 12 ILE B N 1
ATOM 2877 C CA . ILE B 1 12 ? 16.328 -6.574 -18.188 1 96.5 12 ILE B CA 1
ATOM 2878 C C . ILE B 1 12 ? 15.352 -7.734 -18.344 1 96.5 12 ILE B C 1
ATOM 2880 O O . ILE B 1 12 ? 14.828 -7.973 -19.438 1 96.5 12 ILE B O 1
ATOM 2884 N N . VAL B 1 13 ? 15.102 -8.477 -17.281 1 97.06 13 VAL B N 1
ATOM 2885 C CA . VAL B 1 13 ? 14.164 -9.602 -17.328 1 97.06 13 VAL B CA 1
ATOM 2886 C C . VAL B 1 13 ? 12.797 -9.117 -17.797 1 97.06 13 VAL B C 1
ATOM 2888 O O . VAL B 1 13 ? 12.188 -9.719 -18.688 1 97.06 13 VAL B O 1
ATOM 2891 N N . ARG B 1 14 ? 12.352 -8.055 -17.281 1 95.75 14 ARG B N 1
ATOM 2892 C CA . ARG B 1 14 ? 11.016 -7.52 -17.516 1 95.75 14 ARG B CA 1
ATOM 2893 C C . ARG B 1 14 ? 10.891 -6.969 -18.938 1 95.75 14 ARG B C 1
ATOM 2895 O O . ARG B 1 14 ? 9.828 -7.062 -19.562 1 95.75 14 ARG B O 1
ATOM 2902 N N . SER B 1 15 ? 12 -6.426 -19.5 1 94.25 15 SER B N 1
ATOM 2903 C CA . SER B 1 15 ? 11.891 -5.621 -20.719 1 94.25 15 SER B CA 1
ATOM 2904 C C . SER B 1 15 ? 12.664 -6.254 -21.859 1 94.25 15 SER B C 1
ATOM 2906 O O . SER B 1 15 ? 12.727 -5.695 -22.969 1 94.25 15 SER B O 1
ATOM 2908 N N . ALA B 1 16 ? 13.234 -7.383 -21.672 1 92 16 ALA B N 1
ATOM 2909 C CA . ALA B 1 16 ? 14.102 -8 -22.688 1 92 16 ALA B CA 1
ATOM 2910 C C . ALA B 1 16 ? 13.32 -8.328 -23.953 1 92 16 ALA B C 1
ATOM 2912 O O . ALA B 1 16 ? 12.133 -8.641 -23.891 1 92 16 ALA B O 1
ATOM 2913 N N . PRO B 1 17 ? 14.047 -8.25 -25.062 1 92.94 17 PRO B N 1
ATOM 2914 C CA . PRO B 1 17 ? 15.375 -7.668 -25.266 1 92.94 17 PRO B CA 1
ATOM 2915 C C . PRO B 1 17 ? 15.375 -6.145 -25.156 1 92.94 17 PRO B C 1
ATOM 2917 O O . PRO B 1 17 ? 14.398 -5.496 -25.531 1 92.94 17 PRO B O 1
ATOM 2920 N N . VAL B 1 18 ? 16.391 -5.648 -24.547 1 93.62 18 VAL B N 1
ATOM 2921 C CA . VAL B 1 18 ? 16.375 -4.211 -24.297 1 93.62 18 VAL B CA 1
ATOM 2922 C C . VAL B 1 18 ? 17.781 -3.637 -24.484 1 93.62 18 VAL B C 1
ATOM 2924 O O . VAL B 1 18 ? 18.781 -4.285 -24.141 1 93.62 18 VAL B O 1
ATOM 2927 N N . GLY B 1 19 ? 17.891 -2.438 -24.984 1 93.31 19 GLY B N 1
ATOM 2928 C CA . GLY B 1 19 ? 19.172 -1.765 -25.172 1 93.31 19 GLY B CA 1
ATOM 2929 C C . GLY B 1 19 ? 19.672 -1.072 -23.922 1 93.31 19 GLY B C 1
ATOM 2930 O O . GLY B 1 19 ? 18.875 -0.677 -23.062 1 93.31 19 GLY B O 1
ATOM 2931 N N . ARG B 1 20 ? 20.984 -0.891 -23.938 1 91.88 20 ARG B N 1
ATOM 2932 C CA . ARG B 1 20 ? 21.641 -0.284 -22.781 1 91.88 20 ARG B CA 1
ATOM 2933 C C . ARG B 1 20 ? 21.172 1.15 -22.578 1 91.88 20 ARG B C 1
ATOM 2935 O O . ARG B 1 20 ? 21.047 1.611 -21.438 1 91.88 20 ARG B O 1
ATOM 2942 N N . ARG B 1 21 ? 20.969 1.879 -23.594 1 91 21 ARG B N 1
ATOM 2943 C CA . ARG B 1 21 ? 20.531 3.266 -23.5 1 91 21 ARG B CA 1
ATOM 2944 C C . ARG B 1 21 ? 19.172 3.359 -22.812 1 91 21 ARG B C 1
ATOM 2946 O O . ARG B 1 21 ? 18.953 4.227 -21.969 1 91 21 ARG B O 1
ATOM 2953 N N . SER B 1 22 ? 18.297 2.486 -23.234 1 92.81 22 SER B N 1
ATOM 2954 C CA . SER B 1 22 ? 16.953 2.451 -22.656 1 92.81 22 SER B CA 1
ATOM 2955 C C . SER B 1 22 ? 17.016 2.098 -21.172 1 92.81 22 SER B C 1
ATOM 2957 O O . SER B 1 22 ? 16.297 2.68 -20.359 1 92.81 22 SER B O 1
ATOM 2959 N N . LEU B 1 23 ? 17.797 1.171 -20.859 1 93.69 23 LEU B N 1
ATOM 2960 C CA . LEU B 1 23 ? 17.984 0.771 -19.469 1 93.69 23 LEU B CA 1
ATOM 2961 C C . LEU B 1 23 ? 18.484 1.944 -18.625 1 93.69 23 LEU B C 1
ATOM 2963 O O . LEU B 1 23 ? 17.984 2.174 -17.516 1 93.69 23 LEU B O 1
ATOM 2967 N N . ALA B 1 24 ? 19.469 2.635 -19.141 1 93.25 24 ALA B N 1
ATOM 2968 C CA . ALA B 1 24 ? 20.016 3.793 -18.438 1 93.25 24 ALA B CA 1
ATOM 2969 C C . ALA B 1 24 ? 18.938 4.836 -18.156 1 93.25 24 ALA B C 1
ATOM 2971 O O . ALA B 1 24 ? 18.844 5.363 -17.047 1 93.25 24 ALA B O 1
ATOM 2972 N N . ALA B 1 25 ? 18.156 5.07 -19.172 1 91.44 25 ALA B N 1
ATOM 2973 C CA . ALA B 1 25 ? 17.094 6.062 -19.047 1 91.44 25 ALA B CA 1
ATOM 2974 C C . ALA B 1 25 ? 16.062 5.629 -18.016 1 91.44 25 ALA B C 1
ATOM 2976 O O . ALA B 1 25 ? 15.688 6.418 -17.141 1 91.44 25 ALA B O 1
ATOM 2977 N N . THR B 1 26 ? 15.641 4.387 -18.062 1 89.81 26 THR B N 1
ATOM 2978 C CA . THR B 1 26 ? 14.594 3.855 -17.188 1 89.81 26 THR B CA 1
ATOM 2979 C C . THR B 1 26 ? 15.039 3.887 -15.727 1 89.81 26 THR B C 1
ATOM 2981 O O . THR B 1 26 ? 14.242 4.188 -14.836 1 89.81 26 THR B O 1
ATOM 2984 N N . LEU B 1 27 ? 16.25 3.629 -15.5 1 89.5 27 LEU B N 1
ATOM 2985 C CA . LEU B 1 27 ? 16.75 3.52 -14.125 1 89.5 27 LEU B CA 1
ATOM 2986 C C . LEU B 1 27 ? 17.484 4.785 -13.711 1 89.5 27 LEU B C 1
ATOM 2988 O O . LEU B 1 27 ? 18.094 4.828 -12.641 1 89.5 27 LEU B O 1
ATOM 2992 N N . GLU B 1 28 ? 17.453 5.766 -14.617 1 85.94 28 GLU B N 1
ATOM 2993 C CA . GLU B 1 28 ? 18.094 7.043 -14.352 1 85.94 28 GLU B CA 1
ATOM 2994 C C . GLU B 1 28 ? 19.578 6.855 -14.023 1 85.94 28 GLU B C 1
ATOM 2996 O O . GLU B 1 28 ? 20.062 7.367 -13.016 1 85.94 28 GLU B O 1
ATOM 3001 N N . LEU B 1 29 ? 20.219 6.109 -14.82 1 88.44 29 LEU B N 1
ATOM 3002 C CA . LEU B 1 29 ? 21.656 5.871 -14.734 1 88.44 29 LEU B CA 1
ATOM 3003 C C . LEU B 1 29 ? 22.391 6.586 -15.867 1 88.44 29 LEU B C 1
ATOM 3005 O O . LEU B 1 29 ? 21.797 6.875 -16.906 1 88.44 29 LEU B O 1
ATOM 3009 N N . SER B 1 30 ? 23.641 6.863 -15.594 1 89.62 30 SER B N 1
ATOM 3010 C CA . SER B 1 30 ? 24.484 7.297 -16.703 1 89.62 30 SER B CA 1
ATOM 3011 C C . SER B 1 30 ? 24.734 6.156 -17.688 1 89.62 30 SER B C 1
ATOM 3013 O O . SER B 1 30 ? 24.734 4.984 -17.297 1 89.62 30 SER B O 1
ATOM 3015 N N . PRO B 1 31 ? 24.969 6.531 -18.938 1 91.19 31 PRO B N 1
ATOM 3016 C CA . PRO B 1 31 ? 25.312 5.484 -19.906 1 91.19 31 PRO B CA 1
ATOM 3017 C C . PRO B 1 31 ? 26.531 4.664 -19.484 1 91.19 31 PRO B C 1
ATOM 3019 O O . PRO B 1 31 ? 26.547 3.445 -19.672 1 91.19 31 PRO B O 1
ATOM 3022 N N . ALA B 1 32 ? 27.484 5.305 -18.953 1 92.5 32 ALA B N 1
ATOM 3023 C CA . ALA B 1 32 ? 28.688 4.617 -18.5 1 92.5 32 ALA B CA 1
ATOM 3024 C C . ALA B 1 32 ? 28.375 3.625 -17.391 1 92.5 32 ALA B C 1
ATOM 3026 O O . ALA B 1 32 ? 28.891 2.506 -17.375 1 92.5 32 ALA B O 1
ATOM 3027 N N . SER B 1 33 ? 27.484 4.012 -16.469 1 90.94 33 SER B N 1
ATOM 3028 C CA . SER B 1 33 ? 27.094 3.139 -15.359 1 90.94 33 SER B CA 1
ATOM 3029 C C . SER B 1 33 ? 26.297 1.936 -15.867 1 90.94 33 SER B C 1
ATOM 3031 O O . SER B 1 33 ? 26.5 0.812 -15.398 1 90.94 33 SER B O 1
ATOM 3033 N N . ALA B 1 34 ? 25.438 2.203 -16.797 1 93.81 34 ALA B N 1
ATOM 3034 C CA . ALA B 1 34 ? 24.656 1.112 -17.375 1 93.81 34 ALA B CA 1
ATOM 3035 C C . ALA B 1 34 ? 25.547 0.097 -18.078 1 93.81 34 ALA B C 1
ATOM 3037 O O . ALA B 1 34 ? 25.359 -1.112 -17.922 1 93.81 34 ALA B O 1
ATOM 3038 N N . THR B 1 35 ? 26.484 0.627 -18.812 1 94 35 THR B N 1
ATOM 3039 C CA . THR B 1 35 ? 27.406 -0.241 -19.547 1 94 35 THR B CA 1
ATOM 3040 C C . THR B 1 35 ? 28.219 -1.097 -18.578 1 94 35 THR B C 1
ATOM 3042 O O . THR B 1 35 ? 28.391 -2.301 -18.797 1 94 35 THR B O 1
ATOM 3045 N N . ARG B 1 36 ? 28.672 -0.476 -17.594 1 95.12 36 ARG B N 1
ATOM 3046 C CA . ARG B 1 36 ? 29.469 -1.18 -16.594 1 95.12 36 ARG B CA 1
ATOM 3047 C C . ARG B 1 36 ? 28.641 -2.266 -15.898 1 95.12 36 ARG B C 1
ATOM 3049 O O . ARG B 1 36 ? 29.125 -3.383 -15.703 1 95.12 36 ARG B O 1
ATOM 3056 N N . LEU B 1 37 ? 27.469 -1.969 -15.523 1 95.31 37 LEU B N 1
ATOM 3057 C CA . LEU B 1 37 ? 26.594 -2.9 -14.812 1 95.31 37 LEU B CA 1
ATOM 3058 C C . LEU B 1 37 ? 26.203 -4.062 -15.719 1 95.31 37 LEU B C 1
ATOM 3060 O O . LEU B 1 37 ? 26.125 -5.207 -15.266 1 95.31 37 LEU B O 1
ATOM 3064 N N . VAL B 1 38 ? 25.953 -3.762 -16.969 1 96 38 VAL B N 1
ATOM 3065 C CA . VAL B 1 38 ? 25.609 -4.824 -17.906 1 96 38 VAL B CA 1
ATOM 3066 C C . VAL B 1 38 ? 26.781 -5.789 -18.031 1 96 38 VAL B C 1
ATOM 3068 O O . VAL B 1 38 ? 26.594 -7.008 -18.078 1 96 38 VAL B O 1
ATOM 3071 N N . LYS B 1 39 ? 27.953 -5.246 -18.125 1 96.38 39 LYS B N 1
ATOM 3072 C CA . LYS B 1 39 ? 29.141 -6.09 -18.203 1 96.38 39 LYS B CA 1
ATOM 3073 C C . LYS B 1 39 ? 29.25 -7.004 -16.984 1 96.38 39 LYS B C 1
ATOM 3075 O O . LYS B 1 39 ? 29.625 -8.172 -17.109 1 96.38 39 LYS B O 1
ATOM 3080 N N . GLU B 1 40 ? 28.938 -6.465 -15.891 1 95.94 40 GLU B N 1
ATOM 3081 C CA . GLU B 1 40 ? 28.938 -7.246 -14.656 1 95.94 40 GLU B CA 1
ATOM 3082 C C . GLU B 1 40 ? 27.938 -8.398 -14.734 1 95.94 40 GLU B C 1
ATOM 3084 O O . GLU B 1 40 ? 28.234 -9.523 -14.336 1 95.94 40 GLU B O 1
ATOM 3089 N N . LEU B 1 41 ? 26.766 -8.117 -15.258 1 97.44 41 LEU B N 1
ATOM 3090 C CA . LEU B 1 41 ? 25.719 -9.125 -15.367 1 97.44 41 LEU B CA 1
ATOM 3091 C C . LEU B 1 41 ? 26.094 -10.188 -16.391 1 97.44 41 LEU B C 1
ATOM 3093 O O . LEU B 1 41 ? 25.766 -11.367 -16.219 1 97.44 41 LEU B O 1
ATOM 3097 N N . LEU B 1 42 ? 26.75 -9.758 -17.484 1 97.06 42 LEU B N 1
ATOM 3098 C CA . LEU B 1 42 ? 27.25 -10.688 -18.484 1 97.06 42 LEU B CA 1
ATOM 3099 C C . LEU B 1 42 ? 28.266 -11.641 -17.875 1 97.06 42 LEU B C 1
ATOM 3101 O O . LEU B 1 42 ? 28.188 -12.859 -18.078 1 97.06 42 LEU B O 1
ATOM 3105 N N . GLY B 1 43 ? 29.109 -11.039 -17.125 1 96.56 43 GLY B N 1
ATOM 3106 C CA . GLY B 1 43 ? 30.141 -11.836 -16.469 1 96.56 43 GLY B CA 1
ATOM 3107 C C . GLY B 1 43 ? 29.562 -12.844 -15.484 1 96.56 43 GLY B C 1
ATOM 3108 O O . GLY B 1 43 ? 30.125 -13.922 -15.297 1 96.56 43 GLY B O 1
ATOM 3109 N N . ALA B 1 44 ? 28.469 -12.516 -14.898 1 96.62 44 ALA B N 1
ATOM 3110 C CA . ALA B 1 44 ? 27.844 -13.367 -13.891 1 96.62 44 ALA B CA 1
ATOM 3111 C C . ALA B 1 44 ? 26.969 -14.43 -14.539 1 96.62 44 ALA B C 1
ATOM 3113 O O . ALA B 1 44 ? 26.406 -15.289 -13.852 1 96.62 44 ALA B O 1
ATOM 3114 N N . GLY B 1 45 ? 26.797 -14.375 -15.844 1 96.94 45 GLY B N 1
ATOM 3115 C CA . GLY B 1 45 ? 26.016 -15.359 -16.578 1 96.94 45 GLY B CA 1
ATOM 3116 C C . GLY B 1 45 ? 24.516 -15.133 -16.453 1 96.94 45 GLY B C 1
ATOM 3117 O O . GLY B 1 45 ? 23.719 -16.031 -16.734 1 96.94 45 GLY B O 1
ATOM 3118 N N . ILE B 1 46 ? 24.094 -13.984 -15.953 1 97.88 46 ILE B N 1
ATOM 3119 C CA . ILE B 1 46 ? 22.688 -13.656 -15.742 1 97.88 46 ILE B CA 1
ATOM 3120 C C . ILE B 1 46 ? 22.047 -13.242 -17.062 1 97.88 46 ILE B C 1
ATOM 3122 O O . ILE B 1 46 ? 20.891 -13.594 -17.344 1 97.88 46 ILE B O 1
ATOM 3126 N N . VAL B 1 47 ? 22.781 -12.516 -17.859 1 97.88 47 VAL B N 1
ATOM 3127 C CA . VAL B 1 47 ? 22.266 -12.016 -19.125 1 97.88 47 VAL B CA 1
ATOM 3128 C C . VAL B 1 47 ? 23.234 -12.375 -20.25 1 97.88 47 VAL B C 1
ATOM 3130 O O . VAL B 1 47 ? 24.344 -12.836 -20 1 97.88 47 VAL B O 1
ATOM 3133 N N . GLU B 1 48 ? 22.766 -12.203 -21.422 1 97.44 48 GLU B N 1
ATOM 3134 C CA . GLU B 1 48 ? 23.562 -12.367 -22.625 1 97.44 48 GLU B CA 1
ATOM 3135 C C . GLU B 1 48 ? 23.219 -11.312 -23.672 1 97.44 48 GLU B C 1
ATOM 3137 O O . GLU B 1 48 ? 22.172 -10.68 -23.594 1 97.44 48 GLU B O 1
ATOM 3142 N N . GLU B 1 49 ? 24.141 -11.047 -24.516 1 94.44 49 GLU B N 1
ATOM 3143 C CA . GLU B 1 49 ? 23.891 -10.117 -25.625 1 94.44 49 GLU B CA 1
ATOM 3144 C C . GLU B 1 49 ? 23.109 -10.805 -26.75 1 94.44 49 GLU B C 1
ATOM 3146 O O . GLU B 1 49 ? 23.375 -11.961 -27.062 1 94.44 49 GLU B O 1
ATOM 3151 N N . GLY B 1 50 ? 22.016 -10.102 -27.062 1 84.12 50 GLY B N 1
ATOM 3152 C CA . GLY B 1 50 ? 21.219 -10.641 -28.156 1 84.12 50 GLY B CA 1
ATOM 3153 C C . GLY B 1 50 ? 21.75 -10.258 -29.516 1 84.12 50 GLY B C 1
ATOM 3154 O O . GLY B 1 50 ? 22.891 -9.812 -29.641 1 84.12 50 GLY B O 1
ATOM 3155 N N . GLU B 1 51 ? 20.891 -10.625 -30.594 1 73.31 51 GLU B N 1
ATOM 3156 C CA . GLU B 1 51 ? 21.25 -10.312 -31.969 1 73.31 51 GLU B CA 1
ATOM 3157 C C . GLU B 1 51 ? 21.141 -8.812 -32.25 1 73.31 51 GLU B C 1
ATOM 3159 O O . GLU B 1 51 ? 20.312 -8.125 -31.641 1 73.31 51 GLU B O 1
ATOM 3164 N N . GLU B 1 52 ? 22.141 -8.281 -32.812 1 66.06 52 GLU B N 1
ATOM 3165 C CA . GLU B 1 52 ? 22.125 -6.867 -33.156 1 66.06 52 GLU B CA 1
ATOM 3166 C C . GLU B 1 52 ? 20.859 -6.504 -33.938 1 66.06 52 GLU B C 1
ATOM 3168 O O . GLU B 1 52 ? 20.391 -7.27 -34.781 1 66.06 52 GLU B O 1
ATOM 3173 N N . THR B 1 53 ? 19.969 -5.738 -33.281 1 59.47 53 THR B N 1
ATOM 3174 C CA . THR B 1 53 ? 18.828 -5.273 -34.062 1 59.47 53 THR B CA 1
ATOM 3175 C C . THR B 1 53 ? 19.203 -4.082 -34.938 1 59.47 53 THR B C 1
ATOM 3177 O O . THR B 1 53 ? 19.859 -3.145 -34.469 1 59.47 53 THR B O 1
ATOM 3180 N N . GLN B 1 54 ? 19.156 -4.355 -36.281 1 54.06 54 GLN B N 1
ATOM 3181 C CA . GLN B 1 54 ? 19.484 -3.342 -37.281 1 54.06 54 GLN B CA 1
ATOM 3182 C C . GLN B 1 54 ? 18.484 -2.201 -37.25 1 54.06 54 GLN B C 1
ATOM 3184 O O . GLN B 1 54 ? 17.312 -2.387 -37.625 1 54.06 54 GLN B O 1
ATOM 3189 N N . PRO B 1 55 ? 18.844 -1.229 -36.594 1 52.31 55 PRO B N 1
ATOM 3190 C CA . PRO B 1 55 ? 17.875 -0.143 -36.781 1 52.31 55 PRO B CA 1
ATOM 3191 C C . PRO B 1 55 ? 17.859 0.398 -38.219 1 52.31 55 PRO B C 1
ATOM 3193 O O . PRO B 1 55 ? 18.844 0.229 -38.938 1 52.31 55 PRO B O 1
ATOM 3196 N N . THR B 1 56 ? 16.641 0.633 -38.781 1 50.16 56 THR B N 1
ATOM 3197 C CA . THR B 1 56 ? 16.516 1.279 -40.094 1 50.16 56 THR B CA 1
ATOM 3198 C C . THR B 1 56 ? 17.531 2.412 -40.219 1 50.16 56 THR B C 1
ATOM 3200 O O . THR B 1 56 ? 18.094 2.641 -41.312 1 50.16 56 THR B O 1
ATOM 3203 N N . LEU B 1 57 ? 17.609 3.359 -39.312 1 50.91 57 LEU B N 1
ATOM 3204 C CA . LEU B 1 57 ? 18.578 4.461 -39.312 1 50.91 57 LEU B CA 1
ATOM 3205 C C . LEU B 1 57 ? 19.328 4.531 -38 1 50.91 57 LEU B C 1
ATOM 3207 O O . LEU B 1 57 ? 18.734 4.438 -36.938 1 50.91 57 LEU B O 1
ATOM 3211 N N . GLY B 1 58 ? 20.703 4.414 -37.969 1 59.41 58 GLY B N 1
ATOM 3212 C CA . GLY B 1 58 ? 21.625 4.609 -36.844 1 59.41 58 GLY B CA 1
ATOM 3213 C C . GLY B 1 58 ? 22.453 3.377 -36.531 1 59.41 58 GLY B C 1
ATOM 3214 O O . GLY B 1 58 ? 22.375 2.373 -37.25 1 59.41 58 GLY B O 1
ATOM 3215 N N . ARG B 1 59 ? 23.359 3.568 -35.562 1 60.75 59 ARG B N 1
ATOM 3216 C CA . ARG B 1 59 ? 24.297 2.531 -35.156 1 60.75 59 ARG B CA 1
ATOM 3217 C C . ARG B 1 59 ? 23.547 1.331 -34.562 1 60.75 59 ARG B C 1
ATOM 3219 O O . ARG B 1 59 ? 22.578 1.493 -33.844 1 60.75 59 ARG B O 1
ATOM 3226 N N . PRO B 1 60 ? 23.844 0.212 -34.969 1 64.06 60 PRO B N 1
ATOM 3227 C CA . PRO B 1 60 ? 23.25 -1.011 -34.438 1 64.06 60 PRO B CA 1
ATOM 3228 C C . PRO B 1 60 ? 23.234 -1.044 -32.906 1 64.06 60 PRO B C 1
ATOM 3230 O O . PRO B 1 60 ? 24.188 -0.59 -32.281 1 64.06 60 PRO B O 1
ATOM 3233 N N . VAL B 1 61 ? 22.109 -1.188 -32.281 1 75.56 61 VAL B N 1
ATOM 3234 C CA . VAL B 1 61 ? 22 -1.291 -30.828 1 75.56 61 VAL B CA 1
ATOM 3235 C C . VAL B 1 61 ? 21.969 -2.76 -30.406 1 75.56 61 VAL B C 1
ATOM 3237 O O . VAL B 1 61 ? 21.156 -3.535 -30.922 1 75.56 61 VAL B O 1
ATOM 3240 N N . VAL B 1 62 ? 23 -3.229 -29.688 1 84.75 62 VAL B N 1
ATOM 3241 C CA . VAL B 1 62 ? 23.031 -4.582 -29.141 1 84.75 62 VAL B CA 1
ATOM 3242 C C . VAL B 1 62 ? 22.094 -4.688 -27.938 1 84.75 62 VAL B C 1
ATOM 3244 O O . VAL B 1 62 ? 22.297 -4.02 -26.922 1 84.75 62 VAL B O 1
ATOM 3247 N N . ALA B 1 63 ? 21.062 -5.508 -28.125 1 93 63 ALA B N 1
ATOM 3248 C CA . ALA B 1 63 ? 20.094 -5.691 -27.031 1 93 63 ALA B CA 1
ATOM 3249 C C . ALA B 1 63 ? 20.578 -6.754 -26.047 1 93 63 ALA B C 1
ATOM 3251 O O . ALA B 1 63 ? 21.375 -7.621 -26.406 1 93 63 ALA B O 1
ATOM 3252 N N . VAL B 1 64 ? 20.219 -6.594 -24.859 1 96.12 64 VAL B N 1
ATOM 3253 C CA . VAL B 1 64 ? 20.562 -7.551 -23.812 1 96.12 64 VAL B CA 1
ATOM 3254 C C . VAL B 1 64 ? 19.297 -8.273 -23.344 1 96.12 64 VAL B C 1
ATOM 3256 O O . VAL B 1 64 ? 18.203 -7.711 -23.391 1 96.12 64 VAL B O 1
ATOM 3259 N N . GLN B 1 65 ? 19.484 -9.531 -22.984 1 96.94 65 GLN B N 1
ATOM 3260 C CA . GLN B 1 65 ? 18.375 -10.375 -22.5 1 96.94 65 GLN B CA 1
ATOM 3261 C C . GLN B 1 65 ? 18.875 -11.406 -21.5 1 96.94 65 GLN B C 1
ATOM 3263 O O . GLN B 1 65 ? 20.078 -11.648 -21.391 1 96.94 65 GLN B O 1
ATOM 3268 N N . PRO B 1 66 ? 17.922 -11.93 -20.703 1 97.75 66 PRO B N 1
ATOM 3269 C CA . PRO B 1 66 ? 18.359 -13 -19.812 1 97.75 66 PRO B CA 1
ATOM 3270 C C . PRO B 1 66 ? 19.047 -14.148 -20.547 1 97.75 66 PRO B C 1
ATOM 3272 O O . PRO B 1 66 ? 18.656 -14.484 -21.672 1 97.75 66 PRO B O 1
ATOM 3275 N N . SER B 1 67 ? 20 -14.773 -19.953 1 97.69 67 SER B N 1
ATOM 3276 C CA . SER B 1 67 ? 20.797 -15.828 -20.578 1 97.69 67 SER B CA 1
ATOM 3277 C C . SER B 1 67 ? 19.906 -17 -21 1 97.69 67 SER B C 1
ATOM 3279 O O . SER B 1 67 ? 19.094 -17.484 -20.219 1 97.69 67 SER B O 1
ATOM 3281 N N . SER B 1 68 ? 20.109 -17.484 -22.188 1 95.94 68 SER B N 1
ATOM 3282 C CA . SER B 1 68 ? 19.359 -18.625 -22.719 1 95.94 68 SER B CA 1
ATOM 3283 C C . SER B 1 68 ? 19.797 -19.922 -22.062 1 95.94 68 SER B C 1
ATOM 3285 O O . SER B 1 68 ? 19.141 -20.953 -22.203 1 95.94 68 SER B O 1
ATOM 3287 N N . LYS B 1 69 ? 20.828 -19.891 -21.312 1 96.81 69 LYS B N 1
ATOM 3288 C CA . LYS B 1 69 ? 21.359 -21.078 -20.656 1 96.81 69 LYS B CA 1
ATOM 3289 C C . LYS B 1 69 ? 20.562 -21.406 -19.391 1 96.81 69 LYS B C 1
ATOM 3291 O O . LYS B 1 69 ? 20.688 -22.516 -18.844 1 96.81 69 LYS B O 1
ATOM 3296 N N . LEU B 1 70 ? 19.891 -20.453 -18.938 1 97.75 70 LEU B N 1
ATOM 3297 C CA . LEU B 1 70 ? 19.188 -20.625 -17.656 1 97.75 70 LEU B CA 1
ATOM 3298 C C . LEU B 1 70 ? 17.859 -21.344 -17.859 1 97.75 70 LEU B C 1
ATOM 3300 O O . LEU B 1 70 ? 17.156 -21.109 -18.844 1 97.75 70 LEU B O 1
ATOM 3304 N N . LEU B 1 71 ? 17.609 -22.234 -17 1 97.69 71 LEU B N 1
ATOM 3305 C CA . LEU B 1 71 ? 16.359 -23 -16.969 1 97.69 71 LEU B CA 1
ATOM 3306 C C . LEU B 1 71 ? 15.742 -22.938 -15.57 1 97.69 71 LEU B C 1
ATOM 3308 O O . LEU B 1 71 ? 16.422 -23.203 -14.57 1 97.69 71 LEU B O 1
ATOM 3312 N N . LEU B 1 72 ? 14.477 -22.594 -15.5 1 98 72 LEU B N 1
ATOM 3313 C CA . LEU B 1 72 ? 13.789 -22.391 -14.234 1 98 72 LEU B CA 1
ATOM 3314 C C . LEU B 1 72 ? 12.609 -23.344 -14.094 1 98 72 LEU B C 1
ATOM 3316 O O . LEU B 1 72 ? 11.938 -23.656 -15.086 1 98 72 LEU B O 1
ATOM 3320 N N . ALA B 1 73 ? 12.375 -23.797 -12.906 1 98.31 73 ALA B N 1
ATOM 3321 C CA . ALA B 1 73 ? 11.188 -24.578 -12.602 1 98.31 73 ALA B CA 1
ATOM 3322 C C . ALA B 1 73 ? 10.305 -23.844 -11.586 1 98.31 73 ALA B C 1
ATOM 3324 O O . ALA B 1 73 ? 10.805 -23.203 -10.672 1 98.31 73 ALA B O 1
ATOM 3325 N N . GLY B 1 74 ? 9.031 -23.875 -11.758 1 98.75 74 GLY B N 1
ATOM 3326 C CA . GLY B 1 74 ? 8.039 -23.375 -10.828 1 98.75 74 GLY B CA 1
ATOM 3327 C C . GLY B 1 74 ? 6.93 -24.359 -10.547 1 98.75 74 GLY B C 1
ATOM 3328 O O . GLY B 1 74 ? 6.469 -25.062 -11.445 1 98.75 74 GLY B O 1
ATOM 3329 N N . ILE B 1 75 ? 6.547 -24.453 -9.312 1 98.75 75 ILE B N 1
ATOM 3330 C CA . ILE B 1 75 ? 5.41 -25.281 -8.906 1 98.75 75 ILE B CA 1
ATOM 3331 C C . ILE B 1 75 ? 4.445 -24.438 -8.07 1 98.75 75 ILE B C 1
ATOM 3333 O O . ILE B 1 75 ? 4.867 -23.734 -7.152 1 98.75 75 ILE B O 1
ATOM 3337 N N . THR B 1 76 ? 3.215 -24.5 -8.398 1 98.69 76 THR B N 1
ATOM 3338 C CA . THR B 1 76 ? 2.182 -23.938 -7.531 1 98.69 76 THR B CA 1
ATOM 3339 C C . THR B 1 76 ? 1.24 -25.047 -7.039 1 98.69 76 THR B C 1
ATOM 3341 O O . THR B 1 76 ? 0.761 -25.859 -7.832 1 98.69 76 THR B O 1
ATOM 3344 N N . PHE B 1 77 ? 1.084 -25.031 -5.754 1 97.88 77 PHE B N 1
ATOM 3345 C CA . PHE B 1 77 ? 0.113 -25.953 -5.164 1 97.88 77 PHE B CA 1
ATOM 3346 C C . PHE B 1 77 ? -1.224 -25.25 -4.945 1 97.88 77 PHE B C 1
ATOM 3348 O O . PHE B 1 77 ? -1.263 -24.094 -4.52 1 97.88 77 PHE B O 1
ATOM 3355 N N . HIS B 1 78 ? -2.254 -25.891 -5.32 1 94.06 78 HIS B N 1
ATOM 3356 C CA . HIS B 1 78 ? -3.621 -25.5 -4.984 1 94.06 78 HIS B CA 1
ATOM 3357 C C . HIS B 1 78 ? -4.363 -26.656 -4.305 1 94.06 78 HIS B C 1
ATOM 3359 O O . HIS B 1 78 ? -3.828 -27.75 -4.176 1 94.06 78 HIS B O 1
ATOM 3365 N N . THR B 1 79 ? -5.523 -26.453 -3.793 1 89.62 79 THR B N 1
ATOM 3366 C CA . THR B 1 79 ? -6.172 -27.391 -2.883 1 89.62 79 THR B CA 1
ATOM 3367 C C . THR B 1 79 ? -6.465 -28.719 -3.586 1 89.62 79 THR B C 1
ATOM 3369 O O . THR B 1 79 ? -6.484 -29.781 -2.949 1 89.62 79 THR B O 1
ATOM 3372 N N . SER B 1 80 ? -6.594 -28.672 -4.867 1 91.38 80 SER B N 1
ATOM 3373 C CA . SER B 1 80 ? -6.969 -29.906 -5.566 1 91.38 80 SER B CA 1
ATOM 3374 C C . SER B 1 80 ? -5.789 -30.484 -6.336 1 91.38 80 SER B C 1
ATOM 3376 O O . SER B 1 80 ? -5.91 -31.547 -6.957 1 91.38 80 SER B O 1
ATOM 3378 N N . GLY B 1 81 ? -4.68 -29.797 -6.293 1 95.19 81 GLY B N 1
ATOM 3379 C CA . GLY B 1 81 ? -3.57 -30.328 -7.074 1 95.19 81 GLY B CA 1
ATOM 3380 C C . GLY B 1 81 ? -2.373 -29.391 -7.113 1 95.19 81 GLY B C 1
ATOM 3381 O O . GLY B 1 81 ? -2.188 -28.578 -6.211 1 95.19 81 GLY B O 1
ATOM 3382 N N . ALA B 1 82 ? -1.526 -29.672 -8.094 1 97.94 82 ALA B N 1
ATOM 3383 C CA . ALA B 1 82 ? -0.323 -28.891 -8.344 1 97.94 82 ALA B CA 1
ATOM 3384 C C . ALA B 1 82 ? -0.078 -28.734 -9.844 1 97.94 82 ALA B C 1
ATOM 3386 O O . ALA B 1 82 ? -0.424 -29.609 -10.633 1 97.94 82 ALA B O 1
ATOM 3387 N N . THR B 1 83 ? 0.365 -27.609 -10.18 1 98.38 83 THR B N 1
ATOM 3388 C CA . THR B 1 83 ? 0.829 -27.328 -11.531 1 98.38 83 THR B CA 1
ATOM 3389 C C . THR B 1 83 ? 2.311 -26.969 -11.531 1 98.38 83 THR B C 1
ATOM 3391 O O . THR B 1 83 ? 2.754 -26.156 -10.719 1 98.38 83 THR B O 1
ATOM 3394 N N . ALA B 1 84 ? 3.1 -27.594 -12.383 1 98.75 84 ALA B N 1
ATOM 3395 C CA . ALA B 1 84 ? 4.539 -27.359 -12.484 1 98.75 84 ALA B CA 1
ATOM 3396 C C . ALA B 1 84 ? 4.922 -26.938 -13.898 1 98.75 84 ALA B C 1
ATOM 3398 O O . ALA B 1 84 ? 4.348 -27.422 -14.875 1 98.75 84 ALA B O 1
ATOM 3399 N N . VAL B 1 85 ? 5.895 -26.016 -13.961 1 98.81 85 VAL B N 1
ATOM 3400 C CA . VAL B 1 85 ? 6.348 -25.578 -15.281 1 98.81 85 VAL B CA 1
ATOM 3401 C C . VAL B 1 85 ? 7.871 -25.625 -15.344 1 98.81 85 VAL B C 1
ATOM 3403 O O . VAL B 1 85 ? 8.547 -25.484 -14.32 1 98.81 85 VAL B O 1
ATOM 3406 N N . LEU B 1 86 ? 8.383 -25.938 -16.438 1 98.62 86 LEU B N 1
ATOM 3407 C CA . LEU B 1 86 ? 9.758 -25.703 -16.859 1 98.62 86 LEU B CA 1
ATOM 3408 C C . LEU B 1 86 ? 9.828 -24.562 -17.875 1 98.62 86 LEU B C 1
ATOM 3410 O O . LEU B 1 86 ? 9.148 -24.594 -18.906 1 98.62 86 LEU B O 1
ATOM 3414 N N . MET B 1 87 ? 10.578 -23.516 -17.531 1 98.31 87 MET B N 1
ATOM 3415 C CA . MET B 1 87 ? 10.586 -22.375 -18.422 1 98.31 87 MET B CA 1
ATOM 3416 C C . MET B 1 87 ? 11.992 -21.781 -18.547 1 98.31 87 MET B C 1
ATOM 3418 O O . MET B 1 87 ? 12.859 -22.078 -17.719 1 98.31 87 MET B O 1
ATOM 3422 N N . ASP B 1 88 ? 12.227 -21.047 -19.609 1 98.06 88 ASP B N 1
ATOM 3423 C CA . ASP B 1 88 ? 13.492 -20.328 -19.719 1 98.06 88 ASP B CA 1
ATOM 3424 C C . ASP B 1 88 ? 13.445 -19 -18.984 1 98.06 88 ASP B C 1
ATOM 3426 O O . ASP B 1 88 ? 12.445 -18.672 -18.344 1 98.06 88 ASP B O 1
ATOM 3430 N N . ALA B 1 89 ? 14.484 -18.234 -19.062 1 97.75 89 ALA B N 1
ATOM 3431 C CA . ALA B 1 89 ? 14.617 -17.031 -18.25 1 97.75 89 ALA B CA 1
ATOM 3432 C C . ALA B 1 89 ? 13.766 -15.891 -18.812 1 97.75 89 ALA B C 1
ATOM 3434 O O . ALA B 1 89 ? 13.578 -14.867 -18.141 1 97.75 89 ALA B O 1
ATOM 3435 N N . ARG B 1 90 ? 13.203 -16.062 -19.969 1 96.44 90 ARG B N 1
ATOM 3436 C CA . ARG B 1 90 ? 12.305 -15.062 -20.562 1 96.44 90 ARG B CA 1
ATOM 3437 C C . ARG B 1 90 ? 10.852 -15.391 -20.25 1 96.44 90 ARG B C 1
ATOM 3439 O O . ARG B 1 90 ? 9.945 -14.688 -20.703 1 96.44 90 ARG B O 1
ATOM 3446 N N . GLY B 1 91 ? 10.656 -16.453 -19.547 1 97.44 91 GLY B N 1
ATOM 3447 C CA . GLY B 1 91 ? 9.32 -16.797 -19.109 1 97.44 91 GLY B CA 1
ATOM 3448 C C . GLY B 1 91 ? 8.578 -17.703 -20.062 1 97.44 91 GLY B C 1
ATOM 3449 O O . GLY B 1 91 ? 7.383 -17.953 -19.891 1 97.44 91 GLY B O 1
ATOM 3450 N N . GLN B 1 92 ? 9.227 -18.188 -21.109 1 97.38 92 GLN B N 1
ATOM 3451 C CA . GLN B 1 92 ? 8.594 -19.109 -22.031 1 97.38 92 GLN B CA 1
ATOM 3452 C C . GLN B 1 92 ? 8.547 -20.531 -21.469 1 97.38 92 GLN B C 1
ATOM 3454 O O . GLN B 1 92 ? 9.586 -21.125 -21.156 1 97.38 92 GLN B O 1
ATOM 3459 N N . VAL B 1 93 ? 7.395 -21.078 -21.422 1 98.31 93 VAL B N 1
ATOM 3460 C CA . VAL B 1 93 ? 7.184 -22.391 -20.844 1 98.31 93 VAL B CA 1
ATOM 3461 C C . VAL B 1 93 ? 7.547 -23.469 -21.859 1 98.31 93 VAL B C 1
ATOM 3463 O O . VAL B 1 93 ? 7.031 -23.469 -22.984 1 98.31 93 VAL B O 1
ATOM 3466 N N . ARG B 1 94 ? 8.398 -24.375 -21.516 1 98.12 94 ARG B N 1
ATOM 3467 C CA . ARG B 1 94 ? 8.805 -25.484 -22.375 1 98.12 94 ARG B CA 1
ATOM 3468 C C . ARG B 1 94 ? 7.984 -26.734 -22.078 1 98.12 94 ARG B C 1
ATOM 3470 O O . ARG B 1 94 ? 7.73 -27.547 -22.969 1 98.12 94 ARG B O 1
ATOM 3477 N N . GLU B 1 95 ? 7.691 -26.906 -20.812 1 98.31 95 GLU B N 1
ATOM 3478 C CA . GLU B 1 95 ? 6.914 -28.047 -20.344 1 98.31 95 GLU B CA 1
ATOM 3479 C C . GLU B 1 95 ? 6.027 -27.656 -19.172 1 98.31 95 GLU B C 1
ATOM 3481 O O . GLU B 1 95 ? 6.395 -26.797 -18.359 1 98.31 95 GLU B O 1
ATOM 3486 N N . SER B 1 96 ? 4.883 -28.234 -19.125 1 98.38 96 SER B N 1
ATOM 3487 C CA . SER B 1 96 ? 3.973 -28.062 -18 1 98.38 96 SER B CA 1
ATOM 3488 C C . SER B 1 96 ? 3.375 -29.391 -17.578 1 98.38 96 SER B C 1
ATOM 3490 O O . SER B 1 96 ? 3.072 -30.25 -18.422 1 98.38 96 SER B O 1
ATOM 3492 N N . LEU B 1 97 ? 3.268 -29.594 -16.297 1 98.44 97 LEU B N 1
ATOM 3493 C CA . LEU B 1 97 ? 2.701 -30.812 -15.703 1 98.44 97 LEU B CA 1
ATOM 3494 C C . LEU B 1 97 ? 1.604 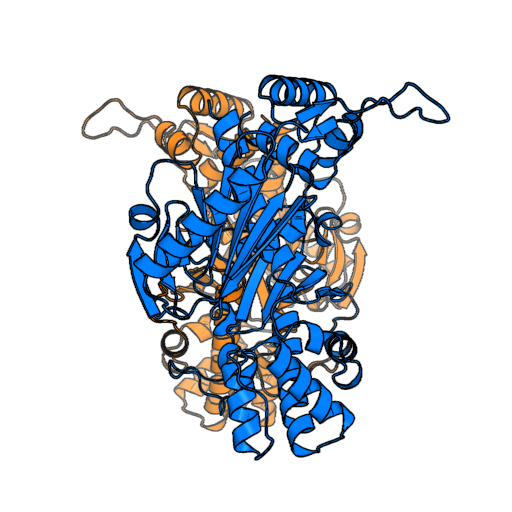-30.453 -14.703 1 98.44 97 LEU B C 1
ATOM 3496 O O . LEU B 1 97 ? 1.648 -29.391 -14.07 1 98.44 97 LEU B O 1
ATOM 3500 N N . GLU B 1 98 ? 0.642 -31.281 -14.625 1 97.25 98 GLU B N 1
ATOM 3501 C CA . GLU B 1 98 ? -0.415 -31.188 -13.617 1 97.25 98 GLU B CA 1
ATOM 3502 C C . GLU B 1 98 ? -0.584 -32.5 -12.859 1 97.25 98 GLU B C 1
ATOM 3504 O O . GLU B 1 98 ? -0.394 -33.562 -13.422 1 97.25 98 GLU B O 1
ATOM 3509 N N . ALA B 1 99 ? -0.884 -32.375 -11.617 1 97.62 99 ALA B N 1
ATOM 3510 C CA . ALA B 1 99 ? -1.126 -33.562 -10.773 1 97.62 99 ALA B CA 1
ATOM 3511 C C . ALA B 1 99 ? -2.238 -33.281 -9.766 1 97.62 99 ALA B C 1
ATOM 3513 O O . ALA B 1 99 ? -2.467 -32.125 -9.383 1 97.62 99 ALA B O 1
ATOM 3514 N N . GLU B 1 100 ? -2.9 -34.312 -9.359 1 95.38 100 GLU B N 1
ATOM 3515 C CA . GLU B 1 100 ? -3.93 -34.219 -8.328 1 95.38 100 GLU B CA 1
ATOM 3516 C C . GLU B 1 100 ? -3.324 -34.344 -6.934 1 95.38 100 GLU B C 1
ATOM 3518 O O . GLU B 1 100 ? -2.295 -35 -6.75 1 95.38 100 GLU B O 1
ATOM 3523 N N . LEU B 1 101 ? -3.924 -33.656 -6.039 1 93.69 101 LEU B N 1
ATOM 3524 C CA . LEU B 1 101 ? -3.529 -33.688 -4.637 1 93.69 101 LEU B CA 1
ATOM 3525 C C . LEU B 1 101 ? -4.699 -34.094 -3.754 1 93.69 101 LEU B C 1
ATOM 3527 O O . LEU B 1 101 ? -5.629 -33.312 -3.537 1 93.69 101 LEU B O 1
ATOM 3531 N N . SER B 1 102 ? -4.668 -35.312 -3.229 1 90.19 102 SER B N 1
ATOM 3532 C CA . SER B 1 102 ? -5.746 -35.812 -2.385 1 90.19 102 SER B CA 1
ATOM 3533 C C . SER B 1 102 ? -5.352 -35.812 -0.913 1 90.19 102 SER B C 1
ATOM 3535 O O . SER B 1 102 ? -6.211 -35.719 -0.034 1 90.19 102 SER B O 1
ATOM 3537 N N . ASP B 1 103 ? -4.074 -35.938 -0.655 1 95.31 103 ASP B N 1
ATOM 3538 C CA . ASP B 1 103 ? -3.508 -35.906 0.688 1 95.31 103 ASP B CA 1
ATOM 3539 C C . ASP B 1 103 ? -2.781 -34.562 0.923 1 95.31 103 ASP B C 1
ATOM 3541 O O . ASP B 1 103 ? -1.772 -34.281 0.273 1 95.31 103 ASP B O 1
ATOM 3545 N N . HIS B 1 104 ? -3.27 -33.781 1.925 1 96.31 104 HIS B N 1
ATOM 3546 C CA . HIS B 1 104 ? -2.752 -32.438 2.131 1 96.31 104 HIS B CA 1
ATOM 3547 C C . HIS B 1 104 ? -1.678 -32.438 3.215 1 96.31 104 HIS B C 1
ATOM 3549 O O . HIS B 1 104 ? -1.251 -31.359 3.654 1 96.31 104 HIS B O 1
ATOM 3555 N N . SER B 1 105 ? -1.262 -33.562 3.656 1 97.12 105 SER B N 1
ATOM 3556 C CA . SER B 1 105 ? -0.179 -33.594 4.633 1 97.12 105 SER B CA 1
ATOM 3557 C C . SER B 1 105 ? 1.094 -32.969 4.062 1 97.12 105 SER B C 1
ATOM 3559 O O . SER B 1 105 ? 1.32 -33 2.854 1 97.12 105 SER B O 1
ATOM 3561 N N . VAL B 1 106 ? 1.869 -32.469 4.93 1 97.06 106 VAL B N 1
ATOM 3562 C CA . VAL B 1 106 ? 3.107 -31.812 4.523 1 97.06 106 VAL B CA 1
ATOM 3563 C C . VAL B 1 106 ? 3.988 -32.781 3.762 1 97.06 106 VAL B C 1
ATOM 3565 O O . VAL B 1 106 ? 4.598 -32.438 2.752 1 97.06 106 VAL B O 1
ATOM 3568 N N . ALA B 1 107 ? 4.055 -34 4.203 1 96.44 107 ALA B N 1
ATOM 3569 C CA . ALA B 1 107 ? 4.852 -35.031 3.566 1 96.44 107 ALA B CA 1
ATOM 3570 C C . ALA B 1 107 ? 4.359 -35.312 2.15 1 96.44 107 ALA B C 1
ATOM 3572 O O . ALA B 1 107 ? 5.16 -35.5 1.228 1 96.44 107 ALA B O 1
ATOM 3573 N N . ALA B 1 108 ? 3.045 -35.406 1.996 1 96.94 108 ALA B N 1
ATOM 3574 C CA . ALA B 1 108 ? 2.457 -35.719 0.693 1 96.94 108 ALA B CA 1
ATOM 3575 C C . ALA B 1 108 ? 2.713 -34.594 -0.296 1 96.94 108 ALA B C 1
ATOM 3577 O O . ALA B 1 108 ? 3.018 -34.812 -1.466 1 96.94 108 ALA B O 1
ATOM 3578 N N . VAL B 1 109 ? 2.559 -33.375 0.15 1 97.75 109 VAL B N 1
ATOM 3579 C CA . VAL B 1 109 ? 2.791 -32.219 -0.693 1 97.75 109 VAL B CA 1
ATOM 3580 C C . VAL B 1 109 ? 4.254 -32.188 -1.131 1 97.75 109 VAL B C 1
ATOM 3582 O O . VAL B 1 109 ? 4.551 -31.984 -2.312 1 97.75 109 VAL B O 1
ATOM 3585 N N . ALA B 1 110 ? 5.16 -32.406 -0.194 1 96.75 110 ALA B N 1
ATOM 3586 C CA . ALA B 1 110 ? 6.582 -32.438 -0.514 1 96.75 110 ALA B CA 1
ATOM 3587 C C . ALA B 1 110 ? 6.898 -33.531 -1.514 1 96.75 110 ALA B C 1
ATOM 3589 O O . ALA B 1 110 ? 7.637 -33.312 -2.479 1 96.75 110 ALA B O 1
ATOM 3590 N N . ALA B 1 111 ? 6.328 -34.688 -1.278 1 96.75 111 ALA B N 1
ATOM 3591 C CA . ALA B 1 111 ? 6.582 -35.812 -2.145 1 96.75 111 ALA B CA 1
ATOM 3592 C C . ALA B 1 111 ? 6.094 -35.562 -3.566 1 96.75 111 ALA B C 1
ATOM 3594 O O . ALA B 1 111 ? 6.793 -35.844 -4.535 1 96.75 111 ALA B O 1
ATOM 3595 N N . LEU B 1 112 ? 4.918 -35.031 -3.652 1 97.44 112 LEU B N 1
ATOM 3596 C CA . LEU B 1 112 ? 4.363 -34.719 -4.965 1 97.44 112 LEU B CA 1
ATOM 3597 C C . LEU B 1 112 ? 5.227 -33.688 -5.691 1 97.44 112 LEU B C 1
ATOM 3599 O O . LEU B 1 112 ? 5.492 -33.812 -6.887 1 97.44 112 LEU B O 1
ATOM 3603 N N . GLY B 1 113 ? 5.582 -32.688 -5.004 1 97.12 113 GLY B N 1
ATOM 3604 C CA . GLY B 1 113 ? 6.441 -31.672 -5.605 1 97.12 113 GLY B CA 1
ATOM 3605 C C . GLY B 1 113 ? 7.754 -32.25 -6.121 1 97.12 113 GLY B C 1
ATOM 3606 O O . GLY B 1 113 ? 8.18 -31.922 -7.234 1 97.12 113 GLY B O 1
ATOM 3607 N N . LYS B 1 114 ? 8.375 -33.062 -5.348 1 95.62 114 LYS B N 1
ATOM 3608 C CA . LYS B 1 114 ? 9.633 -33.688 -5.742 1 95.62 114 LYS B CA 1
ATOM 3609 C C . LYS B 1 114 ? 9.445 -34.562 -6.977 1 95.62 114 LYS B C 1
ATOM 3611 O O . LYS B 1 114 ? 10.312 -34.594 -7.855 1 95.62 114 LYS B O 1
ATOM 3616 N N . GLU B 1 115 ? 8.375 -35.219 -6.961 1 97.06 115 GLU B N 1
ATOM 3617 C CA . GLU B 1 115 ? 8.062 -36.031 -8.117 1 97.06 115 GLU B CA 1
ATOM 3618 C C . GLU B 1 115 ? 7.906 -35.188 -9.383 1 97.06 115 GLU B C 1
ATOM 3620 O O . GLU B 1 115 ? 8.445 -35.531 -10.438 1 97.06 115 GLU B O 1
ATOM 3625 N N . LEU B 1 116 ? 7.168 -34.125 -9.266 1 97.75 116 LEU B N 1
ATOM 3626 C CA . LEU B 1 116 ? 6.965 -33.219 -10.391 1 97.75 116 LEU B CA 1
ATOM 3627 C C . LEU B 1 116 ? 8.289 -32.656 -10.875 1 97.75 116 LEU B C 1
ATOM 3629 O O . LEU B 1 116 ? 8.531 -32.531 -12.078 1 97.75 116 LEU B O 1
ATOM 3633 N N . LEU B 1 117 ? 9.109 -32.281 -9.938 1 96.44 117 LEU B N 1
ATOM 3634 C CA . LEU B 1 117 ? 10.414 -31.734 -10.289 1 96.44 117 LEU B CA 1
ATOM 3635 C C . LEU B 1 117 ? 11.266 -32.75 -11.016 1 96.44 117 LEU B C 1
ATOM 3637 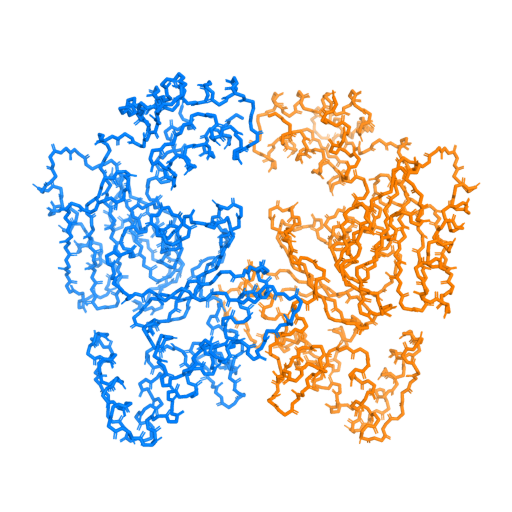O O . LEU B 1 117 ? 11.977 -32.438 -11.961 1 96.44 117 LEU B O 1
ATOM 3641 N N . ARG B 1 118 ? 11.25 -34 -10.555 1 96.12 118 ARG B N 1
ATOM 3642 C CA . ARG B 1 118 ? 11.977 -35.062 -11.219 1 96.12 118 ARG B CA 1
ATOM 3643 C C . ARG B 1 118 ? 11.5 -35.25 -12.656 1 96.12 118 ARG B C 1
ATOM 3645 O O . ARG B 1 118 ? 12.312 -35.438 -13.57 1 96.12 118 ARG B O 1
ATOM 3652 N N . GLU B 1 119 ? 10.234 -35.219 -12.797 1 97.94 119 GLU B N 1
ATOM 3653 C CA . GLU B 1 119 ? 9.664 -35.344 -14.141 1 97.94 119 GLU B CA 1
ATOM 3654 C C . GLU B 1 119 ? 10.094 -34.188 -15.047 1 97.94 119 GLU B C 1
ATOM 3656 O O . GLU B 1 119 ? 10.422 -34.406 -16.219 1 97.94 119 GLU B O 1
ATOM 3661 N N . LEU B 1 120 ? 10.055 -32.969 -14.523 1 97.5 120 LEU B N 1
ATOM 3662 C CA . LEU B 1 120 ? 10.508 -31.828 -15.305 1 97.5 120 LEU B CA 1
ATOM 3663 C C . LEU B 1 120 ? 11.977 -31.969 -15.672 1 97.5 120 LEU B C 1
ATOM 3665 O O . LEU B 1 120 ? 12.375 -31.656 -16.797 1 97.5 120 LEU B O 1
ATOM 3669 N N . ALA B 1 121 ? 12.75 -32.375 -14.703 1 95.75 121 ALA B N 1
ATOM 3670 C CA . ALA B 1 121 ? 14.188 -32.531 -14.922 1 95.75 121 ALA B CA 1
ATOM 3671 C C . ALA B 1 121 ? 14.469 -33.531 -16.016 1 95.75 121 ALA B C 1
ATOM 3673 O O . ALA B 1 121 ? 15.43 -33.406 -16.781 1 95.75 121 ALA B O 1
ATOM 3674 N N . ALA B 1 122 ? 13.68 -34.531 -16.078 1 96.75 122 ALA B N 1
ATOM 3675 C CA . ALA B 1 122 ? 13.852 -35.562 -17.094 1 96.75 122 ALA B CA 1
ATOM 3676 C C . ALA B 1 122 ? 13.617 -35.031 -18.5 1 96.75 122 ALA B C 1
ATOM 3678 O O . ALA B 1 122 ? 14.18 -35.531 -19.469 1 96.75 122 ALA B O 1
ATOM 3679 N N . GLU B 1 123 ? 12.797 -34 -18.562 1 94.88 123 GLU B N 1
ATOM 3680 C CA . GLU B 1 123 ? 12.484 -33.406 -19.859 1 94.88 123 GLU B CA 1
ATOM 3681 C C . GLU B 1 123 ? 13.477 -32.312 -20.203 1 94.88 123 GLU B C 1
ATOM 3683 O O . GLU B 1 123 ? 13.492 -31.797 -21.328 1 94.88 123 GLU B O 1
ATOM 3688 N N . ALA B 1 124 ? 14.242 -31.891 -19.266 1 95.5 124 ALA B N 1
ATOM 3689 C CA . ALA B 1 124 ? 15.156 -30.766 -19.438 1 95.5 124 ALA B CA 1
ATOM 3690 C C . ALA B 1 124 ? 16.406 -31.188 -20.188 1 95.5 124 ALA B C 1
ATOM 3692 O O . ALA B 1 124 ? 16.875 -32.312 -20.047 1 95.5 124 ALA B O 1
ATOM 3693 N N . ASP B 1 125 ? 16.938 -30.328 -21.031 1 96.25 125 ASP B N 1
ATOM 3694 C CA . ASP B 1 125 ? 18.156 -30.594 -21.797 1 96.25 125 ASP B CA 1
ATOM 3695 C C . ASP B 1 125 ? 19.391 -30.109 -21.062 1 96.25 125 ASP B C 1
ATOM 3697 O O . ASP B 1 125 ? 20.516 -30.25 -21.547 1 96.25 125 ASP B O 1
ATOM 3701 N N . ARG B 1 126 ? 19.25 -29.453 -19.984 1 95.62 126 ARG B N 1
ATOM 3702 C CA . ARG B 1 126 ? 20.281 -28.953 -19.094 1 95.62 126 ARG B CA 1
ATOM 3703 C C . ARG B 1 126 ? 19.781 -28.859 -17.656 1 95.62 126 ARG B C 1
ATOM 3705 O O . ARG B 1 126 ? 18.578 -28.984 -17.406 1 95.62 126 ARG B O 1
ATOM 3712 N N . PRO B 1 127 ? 20.656 -28.656 -16.703 1 94.69 127 PRO B N 1
ATOM 3713 C CA . PRO B 1 127 ? 20.234 -28.609 -15.305 1 94.69 127 PRO B CA 1
ATOM 3714 C C . PRO B 1 127 ? 19.312 -27.422 -15.008 1 94.69 127 PRO B C 1
ATOM 3716 O O . PRO B 1 127 ? 19.516 -26.328 -15.547 1 94.69 127 PRO B O 1
ATOM 3719 N N . ILE B 1 128 ? 18.344 -27.672 -14.195 1 96.38 128 ILE B N 1
ATOM 3720 C CA . ILE B 1 128 ? 17.484 -26.594 -13.719 1 96.38 128 ILE B CA 1
ATOM 3721 C C . ILE B 1 128 ? 18.266 -25.656 -12.812 1 96.38 128 ILE B C 1
ATOM 3723 O O . ILE B 1 128 ? 18.859 -26.094 -11.82 1 96.38 128 ILE B O 1
ATOM 3727 N N . THR B 1 129 ? 18.25 -24.391 -13.109 1 95.94 129 THR B N 1
ATOM 3728 C CA . THR B 1 129 ? 19.047 -23.375 -12.438 1 95.94 129 THR B CA 1
ATOM 3729 C C . THR B 1 129 ? 18.438 -23.016 -11.078 1 95.94 129 THR B C 1
ATOM 3731 O O . THR B 1 129 ? 19.156 -22.844 -10.102 1 95.94 129 THR B O 1
ATOM 3734 N N . ALA B 1 130 ? 17.203 -22.875 -11.008 1 96.44 130 ALA B N 1
ATOM 3735 C CA . ALA B 1 130 ? 16.484 -22.469 -9.805 1 96.44 130 ALA B CA 1
ATOM 3736 C C . ALA B 1 130 ? 15.047 -22.984 -9.82 1 96.44 130 ALA B C 1
ATOM 3738 O O . ALA B 1 130 ? 14.445 -23.141 -10.891 1 96.44 130 ALA B O 1
ATOM 3739 N N . THR B 1 131 ? 14.531 -23.281 -8.648 1 97.62 131 THR B N 1
ATOM 3740 C CA . THR B 1 131 ? 13.18 -23.797 -8.492 1 97.62 131 THR B CA 1
ATOM 3741 C C . THR B 1 131 ? 12.398 -22.953 -7.477 1 97.62 131 THR B C 1
ATOM 3743 O O . THR B 1 131 ? 12.898 -22.672 -6.387 1 97.62 131 THR B O 1
ATOM 3746 N N . GLY B 1 132 ? 11.234 -22.547 -7.848 1 98.56 132 GLY B N 1
ATOM 3747 C CA . GLY B 1 132 ? 10.305 -21.906 -6.945 1 98.56 132 GLY B CA 1
ATOM 3748 C C . GLY B 1 132 ? 9.062 -22.734 -6.672 1 98.56 132 GLY B C 1
ATOM 3749 O O . GLY B 1 132 ? 8.539 -23.391 -7.574 1 98.56 132 GLY B O 1
ATOM 3750 N N . VAL B 1 133 ? 8.586 -22.688 -5.449 1 98.44 133 VAL B N 1
ATOM 3751 C CA . VAL B 1 133 ? 7.379 -23.391 -5.031 1 98.44 133 VAL B CA 1
ATOM 3752 C C . VAL B 1 133 ? 6.445 -22.422 -4.309 1 98.44 133 VAL B C 1
ATOM 3754 O O . VAL B 1 133 ? 6.855 -21.734 -3.365 1 98.44 133 VAL B O 1
ATOM 3757 N N . SER B 1 134 ? 5.219 -22.375 -4.75 1 98.5 134 SER B N 1
ATOM 3758 C CA . SER B 1 134 ? 4.273 -21.453 -4.129 1 98.5 134 SER B CA 1
ATOM 3759 C C . SER B 1 134 ? 3.039 -22.188 -3.619 1 98.5 134 SER B C 1
ATOM 3761 O O . SER B 1 134 ? 2.672 -23.234 -4.145 1 98.5 134 SER B O 1
ATOM 3763 N N . LEU B 1 135 ? 2.447 -21.688 -2.643 1 97.88 135 LEU B N 1
ATOM 3764 C CA . LEU B 1 135 ? 1.163 -22.141 -2.117 1 97.88 135 LEU B CA 1
ATOM 3765 C C . LEU B 1 135 ? 0.474 -21.031 -1.331 1 97.88 135 LEU B C 1
ATOM 3767 O O . LEU B 1 135 ? 1.095 -20.016 -1.009 1 97.88 135 LEU B O 1
ATOM 3771 N N . GLY B 1 136 ? -0.828 -21.266 -1.098 1 96.5 136 GLY B N 1
ATOM 3772 C CA . GLY B 1 136 ? -1.571 -20.297 -0.302 1 96.5 136 GLY B CA 1
ATOM 3773 C C . GLY B 1 136 ? -1.269 -20.391 1.182 1 96.5 136 GLY B C 1
ATOM 3774 O O . GLY B 1 136 ? -1.621 -21.375 1.834 1 96.5 136 GLY B O 1
ATOM 3775 N N . GLY B 1 137 ? -0.618 -19.328 1.681 1 95.12 137 GLY B N 1
ATOM 3776 C CA . GLY B 1 137 ? -0.26 -19.297 3.09 1 95.12 137 GLY B CA 1
ATOM 3777 C C . GLY B 1 137 ? 0.945 -18.422 3.381 1 95.12 137 GLY B C 1
ATOM 3778 O O . GLY B 1 137 ? 1.548 -17.859 2.463 1 95.12 137 GLY B O 1
ATOM 3779 N N . ALA B 1 138 ? 1.173 -18.234 4.676 1 94.81 138 ALA B N 1
ATOM 3780 C CA . ALA B 1 138 ? 2.377 -17.547 5.133 1 94.81 138 ALA B CA 1
ATOM 3781 C C . ALA B 1 138 ? 3.566 -18.5 5.191 1 94.81 138 ALA B C 1
ATOM 3783 O O . ALA B 1 138 ? 3.635 -19.359 6.066 1 94.81 138 ALA B O 1
ATOM 3784 N N . ILE B 1 139 ? 4.449 -18.328 4.285 1 96.5 139 ILE B N 1
ATOM 3785 C CA . ILE B 1 139 ? 5.566 -19.25 4.133 1 96.5 139 ILE B CA 1
ATOM 3786 C C . ILE B 1 139 ? 6.859 -18.469 3.906 1 96.5 139 ILE B C 1
ATOM 3788 O O . ILE B 1 139 ? 6.875 -17.484 3.16 1 96.5 139 ILE B O 1
ATOM 3792 N N . SER B 1 140 ? 7.926 -18.859 4.613 1 95.81 140 SER B N 1
ATOM 3793 C CA . SER B 1 140 ? 9.227 -18.234 4.426 1 95.81 140 SER B CA 1
ATOM 3794 C C . SER B 1 140 ? 9.93 -18.766 3.18 1 95.81 140 SER B C 1
ATOM 3796 O O . SER B 1 140 ? 9.578 -19.844 2.676 1 95.81 140 SER B O 1
ATOM 3798 N N . PRO B 1 141 ? 10.891 -18.047 2.703 1 95.12 141 PRO B N 1
ATOM 3799 C CA . PRO B 1 141 ? 11.641 -18.547 1.544 1 95.12 141 PRO B CA 1
ATOM 3800 C C . PRO B 1 141 ? 12.281 -19.906 1.791 1 95.12 141 PRO B C 1
ATOM 3802 O O . PRO B 1 141 ? 12.492 -20.672 0.848 1 95.12 141 PRO B O 1
ATOM 3805 N N . ALA B 1 142 ? 12.586 -20.219 3.041 1 94.81 142 ALA B N 1
ATOM 3806 C CA . ALA B 1 142 ? 13.203 -21.5 3.389 1 94.81 142 ALA B CA 1
ATOM 3807 C C . ALA B 1 142 ? 12.156 -22.594 3.529 1 94.81 142 ALA B C 1
ATOM 3809 O O . ALA B 1 142 ? 12.5 -23.766 3.666 1 94.81 142 ALA B O 1
ATOM 3810 N N . GLY B 1 143 ? 10.891 -22.219 3.533 1 95.88 143 GLY B N 1
ATOM 3811 C CA . GLY B 1 143 ? 9.836 -23.219 3.465 1 95.88 143 GLY B CA 1
ATOM 3812 C C . GLY B 1 143 ? 9.125 -23.422 4.789 1 95.88 143 GLY B C 1
ATOM 3813 O O . GLY B 1 143 ? 8.344 -24.359 4.938 1 95.88 143 GLY B O 1
ATOM 3814 N N . TYR B 1 144 ? 9.461 -22.594 5.781 1 96.5 144 TYR B N 1
ATOM 3815 C CA . TYR B 1 144 ? 8.695 -22.672 7.023 1 96.5 144 TYR B CA 1
ATOM 3816 C C . TYR B 1 144 ? 7.328 -22.016 6.867 1 96.5 144 TYR B C 1
ATOM 3818 O O . TYR B 1 144 ? 7.227 -20.844 6.488 1 96.5 144 TYR B O 1
ATOM 3826 N N . VAL B 1 145 ? 6.277 -22.766 7.18 1 97.06 145 VAL B N 1
ATOM 3827 C CA . VAL B 1 145 ? 4.898 -22.312 7.035 1 97.06 145 VAL B CA 1
ATOM 3828 C C . VAL B 1 145 ? 4.32 -21.969 8.406 1 97.06 145 VAL B C 1
ATOM 3830 O O . VAL B 1 145 ? 4.121 -22.859 9.242 1 97.06 145 VAL B O 1
ATOM 3833 N N . THR B 1 146 ? 4.086 -20.703 8.625 1 93.94 146 THR B N 1
ATOM 3834 C CA . THR B 1 146 ? 3.432 -20.297 9.867 1 93.94 146 THR B CA 1
ATOM 3835 C C . THR B 1 146 ? 1.95 -20.672 9.836 1 93.94 146 THR B C 1
ATOM 3837 O O . THR B 1 146 ? 1.397 -21.109 10.844 1 93.94 146 THR B O 1
ATOM 3840 N N . ARG B 1 147 ? 1.346 -20.484 8.664 1 93.5 147 ARG B N 1
ATOM 3841 C CA . ARG B 1 147 ? -0.055 -20.859 8.5 1 93.5 147 ARG B CA 1
ATOM 3842 C C . ARG B 1 147 ? -0.394 -21.094 7.027 1 93.5 147 ARG B C 1
ATOM 3844 O O . ARG B 1 147 ? 0.019 -20.312 6.164 1 93.5 147 ARG B O 1
ATOM 3851 N N . ALA B 1 148 ? -1.072 -22.094 6.723 1 95.19 148 ALA B N 1
ATOM 3852 C CA . ALA B 1 148 ? -1.689 -22.406 5.438 1 95.19 148 ALA B CA 1
ATOM 3853 C C . ALA B 1 148 ? -3.059 -23.047 5.629 1 95.19 148 ALA B C 1
ATOM 3855 O O . ALA B 1 148 ? -3.18 -24.281 5.648 1 95.19 148 ALA B O 1
ATOM 3856 N N . PRO B 1 149 ? -4.078 -22.203 5.684 1 89.75 149 PRO B N 1
ATOM 3857 C CA . PRO B 1 149 ? -5.395 -22.688 6.109 1 89.75 149 PRO B CA 1
ATOM 3858 C C . PRO B 1 149 ? -6 -23.688 5.129 1 89.75 149 PRO B C 1
ATOM 3860 O O . PRO B 1 149 ? -6.734 -24.594 5.539 1 89.75 149 PRO B O 1
ATOM 3863 N N . PHE B 1 150 ? -5.676 -23.609 3.891 1 91.31 150 PHE B N 1
ATOM 3864 C CA . PHE B 1 150 ? -6.262 -24.484 2.883 1 91.31 150 PHE B CA 1
ATOM 3865 C C . PHE B 1 150 ? -5.746 -25.906 3.037 1 91.31 150 PHE B C 1
ATOM 3867 O O . PHE B 1 150 ? -6.332 -26.844 2.492 1 91.31 150 PHE B O 1
ATOM 3874 N N . TYR B 1 151 ? -4.672 -26.016 3.734 1 94.12 151 TYR B N 1
ATOM 3875 C CA . TYR B 1 151 ? -4.047 -27.328 3.936 1 94.12 151 TYR B CA 1
ATOM 3876 C C . TYR B 1 151 ? -4.156 -27.766 5.391 1 94.12 151 TYR B C 1
ATOM 3878 O O . TYR B 1 151 ? -3.742 -28.875 5.742 1 94.12 151 TYR B O 1
ATOM 3886 N N . GLY B 1 152 ? -4.648 -26.844 6.172 1 93.5 152 GLY B N 1
ATOM 3887 C CA . GLY B 1 152 ? -4.742 -27.109 7.598 1 93.5 152 GLY B CA 1
ATOM 3888 C C . GLY B 1 152 ? -3.398 -27.062 8.305 1 93.5 152 GLY B C 1
ATOM 3889 O O . GLY B 1 152 ? -3.199 -27.75 9.312 1 93.5 152 GLY B O 1
ATOM 3890 N N . TRP B 1 153 ? -2.42 -26.359 7.746 1 96.12 153 TRP B N 1
ATOM 3891 C CA . TRP B 1 153 ? -1.063 -26.359 8.281 1 96.12 153 TRP B CA 1
ATOM 3892 C C . TRP B 1 153 ? -0.867 -25.203 9.266 1 96.12 153 TRP B C 1
ATOM 3894 O O . TRP B 1 153 ? -1.356 -24.109 9.039 1 96.12 153 TRP B O 1
ATOM 3904 N N . ARG B 1 154 ? -0.219 -25.422 10.328 1 94.44 154 ARG B N 1
ATOM 3905 C CA . ARG B 1 154 ? 0.271 -24.438 11.281 1 94.44 154 ARG B CA 1
ATOM 3906 C C . ARG B 1 154 ? 1.671 -24.781 11.773 1 94.44 154 ARG B C 1
ATOM 3908 O O . ARG B 1 154 ? 1.899 -25.891 12.266 1 94.44 154 ARG B O 1
ATOM 3915 N N . GLN B 1 155 ? 2.578 -23.891 11.586 1 95.38 155 GLN B N 1
ATOM 3916 C CA . GLN B 1 155 ? 3.939 -24.047 12.086 1 95.38 155 GLN B CA 1
ATOM 3917 C C . GLN B 1 155 ? 4.566 -25.344 11.578 1 95.38 155 GLN B C 1
ATOM 3919 O O . GLN B 1 155 ? 5.035 -26.172 12.367 1 95.38 155 GLN B O 1
ATOM 3924 N N . VAL B 1 156 ? 4.582 -25.469 10.328 1 96.81 156 VAL B N 1
ATOM 3925 C CA . VAL B 1 156 ? 5.148 -26.656 9.703 1 96.81 156 VAL B CA 1
ATOM 3926 C C . VAL B 1 156 ? 6.375 -26.266 8.883 1 96.81 156 VAL B C 1
ATOM 3928 O O . VAL B 1 156 ? 6.449 -25.156 8.344 1 96.81 156 VAL B O 1
ATOM 3931 N N . ASP B 1 157 ? 7.328 -27.203 8.82 1 96.19 157 ASP B N 1
ATOM 3932 C CA . ASP B 1 157 ? 8.555 -26.953 8.07 1 96.19 157 ASP B CA 1
ATOM 3933 C C . ASP B 1 157 ? 8.562 -27.734 6.758 1 96.19 157 ASP B C 1
ATOM 3935 O O . ASP B 1 157 ? 9.195 -28.797 6.66 1 96.19 157 ASP B O 1
ATOM 3939 N N . LEU B 1 158 ? 7.871 -27.234 5.742 1 96.81 158 LEU B N 1
ATOM 3940 C CA . LEU B 1 158 ? 7.828 -27.844 4.414 1 96.81 158 LEU B CA 1
ATOM 3941 C C . LEU B 1 158 ? 9.227 -27.938 3.811 1 96.81 158 LEU B C 1
ATOM 3943 O O . LEU B 1 158 ? 9.531 -28.891 3.096 1 96.81 158 LEU B O 1
ATOM 3947 N N . GLY B 1 159 ? 10.062 -26.922 4.047 1 95.5 159 GLY B N 1
ATOM 3948 C CA . GLY B 1 159 ? 11.43 -26.922 3.555 1 95.5 159 GLY B CA 1
ATOM 3949 C C . GLY B 1 159 ? 12.227 -28.125 4.016 1 95.5 159 GLY B C 1
ATOM 3950 O O . GLY B 1 159 ? 12.945 -28.75 3.221 1 95.5 159 GLY B O 1
ATOM 3951 N N . ALA B 1 160 ? 12.109 -28.391 5.25 1 94 160 ALA B N 1
ATOM 3952 C CA . ALA B 1 160 ? 12.805 -29.562 5.789 1 94 160 ALA B CA 1
ATOM 3953 C C . ALA B 1 160 ? 12.336 -30.844 5.125 1 94 160 ALA B C 1
ATOM 3955 O O . ALA B 1 160 ? 13.141 -31.734 4.816 1 94 160 ALA B O 1
ATOM 3956 N N . GLN B 1 161 ? 11.047 -30.938 4.926 1 93.75 161 GLN B N 1
ATOM 3957 C CA . GLN B 1 161 ? 10.484 -32.125 4.27 1 93.75 161 GLN B CA 1
ATOM 3958 C C . GLN B 1 161 ? 10.898 -32.188 2.805 1 93.75 161 GLN B C 1
ATOM 3960 O O . GLN B 1 161 ? 11.047 -33.281 2.244 1 93.75 161 GLN B O 1
ATOM 3965 N N . TRP B 1 162 ? 10.938 -31.047 2.178 1 93.12 162 TRP B N 1
ATOM 3966 C CA . TRP B 1 162 ? 11.328 -30.938 0.776 1 93.12 162 TRP B CA 1
ATOM 3967 C C . TRP B 1 162 ? 12.773 -31.375 0.578 1 93.12 162 TRP B C 1
ATOM 3969 O O . TRP B 1 162 ? 13.117 -31.969 -0.45 1 93.12 162 TRP B O 1
ATOM 3979 N N . GLY B 1 163 ? 13.609 -31.25 1.496 1 83.5 163 GLY B N 1
ATOM 3980 C CA . GLY B 1 163 ? 15.031 -31.531 1.414 1 83.5 163 GLY B CA 1
ATOM 3981 C C . GLY B 1 163 ? 15.852 -30.312 1.044 1 83.5 163 GLY B C 1
ATOM 3982 O O . GLY B 1 163 ? 15.367 -29.406 0.361 1 83.5 163 GLY B O 1
ATOM 3983 N N . ARG B 1 164 ? 16.891 -30.016 1.824 1 65.25 164 ARG B N 1
ATOM 3984 C CA . ARG B 1 164 ? 17.672 -28.797 1.736 1 65.25 164 ARG B CA 1
ATOM 3985 C C . ARG B 1 164 ? 18.734 -28.891 0.64 1 65.25 164 ARG B C 1
ATOM 3987 O O . ARG B 1 164 ? 19.547 -27.984 0.475 1 65.25 164 ARG B O 1
ATOM 3994 N N . LYS B 1 165 ? 18.641 -29.906 -0.293 1 56.66 165 LYS B N 1
ATOM 3995 C CA . LYS B 1 165 ? 19.766 -30.109 -1.203 1 56.66 165 LYS B CA 1
ATOM 3996 C C . LYS B 1 165 ? 19.734 -29.094 -2.352 1 56.66 165 LYS B C 1
ATOM 3998 O O . LYS B 1 165 ? 20.781 -28.656 -2.836 1 56.66 165 LYS B O 1
ATOM 4003 N N . LYS B 1 166 ? 18.5 -28.953 -3.07 1 63.03 166 LYS B N 1
ATOM 4004 C CA . LYS B 1 166 ? 18.516 -28.062 -4.23 1 63.03 166 LYS B CA 1
ATOM 4005 C C . LYS B 1 166 ? 17.875 -26.719 -3.896 1 63.03 166 LYS B C 1
ATOM 4007 O O . LYS B 1 166 ? 16.922 -26.641 -3.113 1 63.03 166 LYS B O 1
ATOM 4012 N N . PRO B 1 167 ? 18.594 -25.75 -4.395 1 78.81 167 PRO B N 1
ATOM 4013 C CA . PRO B 1 167 ? 18.078 -24.422 -4.113 1 78.81 167 PRO B CA 1
ATOM 4014 C C . PRO B 1 167 ? 16.609 -24.266 -4.488 1 78.81 167 PRO B C 1
ATOM 4016 O O . PRO B 1 167 ? 16.234 -24.438 -5.648 1 78.81 167 PRO B O 1
ATOM 4019 N N . THR B 1 168 ? 15.75 -24.422 -3.691 1 94.94 168 THR B N 1
ATOM 4020 C CA . THR B 1 168 ? 14.32 -24.172 -3.83 1 94.94 168 THR B CA 1
ATOM 4021 C C . THR B 1 168 ? 13.898 -22.984 -2.955 1 94.94 168 THR B C 1
ATOM 4023 O O . THR B 1 168 ? 14.32 -22.875 -1.803 1 94.94 168 THR B O 1
ATOM 4026 N N . VAL B 1 169 ? 13.234 -22.094 -3.525 1 97.31 169 VAL B N 1
ATOM 4027 C CA . VAL B 1 169 ? 12.672 -20.984 -2.758 1 97.31 169 VAL B CA 1
ATOM 4028 C C . VAL B 1 169 ? 11.156 -21.141 -2.65 1 97.31 169 VAL B C 1
ATOM 4030 O O . VAL B 1 169 ? 10.5 -21.516 -3.621 1 97.31 169 VAL B O 1
ATOM 4033 N N . PHE B 1 170 ? 10.625 -20.953 -1.51 1 97.56 170 PHE B N 1
ATOM 4034 C CA . PHE B 1 170 ? 9.195 -21.031 -1.268 1 97.56 170 PHE B CA 1
ATOM 4035 C C . PHE B 1 170 ? 8.586 -19.641 -1.157 1 97.56 170 PHE B C 1
ATOM 4037 O O . PHE B 1 170 ? 9.25 -18.688 -0.717 1 97.56 170 PHE B O 1
ATOM 4044 N N . VAL B 1 171 ? 7.32 -19.516 -1.575 1 97.75 171 VAL B N 1
ATOM 4045 C CA . VAL B 1 171 ? 6.703 -18.188 -1.618 1 97.75 171 VAL B CA 1
ATOM 4046 C C . VAL B 1 171 ? 5.184 -18.328 -1.57 1 97.75 171 VAL B C 1
ATOM 4048 O O . VAL B 1 171 ? 4.633 -19.359 -1.964 1 97.75 171 VAL B O 1
ATOM 4051 N N . ASN B 1 172 ? 4.535 -17.359 -1.042 1 97.75 172 ASN B N 1
ATOM 4052 C CA . ASN B 1 172 ? 3.084 -17.25 -1.144 1 97.75 172 ASN B CA 1
ATOM 4053 C C . ASN B 1 172 ? 2.625 -17.203 -2.598 1 97.75 172 ASN B C 1
ATOM 4055 O O . ASN B 1 172 ? 3.252 -16.531 -3.426 1 97.75 172 ASN B O 1
ATOM 4059 N N . ASP B 1 173 ? 1.523 -17.828 -2.861 1 97.75 173 ASP B N 1
ATOM 4060 C CA . ASP B 1 173 ? 1.08 -17.984 -4.242 1 97.75 173 ASP B CA 1
ATOM 4061 C C . ASP B 1 173 ? 0.657 -16.641 -4.832 1 97.75 173 ASP B C 1
ATOM 4063 O O . ASP B 1 173 ? 0.923 -16.344 -6 1 97.75 173 ASP B O 1
ATOM 4067 N N . ALA B 1 174 ? -0.059 -15.781 -4.094 1 97 174 ALA B N 1
ATOM 4068 C CA . ALA B 1 174 ? -0.451 -14.477 -4.613 1 97 174 ALA B CA 1
ATOM 4069 C C . ALA B 1 174 ? 0.772 -13.617 -4.91 1 97 174 ALA B C 1
ATOM 4071 O O . ALA B 1 174 ? 0.807 -12.898 -5.914 1 97 174 ALA B O 1
ATOM 4072 N N . ASP B 1 175 ? 1.782 -13.648 -4.047 1 97.88 175 ASP B N 1
ATOM 4073 C CA . ASP B 1 175 ? 3.027 -12.922 -4.289 1 97.88 175 ASP B CA 1
ATOM 4074 C C . ASP B 1 175 ? 3.727 -13.438 -5.547 1 97.88 175 ASP B C 1
ATOM 4076 O O . ASP B 1 175 ? 4.219 -12.648 -6.355 1 97.88 175 ASP B O 1
ATOM 4080 N N . ALA B 1 176 ? 3.748 -14.734 -5.648 1 98.38 176 ALA B N 1
ATOM 4081 C CA . ALA B 1 176 ? 4.348 -15.336 -6.84 1 98.38 176 ALA B CA 1
ATOM 4082 C C . ALA B 1 176 ? 3.609 -14.898 -8.102 1 98.38 176 ALA B C 1
ATOM 4084 O O . ALA B 1 176 ? 4.238 -14.516 -9.094 1 98.38 176 ALA B O 1
ATOM 4085 N N . PHE B 1 177 ? 2.32 -14.961 -8.023 1 98.19 177 PHE B N 1
ATOM 4086 C CA . PHE B 1 177 ? 1.494 -14.547 -9.148 1 98.19 177 PHE B CA 1
ATOM 4087 C C . PHE B 1 177 ? 1.781 -13.102 -9.531 1 98.19 177 PHE B C 1
ATOM 4089 O O . PHE B 1 177 ? 1.928 -12.789 -10.719 1 98.19 177 PHE B O 1
ATOM 4096 N N . ALA B 1 178 ? 1.885 -12.25 -8.555 1 98.19 178 ALA B N 1
ATOM 4097 C CA . ALA B 1 178 ? 2.168 -10.836 -8.789 1 98.19 178 ALA B CA 1
ATOM 4098 C C . ALA B 1 178 ? 3.508 -10.656 -9.492 1 98.19 178 ALA B C 1
ATOM 4100 O O . ALA B 1 178 ? 3.615 -9.883 -10.453 1 98.19 178 ALA B O 1
ATOM 4101 N N . LEU B 1 179 ? 4.484 -11.352 -8.984 1 98.31 179 LEU B N 1
ATOM 4102 C CA . LEU B 1 179 ? 5.789 -11.227 -9.625 1 98.31 179 LEU B CA 1
ATOM 4103 C C . LEU B 1 179 ? 5.75 -11.781 -11.047 1 98.31 179 LEU B C 1
ATOM 4105 O O . LEU B 1 179 ? 6.379 -11.227 -11.953 1 98.31 179 LEU B O 1
ATOM 4109 N N . GLY B 1 180 ? 5.031 -12.891 -11.266 1 98.31 180 GLY B N 1
ATOM 4110 C CA . GLY B 1 180 ? 4.84 -13.406 -12.609 1 98.31 180 GLY B CA 1
ATOM 4111 C C . GLY B 1 180 ? 4.238 -12.391 -13.562 1 98.31 180 GLY B C 1
ATOM 4112 O O . GLY B 1 180 ? 4.688 -12.258 -14.703 1 98.31 180 GLY B O 1
ATOM 4113 N N . GLU B 1 181 ? 3.225 -11.695 -13.078 1 98.12 181 GLU B N 1
ATOM 4114 C CA . GLU B 1 181 ? 2.605 -10.656 -13.891 1 98.12 181 GLU B CA 1
ATOM 4115 C C . GLU B 1 181 ? 3.58 -9.516 -14.164 1 98.12 181 GLU B C 1
ATOM 4117 O O . GLU B 1 181 ? 3.592 -8.945 -15.258 1 98.12 181 GLU B O 1
ATOM 4122 N N . LEU B 1 182 ? 4.344 -9.148 -13.172 1 98.12 182 LEU B N 1
ATOM 4123 C CA . LEU B 1 182 ? 5.301 -8.055 -13.281 1 98.12 182 LEU B CA 1
ATOM 4124 C C . LEU B 1 182 ? 6.355 -8.359 -14.336 1 98.12 182 LEU B C 1
ATOM 4126 O O . LEU B 1 182 ? 6.746 -7.477 -15.109 1 98.12 182 LEU B O 1
ATOM 4130 N N . TRP B 1 183 ? 6.797 -9.578 -14.414 1 98.12 183 TRP B N 1
ATOM 4131 C CA . TRP B 1 183 ? 7.938 -9.922 -15.258 1 98.12 183 TRP B CA 1
ATOM 4132 C C . TRP B 1 183 ? 7.477 -10.453 -16.609 1 98.12 183 TRP B C 1
ATOM 4134 O O . TRP B 1 183 ? 8.141 -10.242 -17.625 1 98.12 183 TRP B O 1
ATOM 4144 N N . TYR B 1 184 ? 6.352 -11.164 -16.641 1 97.31 184 TYR B N 1
ATOM 4145 C CA . TYR B 1 184 ? 6.02 -11.922 -17.844 1 97.31 184 TYR B CA 1
ATOM 4146 C C . TYR B 1 184 ? 4.582 -11.656 -18.281 1 97.31 184 TYR B C 1
ATOM 4148 O O . TYR B 1 184 ? 4.152 -12.109 -19.344 1 97.31 184 TYR B O 1
ATOM 4156 N N . GLY B 1 185 ? 3.822 -10.977 -17.453 1 96.56 185 GLY B N 1
ATOM 4157 C CA . GLY B 1 185 ? 2.41 -10.781 -17.75 1 96.56 185 GLY B CA 1
ATOM 4158 C C . GLY B 1 185 ? 2.059 -9.336 -18.047 1 96.56 185 GLY B C 1
ATOM 4159 O O . GLY B 1 185 ? 2.875 -8.602 -18.609 1 96.56 185 GLY B O 1
ATOM 4160 N N . VAL B 1 186 ? 0.867 -8.938 -17.766 1 95.56 186 VAL B N 1
ATOM 4161 C CA . VAL B 1 186 ? 0.34 -7.617 -18.109 1 95.56 186 VAL B CA 1
ATOM 4162 C C . VAL B 1 186 ? 1.047 -6.547 -17.281 1 95.56 186 VAL B C 1
ATOM 4164 O O . VAL B 1 186 ? 1.188 -5.402 -17.719 1 95.56 186 VAL B O 1
ATOM 4167 N N . GLY B 1 187 ? 1.548 -6.906 -16.172 1 96.5 187 GLY B N 1
ATOM 4168 C CA . GLY B 1 187 ? 2.221 -5.977 -15.273 1 96.5 187 GLY B CA 1
ATOM 4169 C C . GLY B 1 187 ? 3.486 -5.391 -15.867 1 96.5 187 GLY B C 1
ATOM 4170 O O . GLY B 1 187 ? 4.008 -4.395 -15.367 1 96.5 187 GLY B O 1
ATOM 4171 N N . ARG B 1 188 ? 4.004 -6.004 -16.938 1 95.81 188 ARG B N 1
ATOM 4172 C CA . ARG B 1 188 ? 5.215 -5.516 -17.578 1 95.81 188 ARG B CA 1
ATOM 4173 C C . ARG B 1 188 ? 5.027 -4.09 -18.094 1 95.81 188 ARG B C 1
ATOM 4175 O O . ARG B 1 188 ? 6.004 -3.348 -18.234 1 95.81 188 ARG B O 1
ATOM 4182 N N . GLN B 1 189 ? 3.814 -3.756 -18.281 1 95.25 189 GLN B N 1
ATOM 4183 C CA . GLN B 1 189 ? 3.506 -2.473 -18.922 1 95.25 189 GLN B CA 1
ATOM 4184 C C . GLN B 1 189 ? 3.393 -1.365 -17.875 1 95.25 189 GLN B C 1
ATOM 4186 O O . GLN B 1 189 ? 3.297 -0.186 -18.219 1 95.25 189 GLN B O 1
ATOM 4191 N N . TYR B 1 190 ? 3.443 -1.77 -16.625 1 95.31 190 TYR B N 1
ATOM 4192 C CA . TYR B 1 190 ? 3.152 -0.793 -15.578 1 95.31 190 TYR B CA 1
ATOM 4193 C C . TYR B 1 190 ? 4.215 -0.828 -14.484 1 95.31 190 TYR B C 1
ATOM 4195 O O . TYR B 1 190 ? 4.738 -1.894 -14.156 1 95.31 190 TYR B O 1
ATOM 4203 N N . SER B 1 191 ? 4.551 0.35 -13.914 1 94.44 191 SER B N 1
ATOM 4204 C CA . SER B 1 191 ? 5.469 0.43 -12.781 1 94.44 191 SER B CA 1
ATOM 4205 C C . SER B 1 191 ? 4.746 0.162 -11.469 1 94.44 191 SER B C 1
ATOM 4207 O O . SER B 1 191 ? 5.371 -0.229 -10.477 1 94.44 191 SER B O 1
ATOM 4209 N N . ASP B 1 192 ? 3.441 0.462 -11.5 1 95.69 192 ASP B N 1
ATOM 4210 C CA . ASP B 1 192 ? 2.611 0.353 -10.297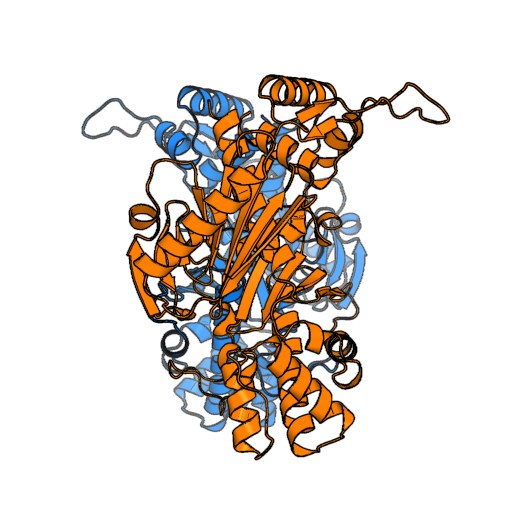 1 95.69 192 ASP B CA 1
ATOM 4211 C C . ASP B 1 192 ? 1.286 -0.338 -10.609 1 95.69 192 ASP B C 1
ATOM 4213 O O . ASP B 1 192 ? 0.556 0.085 -11.508 1 95.69 192 ASP B O 1
ATOM 4217 N N . PHE B 1 193 ? 0.971 -1.378 -9.906 1 97.31 193 PHE B N 1
ATOM 4218 C CA . PHE B 1 193 ? -0.316 -2.053 -10.023 1 97.31 193 PHE B CA 1
ATOM 4219 C C . PHE B 1 193 ? -0.577 -2.941 -8.812 1 97.31 193 PHE B C 1
ATOM 4221 O O . PHE B 1 193 ? 0.307 -3.135 -7.977 1 97.31 193 PHE B O 1
ATOM 4228 N N . ALA B 1 194 ? -1.786 -3.389 -8.688 1 97.62 194 ALA B N 1
ATOM 4229 C CA . ALA B 1 194 ? -2.154 -4.324 -7.625 1 97.62 194 ALA B CA 1
ATOM 4230 C C . ALA B 1 194 ? -2.795 -5.582 -8.203 1 97.62 194 ALA B C 1
ATOM 4232 O O . ALA B 1 194 ? -3.227 -5.594 -9.359 1 97.62 194 ALA B O 1
ATOM 4233 N N . ILE B 1 195 ? -2.711 -6.605 -7.41 1 97.94 195 ILE B N 1
ATOM 4234 C CA . ILE B 1 195 ? -3.365 -7.867 -7.734 1 97.94 195 ILE B CA 1
ATOM 4235 C C . ILE B 1 195 ? -4.469 -8.148 -6.719 1 97.94 195 ILE B C 1
ATOM 4237 O O . ILE B 1 195 ? -4.297 -7.918 -5.52 1 97.94 195 ILE B O 1
ATOM 4241 N N . VAL B 1 196 ? -5.59 -8.625 -7.215 1 98.25 196 VAL B N 1
ATOM 4242 C CA . VAL B 1 196 ? -6.645 -9.219 -6.395 1 98.25 196 VAL B CA 1
ATOM 4243 C C . VAL B 1 196 ? -6.945 -10.633 -6.887 1 98.25 196 VAL B C 1
ATOM 4245 O O . VAL B 1 196 ? -7.176 -10.844 -8.078 1 98.25 196 VAL B O 1
ATOM 4248 N N . THR B 1 197 ? -6.883 -11.562 -5.98 1 97.69 197 THR B N 1
ATOM 4249 C CA . THR B 1 197 ? -7.184 -12.938 -6.371 1 97.69 197 THR B CA 1
ATOM 4250 C C . THR B 1 197 ? -8.43 -13.445 -5.656 1 97.69 197 THR B C 1
ATOM 4252 O O . THR B 1 197 ? -8.664 -13.117 -4.492 1 97.69 197 THR B O 1
ATOM 4255 N N . THR B 1 198 ? -9.273 -14.188 -6.363 1 97 198 THR B N 1
ATOM 4256 C CA . THR B 1 198 ? -10.461 -14.82 -5.805 1 97 198 THR B CA 1
ATOM 4257 C C . THR B 1 198 ? -10.547 -16.281 -6.227 1 97 198 THR B C 1
ATOM 4259 O O . THR B 1 198 ? -10.406 -16.609 -7.41 1 97 198 THR B O 1
ATOM 4262 N N . GLY B 1 199 ? -10.672 -17.156 -5.414 1 96.06 199 GLY B N 1
ATOM 4263 C CA . GLY B 1 199 ? -10.789 -18.594 -5.543 1 96.06 199 GLY B CA 1
ATOM 4264 C C . GLY B 1 199 ? -11.133 -19.281 -4.238 1 96.06 199 GLY B C 1
ATOM 4265 O O . GLY B 1 199 ? -12.141 -18.969 -3.605 1 96.06 199 GLY B O 1
ATOM 4266 N N . MET B 1 200 ? -10.219 -20.172 -3.85 1 94.31 200 MET B N 1
ATOM 4267 C CA . MET B 1 200 ? -10.43 -20.781 -2.543 1 94.31 200 MET B CA 1
ATOM 4268 C C . MET B 1 200 ? -10.398 -19.734 -1.436 1 94.31 200 MET B C 1
ATOM 4270 O O . MET B 1 200 ? -11.086 -19.875 -0.422 1 94.31 200 MET B O 1
ATOM 4274 N N . GLY B 1 201 ? -9.633 -18.75 -1.606 1 94.75 201 GLY B N 1
ATOM 4275 C CA . GLY B 1 201 ? -9.539 -17.594 -0.743 1 94.75 201 GLY B CA 1
ATOM 4276 C C . GL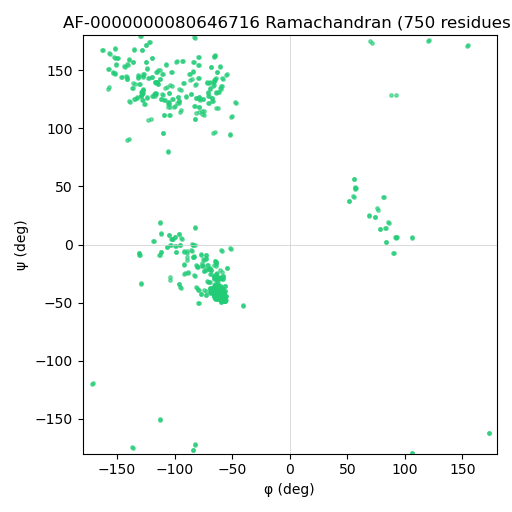Y B 1 201 ? -9.453 -16.281 -1.511 1 94.75 201 GLY B C 1
ATOM 4277 O O . GLY B 1 201 ? -9.719 -16.25 -2.715 1 94.75 201 GLY B O 1
ATOM 4278 N N . VAL B 1 202 ? -9.258 -15.234 -0.783 1 96.5 202 VAL B N 1
ATOM 4279 C CA . VAL B 1 202 ? -9.062 -13.906 -1.35 1 96.5 202 VAL B CA 1
ATOM 4280 C C . VAL B 1 202 ? -7.66 -13.406 -1.003 1 96.5 202 VAL B C 1
ATOM 4282 O O . VAL B 1 202 ? -7.199 -13.562 0.13 1 96.5 202 VAL B O 1
ATOM 4285 N N . GLY B 1 203 ? -6.914 -12.93 -1.978 1 96.5 203 GLY B N 1
ATOM 4286 C CA . GLY B 1 203 ? -5.57 -12.414 -1.771 1 96.5 203 GLY B CA 1
ATOM 4287 C C . GLY B 1 203 ? -5.312 -11.109 -2.506 1 96.5 203 GLY B C 1
ATOM 4288 O O . GLY B 1 203 ? -6.133 -10.672 -3.316 1 96.5 203 GLY B O 1
ATOM 4289 N N . HIS B 1 204 ? -4.246 -10.516 -2.166 1 97.19 204 HIS B N 1
ATOM 4290 C CA . HIS B 1 204 ? -3.816 -9.328 -2.895 1 97.19 204 HIS B CA 1
ATOM 4291 C C . HIS B 1 204 ? -2.303 -9.156 -2.832 1 97.19 204 HIS B C 1
ATOM 4293 O O . HIS B 1 204 ? -1.636 -9.805 -2.018 1 97.19 204 HIS B O 1
ATOM 4299 N N . ALA B 1 205 ? -1.775 -8.43 -3.66 1 97.56 205 ALA B N 1
ATOM 4300 C CA . ALA B 1 205 ? -0.388 -7.973 -3.691 1 97.56 205 ALA B CA 1
ATOM 4301 C C . ALA B 1 205 ? -0.271 -6.613 -4.379 1 97.56 205 ALA B C 1
ATOM 4303 O O . ALA B 1 205 ? -1.156 -6.219 -5.141 1 97.56 205 ALA B O 1
ATOM 4304 N N . VAL B 1 206 ? 0.751 -5.934 -4.031 1 96.19 206 VAL B N 1
ATOM 4305 C CA . VAL B 1 206 ? 0.946 -4.602 -4.59 1 96.19 206 VAL B CA 1
ATOM 4306 C C . VAL B 1 206 ? 2.359 -4.48 -5.156 1 96.19 206 VAL B C 1
ATOM 4308 O O . VAL B 1 206 ? 3.326 -4.914 -4.523 1 96.19 206 VAL B O 1
ATOM 4311 N N . VAL B 1 207 ? 2.455 -3.99 -6.359 1 96.56 207 VAL B N 1
ATOM 4312 C CA . VAL B 1 207 ? 3.719 -3.648 -7 1 96.56 207 VAL B CA 1
ATOM 4313 C C . VAL B 1 207 ? 3.855 -2.131 -7.102 1 96.56 207 VAL B C 1
ATOM 4315 O O . VAL B 1 207 ? 2.955 -1.452 -7.602 1 96.56 207 VAL B O 1
ATOM 4318 N N . ARG B 1 208 ? 4.91 -1.646 -6.57 1 93.62 208 ARG B N 1
ATOM 4319 C CA . ARG B 1 208 ? 5.25 -0.229 -6.645 1 93.62 208 ARG B CA 1
ATOM 4320 C C . ARG B 1 208 ? 6.664 -0.032 -7.184 1 93.62 208 ARG B C 1
ATOM 4322 O O . ARG B 1 208 ? 7.602 -0.694 -6.738 1 93.62 208 ARG B O 1
ATOM 4329 N N . GLU B 1 209 ? 6.812 0.89 -8.133 1 91.44 209 GLU B N 1
ATOM 4330 C CA . GLU B 1 209 ? 8.117 1.159 -8.742 1 91.44 209 GLU B CA 1
ATOM 4331 C C . GLU B 1 209 ? 8.773 -0.128 -9.227 1 91.44 209 GLU B C 1
ATOM 4333 O O . GLU B 1 209 ? 9.945 -0.376 -8.945 1 91.44 209 GLU B O 1
ATOM 4338 N N . ARG B 1 210 ? 7.949 -0.979 -9.727 1 94.12 210 ARG B N 1
ATOM 4339 C CA . ARG B 1 210 ? 8.367 -2.221 -10.367 1 94.12 210 ARG B CA 1
ATOM 4340 C C . ARG B 1 210 ? 8.945 -3.197 -9.352 1 94.12 210 ARG B C 1
ATOM 4342 O O . ARG B 1 210 ? 9.812 -4.004 -9.68 1 94.12 210 ARG B O 1
ATOM 4349 N N . LYS B 1 211 ? 8.508 -2.986 -8.164 1 93.19 211 LYS B N 1
ATOM 4350 C CA . LYS B 1 211 ? 8.914 -3.893 -7.094 1 93.19 211 LYS B CA 1
ATOM 4351 C C . LYS B 1 211 ? 7.695 -4.434 -6.34 1 93.19 211 LYS B C 1
ATOM 4353 O O . LYS B 1 211 ? 6.777 -3.68 -6.012 1 93.19 211 LYS B O 1
ATOM 4358 N N . LEU B 1 212 ? 7.723 -5.727 -6.152 1 95.19 212 LEU B N 1
ATOM 4359 C CA . LEU B 1 212 ? 6.703 -6.332 -5.305 1 95.19 212 LEU B CA 1
ATOM 4360 C C . LEU B 1 212 ? 6.871 -5.898 -3.854 1 95.19 212 LEU B C 1
ATOM 4362 O O . LEU B 1 212 ? 7.949 -6.043 -3.277 1 95.19 212 LEU B O 1
ATOM 4366 N N . LEU B 1 213 ? 5.82 -5.332 -3.307 1 92.06 213 LEU B N 1
ATOM 4367 C CA . LEU B 1 213 ? 5.887 -4.926 -1.907 1 92.06 213 LEU B CA 1
ATOM 4368 C C . LEU B 1 213 ? 5.934 -6.141 -0.987 1 92.06 213 LEU B C 1
ATOM 4370 O O . LEU B 1 213 ? 5.199 -7.109 -1.196 1 92.06 213 LEU B O 1
ATOM 4374 N N . ASP B 1 214 ? 6.789 -6.055 -0.12 1 87.69 214 ASP B N 1
ATOM 4375 C CA . ASP B 1 214 ? 6.961 -7.141 0.841 1 87.69 214 ASP B CA 1
ATOM 4376 C C . ASP B 1 214 ? 6.562 -6.699 2.246 1 87.69 214 ASP B C 1
ATOM 4378 O O . ASP B 1 214 ? 6.59 -5.508 2.561 1 87.69 214 ASP B O 1
ATOM 4382 N N . SER B 1 215 ? 6.09 -7.59 3.049 1 87 215 SER B N 1
ATOM 4383 C CA . SER B 1 215 ? 5.703 -7.379 4.438 1 87 215 SER B CA 1
ATOM 4384 C C . SER B 1 215 ? 5.855 -8.656 5.254 1 87 215 SER B C 1
ATOM 4386 O O . SER B 1 215 ? 5.723 -9.758 4.723 1 87 215 SER B O 1
ATOM 4388 N N . PRO B 1 216 ? 6.199 -8.477 6.547 1 84.38 216 PRO B N 1
ATOM 4389 C CA . PRO B 1 216 ? 6.191 -9.664 7.398 1 84.38 216 PRO B CA 1
ATOM 4390 C C . PRO B 1 216 ? 4.816 -10.328 7.473 1 84.38 216 PRO B C 1
ATOM 4392 O O . PRO B 1 216 ? 4.699 -11.453 7.953 1 84.38 216 PRO B O 1
ATOM 4395 N N . TYR B 1 217 ? 3.869 -9.727 6.891 1 85.19 217 TYR B N 1
ATOM 4396 C CA . TYR B 1 217 ? 2.506 -10.234 6.992 1 85.19 217 TYR B CA 1
ATOM 4397 C C . TYR B 1 217 ? 2.023 -10.766 5.648 1 85.19 217 TYR B C 1
ATOM 4399 O O . TYR B 1 217 ? 0.844 -11.094 5.488 1 85.19 217 TYR B O 1
ATOM 4407 N N . SER B 1 218 ? 2.951 -10.836 4.777 1 86.44 218 SER B N 1
ATOM 4408 C CA . SER B 1 218 ? 2.611 -11.422 3.482 1 86.44 218 SER B CA 1
ATOM 4409 C C . SER B 1 218 ? 2.105 -12.852 3.633 1 86.44 218 SER B C 1
ATOM 4411 O O . SER B 1 218 ? 2.625 -13.617 4.449 1 86.44 218 SER B O 1
ATOM 4413 N N . GLY B 1 219 ? 1.074 -13.148 2.926 1 89.25 219 GLY B N 1
ATOM 4414 C CA . GLY B 1 219 ? 0.583 -14.516 2.861 1 89.25 219 GLY B CA 1
ATOM 4415 C C . GLY B 1 219 ? -0.444 -14.828 3.932 1 89.25 219 GLY B C 1
ATOM 4416 O O . GLY B 1 219 ? -1.047 -15.906 3.924 1 89.25 219 GLY B O 1
ATOM 4417 N N . ILE B 1 220 ? -0.65 -13.922 4.852 1 87 220 ILE B N 1
ATOM 4418 C CA . ILE B 1 220 ? -1.618 -14.141 5.922 1 87 220 ILE B CA 1
ATOM 4419 C C . ILE B 1 220 ? -3.035 -13.992 5.371 1 87 220 ILE B C 1
ATOM 4421 O O . ILE B 1 220 ? -3.982 -14.555 5.926 1 87 220 ILE B O 1
ATOM 4425 N N . GLY B 1 221 ? -3.158 -13.258 4.242 1 88.31 221 GLY B N 1
ATOM 4426 C CA . GLY B 1 221 ? -4.469 -13.07 3.639 1 88.31 221 GLY B CA 1
ATOM 4427 C C . GLY B 1 221 ? -5.277 -11.969 4.297 1 88.31 221 GLY B C 1
ATOM 4428 O O . GLY B 1 221 ? -6.488 -12.109 4.492 1 88.31 221 GLY B O 1
ATOM 4429 N N . LEU B 1 222 ? -4.672 -10.898 4.633 1 87.75 222 LEU B N 1
ATOM 4430 C CA . LEU B 1 222 ? -5.293 -9.812 5.383 1 87.75 222 LEU B CA 1
ATOM 4431 C C . LEU B 1 222 ? -6.438 -9.188 4.59 1 87.75 222 LEU B C 1
ATOM 4433 O O . LEU B 1 222 ? -7.426 -8.734 5.168 1 87.75 222 LEU B O 1
ATOM 4437 N N . ILE B 1 223 ? -6.363 -9.227 3.283 1 92.62 223 ILE B N 1
ATOM 4438 C CA . ILE B 1 223 ? -7.398 -8.648 2.434 1 92.62 223 ILE B CA 1
ATOM 4439 C C . ILE B 1 223 ? -8.711 -9.406 2.631 1 92.62 223 ILE B C 1
ATOM 4441 O O . ILE B 1 223 ? -9.789 -8.836 2.488 1 92.62 223 ILE B O 1
ATOM 4445 N N . GLY B 1 224 ? -8.617 -10.617 2.984 1 92.94 224 GLY B N 1
ATOM 4446 C CA . GLY B 1 224 ? -9.805 -11.414 3.232 1 92.94 224 GLY B CA 1
ATOM 4447 C C . GLY B 1 224 ? -10.633 -10.914 4.402 1 92.94 224 GLY B C 1
ATOM 4448 O O . GLY B 1 224 ? -11.805 -11.258 4.535 1 92.94 224 GLY B O 1
ATOM 4449 N N . HIS B 1 225 ? -10.055 -10.086 5.191 1 90.75 225 HIS B N 1
ATOM 4450 C CA . HIS B 1 225 ? -10.727 -9.617 6.395 1 90.75 225 HIS B CA 1
ATOM 4451 C C . HIS B 1 225 ? -11.055 -8.133 6.293 1 90.75 225 HIS B C 1
ATOM 4453 O O . HIS B 1 225 ? -11.305 -7.477 7.309 1 90.75 225 HIS B O 1
ATOM 4459 N N . VAL B 1 226 ? -11.078 -7.641 5.152 1 91.81 226 VAL B N 1
ATOM 4460 C CA . VAL B 1 226 ? -11.57 -6.285 4.949 1 91.81 226 VAL B CA 1
ATOM 4461 C C . VAL B 1 226 ? -13.086 -6.305 4.77 1 91.81 226 VAL B C 1
ATOM 4463 O O . VAL B 1 226 ? -13.625 -7.195 4.109 1 91.81 226 VAL B O 1
ATOM 4466 N N . PRO B 1 227 ? -13.727 -5.297 5.336 1 91.69 227 PRO B N 1
ATOM 4467 C CA . PRO B 1 227 ? -15.188 -5.285 5.246 1 91.69 227 PRO B CA 1
ATOM 4468 C C . PRO B 1 227 ? -15.688 -4.797 3.889 1 91.69 227 PRO B C 1
ATOM 4470 O O . PRO B 1 227 ? -15.43 -3.654 3.506 1 91.69 227 PRO B O 1
ATOM 4473 N N . VAL B 1 228 ? -16.422 -5.695 3.164 1 93.94 228 VAL B N 1
ATOM 4474 C CA . VAL B 1 228 ? -16.938 -5.312 1.85 1 93.94 228 VAL B CA 1
ATOM 4475 C C . VAL B 1 228 ? -18.422 -5.656 1.75 1 93.94 228 VAL B C 1
ATOM 4477 O O . VAL B 1 228 ? -19.062 -5.344 0.749 1 93.94 228 VAL B O 1
ATOM 4480 N N . ALA B 1 229 ? -18.938 -6.336 2.736 1 93.62 229 ALA B N 1
ATOM 4481 C CA . ALA B 1 229 ? -20.344 -6.715 2.783 1 93.62 229 ALA B CA 1
ATOM 4482 C C . ALA B 1 229 ? -21.016 -6.172 4.043 1 93.62 229 ALA B C 1
ATOM 4484 O O . ALA B 1 229 ? -20.359 -5.539 4.875 1 93.62 229 ALA B O 1
ATOM 4485 N N . GLY B 1 230 ? -22.312 -6.348 4.129 1 90.25 230 GLY B N 1
ATOM 4486 C CA . GLY B 1 230 ? -23.062 -5.914 5.297 1 90.25 230 GLY B CA 1
ATOM 4487 C C . GLY B 1 230 ? -22.703 -6.684 6.555 1 90.25 230 GLY B C 1
ATOM 4488 O O . GLY B 1 230 ? -22.094 -7.754 6.48 1 90.25 230 GLY B O 1
ATOM 4489 N N . PRO B 1 231 ? -23.047 -6.117 7.684 1 87.75 231 PRO B N 1
ATOM 4490 C CA . PRO B 1 231 ? -22.672 -6.727 8.961 1 87.75 231 PRO B CA 1
ATOM 4491 C C . PRO B 1 231 ? -23.328 -8.086 9.188 1 87.75 231 PRO B C 1
ATOM 4493 O O . PRO B 1 231 ? -22.922 -8.828 10.078 1 87.75 231 PRO B O 1
ATOM 4496 N N . GLU B 1 232 ? -24.297 -8.391 8.43 1 91.06 232 GLU B N 1
ATOM 4497 C CA . GLU B 1 232 ? -24.984 -9.672 8.57 1 91.06 232 GLU B CA 1
ATOM 4498 C C . GLU B 1 232 ? -24.125 -10.82 8.055 1 91.06 232 GLU B C 1
ATOM 4500 O O . GLU B 1 232 ? -24.391 -11.984 8.359 1 91.06 232 GLU B O 1
ATOM 4505 N N . VAL B 1 233 ? -23.203 -10.523 7.227 1 93.12 233 VAL B N 1
ATOM 4506 C CA . VAL B 1 233 ? -22.266 -11.523 6.73 1 93.12 233 VAL B CA 1
ATOM 4507 C C . VAL B 1 233 ? -21.141 -11.719 7.746 1 93.12 233 VAL B C 1
ATOM 4509 O O . VAL B 1 233 ? -20.391 -10.789 8.039 1 93.12 233 VAL B O 1
ATOM 4512 N N . VAL B 1 234 ? -20.984 -12.977 8.297 1 92.62 234 VAL B N 1
ATOM 4513 C CA . VAL B 1 234 ? -20.031 -13.242 9.359 1 92.62 234 VAL B CA 1
ATOM 4514 C C . VAL B 1 234 ? -19.016 -14.281 8.883 1 92.62 234 VAL B C 1
ATOM 4516 O O . VAL B 1 234 ? -19.391 -15.312 8.32 1 92.62 234 VAL B O 1
ATOM 4519 N N . CYS B 1 235 ? -17.781 -13.969 9.023 1 91.12 235 CYS B N 1
ATOM 4520 C CA . CYS B 1 235 ? -16.766 -14.914 8.602 1 91.12 235 CYS B CA 1
ATOM 4521 C C . CYS B 1 235 ? -16.5 -15.945 9.688 1 91.12 235 CYS B C 1
ATOM 4523 O O . CYS B 1 235 ? -17.078 -15.883 10.773 1 91.12 235 CYS B O 1
ATOM 4525 N N . LYS B 1 236 ? -15.594 -16.922 9.438 1 85.62 236 LYS B N 1
ATOM 4526 C CA . LYS B 1 236 ? -15.328 -18.047 10.336 1 85.62 236 LYS B CA 1
ATOM 4527 C C . LYS B 1 236 ? -14.719 -17.562 11.648 1 85.62 236 LYS B C 1
ATOM 4529 O O . LYS B 1 236 ? -14.766 -18.266 12.656 1 85.62 236 LYS B O 1
ATOM 4534 N N . LEU B 1 237 ? -14.18 -16.344 11.688 1 86.56 237 LEU B N 1
ATOM 4535 C CA . LEU B 1 237 ? -13.539 -15.812 12.891 1 86.56 237 LEU B CA 1
ATOM 4536 C C . LEU B 1 237 ? -14.484 -14.883 13.641 1 86.56 237 LEU B C 1
ATOM 4538 O O . LEU B 1 237 ? -14.102 -14.289 14.648 1 86.56 237 LEU B O 1
ATOM 4542 N N . GLY B 1 238 ? -15.625 -14.727 13.086 1 88.31 238 GLY B N 1
ATOM 4543 C CA . GLY B 1 238 ? -16.625 -13.922 13.758 1 88.31 238 GLY B CA 1
ATOM 4544 C C . GLY B 1 238 ? -16.609 -12.461 13.336 1 88.31 238 GLY B C 1
ATOM 4545 O O . GLY B 1 238 ? -17.359 -11.641 13.867 1 88.31 238 GLY B O 1
ATOM 4546 N N . HIS B 1 239 ? -15.812 -12.148 12.344 1 89.31 239 HIS B N 1
ATOM 4547 C CA . HIS B 1 239 ? -15.789 -10.781 11.844 1 89.31 239 HIS B CA 1
ATOM 4548 C C . HIS B 1 239 ? -16.969 -10.508 10.914 1 89.31 239 HIS B C 1
ATOM 4550 O O . HIS B 1 239 ? -17.5 -11.43 10.289 1 89.31 239 HIS B O 1
ATOM 4556 N N . ARG B 1 240 ? -17.328 -9.289 10.844 1 89.69 240 ARG B N 1
ATOM 4557 C CA . ARG B 1 240 ? -18.5 -8.938 10.039 1 89.69 240 ARG B CA 1
ATOM 4558 C C . ARG B 1 240 ? -18.078 -8.281 8.727 1 89.69 240 ARG B C 1
ATOM 4560 O O . ARG B 1 240 ? -17.203 -7.406 8.719 1 89.69 240 ARG B O 1
ATOM 4567 N N . GLY B 1 241 ? -18.641 -8.781 7.613 1 92.81 241 GLY B N 1
ATOM 4568 C CA . GLY B 1 241 ? -18.516 -8.141 6.312 1 92.81 241 GLY B CA 1
ATOM 4569 C C . GLY B 1 241 ? -17.234 -8.492 5.59 1 92.81 241 GLY B C 1
ATOM 4570 O O . GLY B 1 241 ? -16.891 -7.879 4.574 1 92.81 241 GLY B O 1
ATOM 4571 N N . CYS B 1 242 ? -16.547 -9.492 6.035 1 94.31 242 CYS B N 1
ATOM 4572 C CA . CYS B 1 242 ? -15.227 -9.828 5.504 1 94.31 242 CYS B CA 1
ATOM 4573 C C . CYS B 1 242 ? -15.32 -10.242 4.039 1 94.31 242 CYS B C 1
ATOM 4575 O O . CYS B 1 242 ? -16.25 -10.953 3.65 1 94.31 242 CYS B O 1
ATOM 4577 N N . ALA B 1 243 ? -14.328 -9.852 3.283 1 96.06 243 ALA B N 1
ATOM 4578 C CA . ALA B 1 243 ? -14.258 -10.18 1.861 1 96.06 243 ALA B CA 1
ATOM 4579 C C . ALA B 1 243 ? -14.266 -11.695 1.649 1 96.06 243 ALA B C 1
ATOM 4581 O O . ALA B 1 243 ? -14.938 -12.195 0.747 1 96.06 243 ALA B O 1
ATOM 4582 N N . SER B 1 244 ? -13.617 -12.445 2.467 1 95.06 244 SER B N 1
ATOM 4583 C CA . SER B 1 244 ? -13.492 -13.891 2.289 1 95.06 244 SER B CA 1
ATOM 4584 C C . SER B 1 244 ? -14.836 -14.586 2.486 1 95.06 244 SER B C 1
ATOM 4586 O O . SER B 1 244 ? -15.039 -15.703 2.002 1 95.06 244 SER B O 1
ATOM 4588 N N . ALA B 1 245 ? -15.727 -13.945 3.18 1 96.31 245 ALA B N 1
ATOM 4589 C CA . ALA B 1 245 ? -17.031 -14.539 3.467 1 96.31 245 ALA B CA 1
ATOM 4590 C C . ALA B 1 245 ? -18 -14.305 2.312 1 96.31 245 ALA B C 1
ATOM 4592 O O . ALA B 1 245 ? -19.156 -14.742 2.365 1 96.31 245 ALA B O 1
ATOM 4593 N N . VAL B 1 246 ? -17.547 -13.641 1.283 1 97.44 246 VAL B N 1
ATOM 4594 C CA . VAL B 1 246 ? -18.406 -13.391 0.131 1 97.44 246 VAL B CA 1
ATOM 4595 C C . VAL B 1 246 ? -17.688 -13.805 -1.15 1 97.44 246 VAL B C 1
ATOM 4597 O O . VAL B 1 246 ? -18.297 -14.359 -2.062 1 97.44 246 VAL B O 1
ATOM 4600 N N . LEU B 1 247 ? -16.375 -13.641 -1.202 1 98.12 247 LEU B N 1
ATOM 4601 C CA . LEU B 1 247 ? -15.672 -13.664 -2.477 1 98.12 247 LEU B CA 1
ATOM 4602 C C . LEU B 1 247 ? -14.945 -14.992 -2.672 1 98.12 247 LEU B C 1
ATOM 4604 O O . LEU B 1 247 ? -14.336 -15.227 -3.719 1 98.12 247 LEU B O 1
ATOM 4608 N N . SER B 1 248 ? -15.016 -15.914 -1.737 1 97.5 248 SER B N 1
ATOM 4609 C CA . SER B 1 248 ? -14.344 -17.203 -1.875 1 97.5 248 SER B CA 1
ATOM 4610 C C . SER B 1 248 ? -15.273 -18.25 -2.479 1 97.5 248 SER B C 1
ATOM 4612 O O . SER B 1 248 ? -16.5 -18.109 -2.41 1 97.5 248 SER B O 1
ATOM 4614 N N . MET B 1 249 ? -14.695 -19.312 -3.084 1 97.31 249 MET B N 1
ATOM 4615 C CA . MET B 1 249 ? -15.484 -20.391 -3.66 1 97.31 249 MET B CA 1
ATOM 4616 C C . MET B 1 249 ? -16.359 -21.047 -2.596 1 97.31 249 MET B C 1
ATOM 4618 O O . MET B 1 249 ? -17.547 -21.297 -2.814 1 97.31 249 MET B O 1
ATOM 4622 N N . PRO B 1 250 ? -15.812 -21.344 -1.388 1 96.69 250 PRO B N 1
ATOM 4623 C CA . PRO B 1 250 ? -16.688 -21.922 -0.358 1 96.69 250 PRO B CA 1
ATOM 4624 C C . PRO B 1 250 ? -17.844 -21 0.003 1 96.69 250 PRO B C 1
ATOM 4626 O O . PRO B 1 250 ? -18.984 -21.469 0.185 1 96.69 250 PRO B O 1
ATOM 4629 N N . ALA B 1 251 ? -17.609 -19.719 0.141 1 97.69 251 ALA B N 1
ATOM 4630 C CA . ALA B 1 251 ? -18.672 -18.766 0.485 1 97.69 251 ALA B CA 1
ATOM 4631 C C . ALA B 1 251 ? -19.734 -18.719 -0.607 1 97.69 251 ALA B C 1
ATOM 4633 O O . ALA B 1 251 ? -20.938 -18.734 -0.315 1 97.69 251 ALA B O 1
ATOM 4634 N N . LEU B 1 252 ? -19.312 -18.625 -1.827 1 97.94 252 LEU B N 1
ATOM 4635 C CA . LEU B 1 252 ? -20.234 -18.562 -2.959 1 97.94 252 LEU B CA 1
ATOM 4636 C C . LEU B 1 252 ? -21.062 -19.844 -3.057 1 97.94 252 LEU B C 1
ATOM 4638 O O . LEU B 1 252 ? -22.266 -19.781 -3.285 1 97.94 252 LEU B O 1
ATOM 4642 N N . ALA B 1 253 ? -20.406 -20.984 -2.904 1 98.19 253 ALA B N 1
ATOM 4643 C CA . ALA B 1 253 ? -21.125 -22.25 -2.895 1 98.19 253 ALA B CA 1
ATOM 4644 C C . ALA B 1 253 ? -22.172 -22.281 -1.788 1 98.19 253 ALA B C 1
ATOM 4646 O O . ALA B 1 253 ? -23.312 -22.703 -2.016 1 98.19 253 ALA B O 1
ATOM 4647 N N . HIS B 1 254 ? -21.781 -21.859 -0.625 1 97.5 254 HIS B N 1
ATOM 4648 C CA . HIS B 1 254 ? -22.703 -21.812 0.508 1 97.5 254 HIS B CA 1
ATOM 4649 C C . HIS B 1 254 ? -23.922 -20.938 0.192 1 97.5 254 HIS B C 1
ATOM 4651 O O . HIS B 1 254 ? -25.062 -21.359 0.427 1 97.5 254 HIS B O 1
ATOM 4657 N N . ASP B 1 255 ? -23.703 -19.734 -0.327 1 97.62 255 ASP B N 1
ATOM 4658 C CA . ASP B 1 255 ? -24.781 -18.812 -0.645 1 97.62 255 ASP B CA 1
ATOM 4659 C C . ASP B 1 255 ? -25.703 -19.406 -1.709 1 97.62 255 ASP B C 1
ATOM 4661 O O . ASP B 1 255 ? -26.922 -19.234 -1.64 1 97.62 255 ASP B O 1
ATOM 4665 N N . MET B 1 256 ? -25.141 -20.062 -2.699 1 98.38 256 MET B N 1
ATOM 4666 C CA . MET B 1 256 ? -25.938 -20.719 -3.734 1 98.38 256 MET B CA 1
ATOM 4667 C C . MET B 1 256 ? -26.828 -21.797 -3.135 1 98.38 256 MET B C 1
ATOM 4669 O O . MET B 1 256 ? -28.031 -21.859 -3.424 1 98.38 256 MET B O 1
ATOM 4673 N N . HIS B 1 257 ? -26.266 -22.594 -2.303 1 97.69 257 HIS B N 1
ATOM 4674 C CA . HIS B 1 257 ? -27.016 -23.656 -1.65 1 97.69 257 HIS B CA 1
ATOM 4675 C C . HIS B 1 257 ? -28.141 -23.094 -0.783 1 97.69 257 HIS B C 1
ATOM 4677 O O . HIS B 1 257 ? -29.234 -23.656 -0.736 1 97.69 257 HIS B O 1
ATOM 4683 N N . ALA B 1 258 ? -27.828 -22.031 -0.099 1 97.19 258 ALA B N 1
ATOM 4684 C CA . ALA B 1 258 ? -28.781 -21.406 0.804 1 97.19 258 ALA B CA 1
ATOM 4685 C C . ALA B 1 258 ? -30.047 -20.969 0.052 1 97.19 258 ALA B C 1
ATOM 4687 O O . ALA B 1 258 ? -31.141 -20.938 0.625 1 97.19 258 ALA B O 1
ATOM 4688 N N . VAL B 1 259 ? -29.891 -20.641 -1.23 1 97.44 259 VAL B N 1
ATOM 4689 C CA . VAL B 1 259 ? -31.047 -20.172 -1.993 1 97.44 259 VAL B CA 1
ATOM 4690 C C . VAL B 1 259 ? -31.578 -21.297 -2.883 1 97.44 259 VAL B C 1
ATOM 4692 O O . VAL B 1 259 ? -32.406 -21.062 -3.768 1 97.44 259 VAL B O 1
ATOM 4695 N N . GLY B 1 260 ? -31.031 -22.5 -2.777 1 97.44 260 GLY B N 1
ATOM 4696 C CA . GLY B 1 260 ? -31.547 -23.672 -3.436 1 97.44 260 GLY B CA 1
ATOM 4697 C C . GLY B 1 260 ? -31.047 -23.844 -4.859 1 97.44 260 GLY B C 1
ATOM 4698 O O . GLY B 1 260 ? -31.688 -24.5 -5.68 1 97.44 260 GLY B O 1
ATOM 4699 N N . VAL B 1 261 ? -29.984 -23.219 -5.215 1 97.94 261 VAL B N 1
ATOM 4700 C CA . VAL B 1 261 ? -29.422 -23.312 -6.562 1 97.94 261 VAL B CA 1
ATOM 4701 C C . VAL B 1 261 ? -28.25 -24.297 -6.574 1 97.94 261 VAL B C 1
ATOM 4703 O O . VAL B 1 261 ? -27.25 -24.078 -5.883 1 97.94 261 VAL B O 1
ATOM 4706 N N . PRO B 1 262 ? -28.359 -25.297 -7.305 1 96.88 262 PRO B N 1
ATOM 4707 C CA . PRO B 1 262 ? -27.266 -26.281 -7.34 1 96.88 262 PRO B CA 1
ATOM 4708 C C . PRO B 1 262 ? -26.031 -25.766 -8.07 1 96.88 262 PRO B C 1
ATOM 4710 O O . PRO B 1 262 ? -26.156 -25.078 -9.086 1 96.88 262 PRO B O 1
ATOM 4713 N N . VAL B 1 263 ? -24.891 -26.062 -7.543 1 98.19 263 VAL B N 1
ATOM 4714 C CA . VAL B 1 263 ? -23.609 -25.75 -8.172 1 98.19 263 VAL B CA 1
ATOM 4715 C C . VAL B 1 263 ? -22.672 -26.953 -8.047 1 98.19 263 VAL B C 1
ATOM 4717 O O . VAL B 1 263 ? -22.875 -27.828 -7.191 1 98.19 263 VAL B O 1
ATOM 4720 N N . ALA B 1 264 ? -21.703 -27.016 -8.922 1 97.69 264 ALA B N 1
ATOM 4721 C CA . ALA B 1 264 ? -20.703 -28.078 -8.867 1 97.69 264 ALA B CA 1
ATOM 4722 C C . ALA B 1 264 ? -19.859 -27.984 -7.605 1 97.69 264 ALA B C 1
ATOM 4724 O O . ALA B 1 264 ? -19.844 -26.938 -6.941 1 97.69 264 ALA B O 1
ATOM 4725 N N . ASP B 1 265 ? -19.203 -29.078 -7.309 1 95.81 265 ASP B N 1
ATOM 4726 C CA . ASP B 1 265 ? -18.312 -29.141 -6.148 1 95.81 265 ASP B CA 1
ATOM 4727 C C . ASP B 1 265 ? -17.109 -28.219 -6.336 1 95.81 265 ASP B C 1
ATOM 4729 O O . ASP B 1 265 ? -16.531 -28.141 -7.426 1 95.81 265 ASP B O 1
ATOM 4733 N N . ILE B 1 266 ? -16.734 -27.562 -5.254 1 94.19 266 ILE B N 1
ATOM 4734 C CA . ILE B 1 266 ? -15.648 -26.578 -5.328 1 94.19 266 ILE B CA 1
ATOM 4735 C C . ILE B 1 266 ? -14.312 -27.297 -5.484 1 94.19 266 ILE B C 1
ATOM 4737 O O . ILE B 1 266 ? -13.297 -26.672 -5.789 1 94.19 266 ILE B O 1
ATOM 4741 N N . ALA B 1 267 ? -14.234 -28.594 -5.289 1 89.94 267 ALA B N 1
ATOM 4742 C CA . ALA B 1 267 ? -13.008 -29.375 -5.496 1 89.94 267 ALA B CA 1
ATOM 4743 C C . ALA B 1 267 ? -12.555 -29.297 -6.949 1 89.94 267 ALA B C 1
ATOM 4745 O O . ALA B 1 267 ? -11.367 -29.438 -7.242 1 89.94 267 ALA B O 1
ATOM 4746 N N . ASP B 1 268 ? -13.516 -29.125 -7.738 1 91.88 268 ASP B N 1
ATOM 4747 C CA . ASP B 1 268 ? -13.242 -28.891 -9.156 1 91.88 268 ASP B CA 1
ATOM 4748 C C . ASP B 1 268 ? -13.57 -27.453 -9.547 1 91.88 268 ASP B C 1
ATOM 4750 O O . ASP B 1 268 ? -14.711 -27.156 -9.922 1 91.88 268 ASP B O 1
ATOM 4754 N N . ALA B 1 269 ? -12.594 -26.656 -9.547 1 91.44 269 ALA B N 1
ATOM 4755 C CA . ALA B 1 269 ? -12.789 -25.219 -9.727 1 91.44 269 ALA B CA 1
ATOM 4756 C C . ALA B 1 269 ? -13.367 -24.922 -11.102 1 91.44 269 ALA B C 1
ATOM 4758 O O . ALA B 1 269 ? -14.219 -24.031 -11.242 1 91.44 269 ALA B O 1
ATOM 4759 N N . ASP B 1 270 ? -12.906 -25.625 -12.102 1 90.38 270 ASP B N 1
ATOM 4760 C CA . ASP B 1 2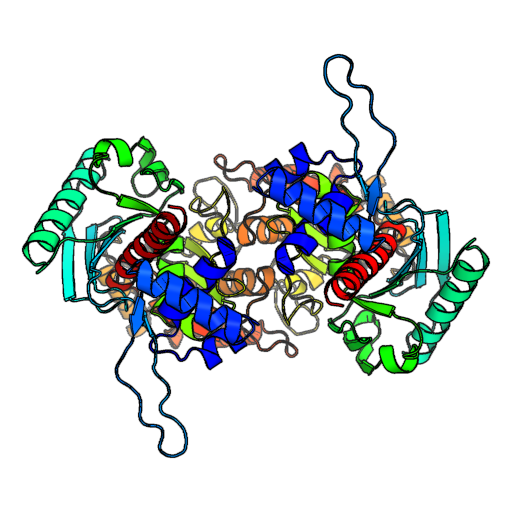70 ? -13.391 -25.406 -13.461 1 90.38 270 ASP B CA 1
ATOM 4761 C C . ASP B 1 270 ? -14.875 -25.75 -13.586 1 90.38 270 ASP B C 1
ATOM 4763 O O . ASP B 1 270 ? -15.648 -24.984 -14.18 1 90.38 270 ASP B O 1
ATOM 4767 N N . GLN B 1 271 ? -15.219 -26.844 -13.023 1 95.06 271 GLN B N 1
ATOM 4768 C CA . GLN B 1 271 ? -16.625 -27.234 -13.07 1 95.06 271 GLN B CA 1
ATOM 4769 C C . GLN B 1 271 ? -17.484 -26.297 -12.242 1 95.06 271 GLN B C 1
ATOM 4771 O O . GLN B 1 271 ? -18.625 -26 -12.617 1 95.06 271 GLN B O 1
ATOM 4776 N N . PHE B 1 272 ? -16.969 -25.875 -11.141 1 96.19 272 PHE B N 1
ATOM 4777 C CA . PHE B 1 272 ? -17.688 -24.922 -10.305 1 96.19 272 PHE B CA 1
ATOM 4778 C C . PHE B 1 272 ? -17.969 -23.625 -11.07 1 96.19 272 PHE B C 1
ATOM 4780 O O . PHE B 1 272 ? -19.109 -23.188 -11.141 1 96.19 272 PHE B O 1
ATOM 4787 N N . ALA B 1 273 ? -16.969 -23.109 -11.695 1 94.75 273 ALA B N 1
ATOM 4788 C CA . ALA B 1 273 ? -17.125 -21.875 -12.469 1 94.75 273 ALA B CA 1
ATOM 4789 C C . ALA B 1 273 ? -18.109 -22.078 -13.625 1 94.75 273 ALA B C 1
ATOM 4791 O O . ALA B 1 273 ? -18.938 -21.203 -13.898 1 94.75 273 ALA B O 1
ATOM 4792 N N . SER B 1 274 ? -18.016 -23.25 -14.234 1 95.75 274 SER B N 1
ATOM 4793 C CA . SER B 1 274 ? -18.922 -23.562 -15.328 1 95.75 274 SER B CA 1
ATOM 4794 C C . SER B 1 274 ? -20.359 -23.609 -14.852 1 95.75 274 SER B C 1
ATOM 4796 O O . SER B 1 274 ? -21.281 -23.172 -15.562 1 95.75 274 SER B O 1
ATOM 4798 N N . SER B 1 275 ? -20.516 -24.141 -13.719 1 97.94 275 SER B N 1
ATOM 4799 C CA . SER B 1 275 ? -21.875 -24.203 -13.172 1 97.94 275 SER B CA 1
ATOM 4800 C C . SER B 1 275 ? -22.422 -22.812 -12.891 1 97.94 275 SER B C 1
ATOM 4802 O O . SER B 1 275 ? -23.609 -22.562 -13.047 1 97.94 275 SER B O 1
ATOM 4804 N N . LEU B 1 276 ? -21.594 -21.891 -12.461 1 98 276 LEU B N 1
ATOM 4805 C CA . LEU B 1 276 ? -22.016 -20.516 -12.258 1 98 276 LEU B CA 1
ATOM 4806 C C . LEU B 1 276 ? -22.406 -19.875 -13.586 1 98 276 LEU B C 1
ATOM 4808 O O . LEU B 1 276 ? -23.406 -19.141 -13.641 1 98 276 LEU B O 1
ATOM 4812 N N . ARG B 1 277 ? -21.641 -20.172 -14.586 1 96.81 277 ARG B N 1
ATOM 4813 C CA . ARG B 1 277 ? -21.953 -19.656 -15.914 1 96.81 277 ARG B CA 1
ATOM 4814 C C . ARG B 1 277 ? -23.312 -20.141 -16.391 1 96.81 277 ARG B C 1
ATOM 4816 O O . ARG B 1 277 ? -24.078 -19.375 -16.969 1 96.81 277 ARG B O 1
ATOM 4823 N N . GLN B 1 278 ? -23.547 -21.328 -16.125 1 97.19 278 GLN B N 1
ATOM 4824 C CA . GLN B 1 278 ? -24.812 -21.922 -16.516 1 97.19 278 GLN B CA 1
ATOM 4825 C C . GLN B 1 278 ? -25.984 -21.234 -15.82 1 97.19 278 GLN B C 1
ATOM 4827 O O . GLN B 1 278 ? -27.031 -21.016 -16.422 1 97.19 278 GLN B O 1
ATOM 4832 N N . ILE B 1 279 ? -25.812 -20.906 -14.625 1 97.25 279 ILE B N 1
ATOM 4833 C CA . ILE B 1 279 ? -26.828 -20.219 -13.844 1 97.25 279 ILE B CA 1
ATOM 4834 C C . ILE B 1 279 ? -27.172 -18.875 -14.5 1 97.25 279 ILE B C 1
ATOM 4836 O O . ILE B 1 279 ? -28.359 -18.531 -14.641 1 97.25 279 ILE B O 1
ATOM 4840 N N . VAL B 1 280 ? -26.203 -18.141 -14.922 1 96.12 280 VAL B N 1
ATOM 4841 C CA . VAL B 1 280 ? -26.406 -16.859 -15.594 1 96.12 280 VAL B CA 1
ATOM 4842 C C . VAL B 1 280 ? -27.109 -17.078 -16.938 1 96.12 280 VAL B C 1
ATOM 4844 O O . VAL B 1 280 ? -28.047 -16.359 -17.266 1 96.12 280 VAL B O 1
ATOM 4847 N N . GLN B 1 281 ? -26.703 -18.078 -17.641 1 94.94 281 GLN B N 1
ATOM 4848 C CA . GLN B 1 281 ? -27.25 -18.375 -18.953 1 94.94 281 GLN B CA 1
ATOM 4849 C C . GLN B 1 281 ? -28.719 -18.781 -18.859 1 94.94 281 GLN B C 1
ATOM 4851 O O . GLN B 1 281 ? -29.531 -18.422 -19.703 1 94.94 281 GLN B O 1
ATOM 4856 N N . GLU B 1 282 ? -28.984 -19.469 -17.875 1 95.69 282 GLU B N 1
ATOM 4857 C CA . GLU B 1 282 ? -30.344 -19.969 -17.672 1 95.69 282 GLU B CA 1
ATOM 4858 C C . GLU B 1 282 ? -31.234 -18.906 -17.062 1 95.69 282 GLU B C 1
ATOM 4860 O O . GLU B 1 282 ? -32.469 -19.031 -17.062 1 95.69 282 GLU B O 1
ATOM 4865 N N . GLY B 1 283 ? -30.672 -17.906 -16.5 1 95.44 283 GLY B N 1
ATOM 4866 C CA . GLY B 1 283 ? -31.422 -16.797 -15.953 1 95.44 283 GLY B CA 1
ATOM 4867 C C . GLY B 1 283 ? -32.094 -17.125 -14.633 1 95.44 283 GLY B C 1
ATOM 4868 O O . GLY B 1 283 ? -33.219 -16.672 -14.375 1 95.44 283 GLY B O 1
ATOM 4869 N N . ASP B 1 284 ? -31.516 -17.969 -13.875 1 96.06 284 ASP B N 1
ATOM 4870 C CA . ASP B 1 284 ? -32.062 -18.281 -12.555 1 96.06 284 ASP B CA 1
ATOM 4871 C C . ASP B 1 284 ? -32.031 -17.062 -11.648 1 96.06 284 ASP B C 1
ATOM 4873 O O . ASP B 1 284 ? -30.953 -16.547 -11.305 1 96.06 284 ASP B O 1
ATOM 4877 N N . PRO B 1 285 ? -33.156 -16.641 -11.242 1 96.69 285 PRO B N 1
ATOM 4878 C CA . PRO B 1 285 ? -33.188 -15.344 -10.555 1 96.69 285 PRO B CA 1
ATOM 4879 C C . PRO B 1 285 ? -32.469 -15.383 -9.211 1 96.69 285 PRO B C 1
ATOM 4881 O O . PRO B 1 285 ? -31.781 -14.414 -8.852 1 96.69 285 PRO B O 1
ATOM 4884 N N . ALA B 1 286 ? -32.625 -16.422 -8.469 1 97.69 286 ALA B N 1
ATOM 4885 C CA . ALA B 1 286 ? -31.969 -16.531 -7.18 1 97.69 286 ALA B CA 1
ATOM 4886 C C . ALA B 1 286 ? -30.453 -16.609 -7.348 1 97.69 286 ALA B C 1
ATOM 4888 O O . ALA B 1 286 ? -29.703 -15.938 -6.625 1 97.69 286 ALA B O 1
ATOM 4889 N N . GLY B 1 287 ? -30.016 -17.406 -8.281 1 97.88 287 GLY B N 1
ATOM 4890 C CA . GLY B 1 287 ? -28.594 -17.531 -8.57 1 97.88 287 GLY B CA 1
ATOM 4891 C C . GLY B 1 287 ? -27.969 -16.219 -9.039 1 97.88 287 GLY B C 1
ATOM 4892 O O . GLY B 1 287 ? -26.859 -15.875 -8.609 1 97.88 287 GLY B O 1
ATOM 4893 N N . ILE B 1 288 ? -28.672 -15.539 -9.828 1 97.38 288 ILE B N 1
ATOM 4894 C CA . ILE B 1 288 ? -28.203 -14.266 -10.359 1 97.38 288 ILE B CA 1
ATOM 4895 C C . ILE B 1 288 ? -28.078 -13.242 -9.227 1 97.38 288 ILE B C 1
ATOM 4897 O O . ILE B 1 288 ? -27.125 -12.477 -9.172 1 97.38 288 ILE B O 1
ATOM 4901 N N . ALA B 1 289 ? -29.016 -13.266 -8.328 1 97.31 289 ALA B N 1
ATOM 4902 C CA . ALA B 1 289 ? -28.953 -12.359 -7.184 1 97.31 289 ALA B CA 1
ATOM 4903 C C . ALA B 1 289 ? -27.703 -12.617 -6.344 1 97.31 289 ALA B C 1
ATOM 4905 O O . ALA B 1 289 ? -27.047 -11.672 -5.902 1 97.31 289 ALA B O 1
ATOM 4906 N N . VAL B 1 290 ? -27.359 -13.844 -6.137 1 97.94 290 VAL B N 1
ATOM 4907 C CA . VAL B 1 290 ? -26.172 -14.219 -5.383 1 97.94 290 VAL B CA 1
ATOM 4908 C C . VAL B 1 290 ? -24.922 -13.727 -6.113 1 97.94 290 VAL B C 1
ATOM 4910 O O . VAL B 1 290 ? -24.016 -13.156 -5.496 1 97.94 290 VAL B O 1
ATOM 4913 N N . LEU B 1 291 ? -24.922 -13.883 -7.41 1 98.25 291 LEU B N 1
ATOM 4914 C CA . LEU B 1 291 ? -23.766 -13.469 -8.211 1 98.25 291 LEU B CA 1
ATOM 4915 C C . LEU B 1 291 ? -23.641 -11.953 -8.25 1 98.25 291 LEU B C 1
ATOM 4917 O O . LEU B 1 291 ? -22.531 -11.414 -8.297 1 98.25 291 LEU B O 1
ATOM 4921 N N . GLU B 1 292 ? -24.734 -11.297 -8.211 1 96.88 292 GLU B N 1
ATOM 4922 C CA . GLU B 1 292 ? -24.719 -9.844 -8.141 1 96.88 292 GLU B CA 1
ATOM 4923 C C . GLU B 1 292 ? -24.094 -9.359 -6.836 1 96.88 292 GLU B C 1
ATOM 4925 O O . GLU B 1 292 ? -23.328 -8.391 -6.828 1 96.88 292 GLU B O 1
ATOM 4930 N N . ASN B 1 293 ? -24.5 -10.039 -5.734 1 96.19 293 ASN B N 1
ATOM 4931 C CA . ASN B 1 293 ? -23.859 -9.727 -4.457 1 96.19 293 ASN B CA 1
ATOM 4932 C C . ASN B 1 293 ? -22.344 -9.938 -4.516 1 96.19 293 ASN B C 1
ATOM 4934 O O . ASN B 1 293 ? -21.594 -9.109 -4.016 1 96.19 293 ASN B O 1
ATOM 4938 N N . TYR B 1 294 ? -21.922 -11.023 -5.152 1 97.69 294 TYR B N 1
ATOM 4939 C CA . TYR B 1 294 ? -20.516 -11.305 -5.359 1 97.69 294 TYR B CA 1
ATOM 4940 C C . TYR B 1 294 ? -19.844 -10.188 -6.141 1 97.69 294 TYR B C 1
ATOM 4942 O O . TYR B 1 294 ? -18.781 -9.688 -5.742 1 97.69 294 TYR B O 1
ATOM 4950 N N . ALA B 1 295 ? -20.469 -9.781 -7.203 1 97.44 295 ALA B N 1
ATOM 4951 C CA . ALA B 1 295 ? -19.922 -8.75 -8.078 1 97.44 295 ALA B CA 1
ATOM 4952 C C . ALA B 1 295 ? -19.766 -7.422 -7.348 1 97.44 295 ALA B C 1
ATOM 4954 O O . ALA B 1 295 ? -18.766 -6.723 -7.504 1 97.44 295 ALA B O 1
ATOM 4955 N N . GLN B 1 296 ? -20.75 -7.094 -6.57 1 95.19 296 GLN B N 1
ATOM 4956 C CA . GLN B 1 296 ? -20.688 -5.859 -5.789 1 95.19 296 GLN B CA 1
ATOM 4957 C C . GLN B 1 296 ? -19.531 -5.887 -4.793 1 95.19 296 GLN B C 1
ATOM 4959 O O . GLN B 1 296 ? -18.797 -4.91 -4.672 1 95.19 296 GLN B O 1
ATOM 4964 N N . ALA B 1 297 ? -19.406 -6.973 -4.133 1 96.44 297 ALA B N 1
ATOM 4965 C CA . ALA B 1 297 ? -18.312 -7.129 -3.166 1 96.44 297 ALA B CA 1
ATOM 4966 C C . ALA B 1 297 ? -16.953 -7.078 -3.857 1 96.44 297 ALA B C 1
ATOM 4968 O O . ALA B 1 297 ? -16 -6.496 -3.33 1 96.44 297 ALA B O 1
ATOM 4969 N N . LEU B 1 298 ? -16.875 -7.723 -4.98 1 97.56 298 LEU B N 1
ATOM 4970 C CA . LEU B 1 298 ? -15.641 -7.707 -5.75 1 97.56 298 LEU B CA 1
ATOM 4971 C C . LEU B 1 298 ? -15.266 -6.289 -6.152 1 97.56 298 LEU B C 1
ATOM 4973 O O . LEU B 1 298 ? -14.109 -5.883 -6.012 1 97.56 298 LEU B O 1
ATOM 4977 N N . CYS B 1 299 ? -16.234 -5.547 -6.613 1 95.56 299 CYS B N 1
ATOM 4978 C CA . CYS B 1 299 ? -16.016 -4.156 -6.992 1 95.56 299 CYS B CA 1
ATOM 4979 C C . CYS B 1 299 ? -15.484 -3.35 -5.809 1 95.56 299 CYS B C 1
ATOM 4981 O O . CYS B 1 299 ? -14.516 -2.607 -5.938 1 95.56 299 CYS B O 1
ATOM 4983 N N . ARG B 1 300 ? -16.125 -3.508 -4.695 1 95.25 300 ARG B N 1
ATOM 4984 C CA . ARG B 1 300 ? -15.688 -2.809 -3.488 1 95.25 300 ARG B CA 1
ATOM 4985 C C . ARG B 1 300 ? -14.258 -3.184 -3.119 1 95.25 300 ARG B C 1
ATOM 4987 O O . ARG B 1 300 ? -13.461 -2.318 -2.756 1 95.25 300 ARG B O 1
ATOM 4994 N N . THR B 1 301 ? -13.945 -4.449 -3.221 1 97.12 301 THR B N 1
ATOM 4995 C CA . THR B 1 301 ? -12.609 -4.922 -2.9 1 97.12 301 THR B CA 1
ATOM 4996 C C . THR B 1 301 ? -11.57 -4.297 -3.836 1 97.12 301 THR B C 1
ATOM 4998 O O . THR B 1 301 ? -10.516 -3.846 -3.389 1 97.12 301 THR B O 1
ATOM 5001 N N . ILE B 1 302 ? -11.914 -4.23 -5.086 1 96.75 302 ILE B N 1
ATOM 5002 C CA . ILE B 1 302 ? -11.016 -3.684 -6.09 1 96.75 302 ILE B CA 1
ATOM 5003 C C . ILE B 1 302 ? -10.797 -2.193 -5.832 1 96.75 302 ILE B C 1
ATOM 5005 O O . ILE B 1 302 ? -9.664 -1.708 -5.879 1 96.75 302 ILE B O 1
ATOM 5009 N N . VAL B 1 303 ? -11.812 -1.485 -5.492 1 94.19 303 VAL B N 1
ATOM 5010 C CA . VAL B 1 303 ? -11.727 -0.06 -5.191 1 94.19 303 VAL B CA 1
ATOM 5011 C C . VAL B 1 303 ? -10.852 0.154 -3.955 1 94.19 303 VAL B C 1
ATOM 5013 O O . VAL B 1 303 ? -9.977 1.021 -3.945 1 94.19 303 VAL B O 1
ATOM 5016 N N . ILE B 1 304 ? -11.086 -0.639 -2.971 1 96 304 ILE B N 1
ATOM 5017 C CA . ILE B 1 304 ? -10.336 -0.553 -1.721 1 96 304 ILE B CA 1
ATOM 5018 C C . ILE B 1 304 ? -8.852 -0.765 -1.991 1 96 304 ILE B C 1
ATOM 5020 O O . ILE B 1 304 ? -8.016 0.055 -1.596 1 96 304 ILE B O 1
ATOM 5024 N N . VAL B 1 305 ? -8.516 -1.804 -2.715 1 96.75 305 VAL B N 1
ATOM 5025 C CA . VAL B 1 305 ? -7.125 -2.139 -2.992 1 96.75 305 VAL B CA 1
ATOM 5026 C C . VAL B 1 305 ? -6.496 -1.051 -3.861 1 96.75 305 VAL B C 1
ATOM 5028 O O . VAL B 1 305 ? -5.395 -0.577 -3.572 1 96.75 305 VAL B O 1
ATOM 5031 N N . GLY B 1 306 ? -7.168 -0.618 -4.855 1 94.38 306 GLY B N 1
ATOM 5032 C CA . GLY B 1 306 ? -6.656 0.411 -5.746 1 94.38 306 GLY B CA 1
ATOM 5033 C C . GLY B 1 306 ? -6.441 1.744 -5.059 1 94.38 306 GLY B C 1
ATOM 5034 O O . GLY B 1 306 ? -5.375 2.352 -5.184 1 94.38 306 GLY B O 1
ATOM 5035 N N . ASN B 1 307 ? -7.41 2.188 -4.301 1 93 307 ASN B N 1
ATOM 5036 C CA . ASN B 1 307 ? -7.375 3.512 -3.688 1 93 307 ASN B CA 1
ATOM 5037 C C . ASN B 1 307 ? -6.371 3.574 -2.541 1 93 307 ASN B C 1
ATOM 5039 O O . ASN B 1 307 ? -5.605 4.535 -2.43 1 93 307 ASN B O 1
ATOM 5043 N N . VAL B 1 308 ? -6.363 2.566 -1.73 1 94.94 308 VAL B N 1
ATOM 5044 C CA . VAL B 1 308 ? -5.445 2.566 -0.597 1 94.94 308 VAL B CA 1
ATOM 5045 C C . VAL B 1 308 ? -4.008 2.457 -1.098 1 94.94 308 VAL B C 1
ATOM 5047 O O . VAL B 1 308 ? -3.105 3.111 -0.566 1 94.94 308 VAL B O 1
ATOM 5050 N N . SER B 1 309 ? -3.809 1.664 -2.15 1 94.62 309 SER B N 1
ATOM 5051 C CA . SER B 1 309 ? -2.471 1.479 -2.701 1 94.62 309 SER B CA 1
ATOM 5052 C C . SER B 1 309 ? -2.109 2.602 -3.668 1 94.62 309 SER B C 1
ATOM 5054 O O . SER B 1 309 ? -0.961 2.711 -4.102 1 94.62 309 SER B O 1
ATOM 5056 N N . MET B 1 310 ? -3.051 3.416 -4.035 1 91.75 310 MET B N 1
ATOM 5057 C CA . MET B 1 310 ? -2.891 4.543 -4.949 1 91.75 310 MET B CA 1
ATOM 5058 C C . MET B 1 310 ? -2.336 4.078 -6.293 1 91.75 310 MET B C 1
ATOM 5060 O O . MET B 1 310 ? -1.354 4.633 -6.789 1 91.75 310 MET B O 1
ATOM 5064 N N . VAL B 1 311 ? -2.949 3.047 -6.836 1 93.19 311 VAL B N 1
ATOM 5065 C CA . VAL B 1 311 ? -2.639 2.564 -8.18 1 93.19 311 VAL B CA 1
ATOM 5066 C C . VAL B 1 311 ? -3.885 2.643 -9.055 1 93.19 311 VAL B C 1
ATOM 5068 O O . VAL B 1 311 ? -5.008 2.689 -8.547 1 93.19 311 VAL B O 1
ATOM 5071 N N . SER B 1 312 ? -3.666 2.627 -10.359 1 92.44 312 SER B N 1
ATOM 5072 C CA . SER B 1 312 ? -4.797 2.723 -11.273 1 92.44 312 SER B CA 1
ATOM 5073 C C . SER B 1 312 ? -4.984 1.43 -12.055 1 92.44 312 SER B C 1
ATOM 5075 O O . SER B 1 312 ? -5.973 1.271 -12.781 1 92.44 312 SER B O 1
ATOM 5077 N N . GLN B 1 313 ? -4.039 0.493 -11.953 1 96.19 313 GLN B N 1
ATOM 5078 C CA . GLN B 1 313 ? -4.105 -0.793 -12.633 1 96.19 313 GLN B CA 1
ATOM 5079 C C . GLN B 1 313 ? -4.301 -1.936 -11.641 1 96.19 313 GLN B C 1
ATOM 5081 O O . GLN B 1 313 ? -3.523 -2.082 -10.695 1 96.19 313 GLN B O 1
ATOM 5086 N N . VAL B 1 314 ? -5.332 -2.734 -11.859 1 97.44 314 VAL B N 1
ATOM 5087 C CA . VAL B 1 314 ? -5.586 -3.875 -10.984 1 97.44 314 VAL B CA 1
ATOM 5088 C C . VAL B 1 314 ? -5.75 -5.141 -11.82 1 97.44 314 VAL B C 1
ATOM 5090 O O . VAL B 1 314 ? -6.547 -5.172 -12.766 1 97.44 314 VAL B O 1
ATOM 5093 N N . VAL B 1 315 ? -4.977 -6.141 -11.539 1 98.31 315 VAL B N 1
ATOM 5094 C CA . VAL B 1 315 ? -5.074 -7.453 -12.172 1 98.31 315 VAL B CA 1
ATOM 5095 C C . VAL B 1 315 ? -5.887 -8.391 -11.281 1 98.31 315 VAL B C 1
ATOM 5097 O O . VAL B 1 315 ? -5.598 -8.531 -10.086 1 98.31 315 VAL B O 1
ATOM 5100 N N . VAL B 1 316 ? -6.914 -9.016 -11.844 1 98.25 316 VAL B N 1
ATOM 5101 C CA . VAL B 1 316 ? -7.711 -9.992 -11.109 1 98.25 316 VAL B CA 1
ATOM 5102 C C . VAL B 1 316 ? -7.363 -11.406 -11.586 1 98.25 316 VAL B C 1
ATOM 5104 O O . VAL B 1 316 ? -7.414 -11.695 -12.781 1 98.25 316 VAL B O 1
ATOM 5107 N N . GLY B 1 317 ? -6.953 -12.219 -10.656 1 97.62 317 GLY B N 1
ATOM 5108 C CA . GLY B 1 317 ? -6.625 -13.602 -10.953 1 97.62 317 GLY B CA 1
ATOM 5109 C C . GLY B 1 317 ? -7.289 -14.586 -10.008 1 97.62 317 GLY B C 1
ATOM 5110 O O . GLY B 1 317 ? -8.094 -14.203 -9.164 1 97.62 317 GLY B O 1
ATOM 5111 N N . GLY B 1 318 ? -7.031 -15.898 -10.242 1 96.56 318 GLY B N 1
ATOM 5112 C CA . GLY B 1 318 ? -7.582 -16.969 -9.422 1 96.56 318 GLY B CA 1
ATOM 5113 C C . GLY B 1 318 ? -8.695 -17.734 -10.109 1 96.56 318 GLY B C 1
ATOM 5114 O O . GLY B 1 318 ? -9.094 -17.391 -11.227 1 96.56 318 GLY B O 1
ATOM 5115 N N . GLU B 1 319 ? -9.234 -18.688 -9.438 1 95.25 319 GLU B N 1
ATOM 5116 C CA . GLU B 1 319 ? -10.195 -19.625 -10 1 95.25 319 GLU B CA 1
ATOM 5117 C C . GLU B 1 319 ? -11.492 -18.938 -10.406 1 95.25 319 GLU B C 1
ATOM 5119 O O . GLU B 1 319 ? -12.164 -19.344 -11.352 1 95.25 319 GLU B O 1
ATOM 5124 N N . LEU B 1 320 ? -11.828 -17.844 -9.734 1 96.5 320 LEU B N 1
ATOM 5125 C CA . LEU B 1 320 ? -13.094 -17.156 -9.992 1 96.5 320 LEU B CA 1
ATOM 5126 C C . LEU B 1 320 ? -12.867 -15.875 -10.781 1 96.5 320 LEU B C 1
ATOM 5128 O O . LEU B 1 320 ? -13.797 -15.094 -10.984 1 96.5 320 LEU B O 1
ATOM 5132 N N . ALA B 1 321 ? -11.672 -15.633 -11.25 1 96.12 321 ALA B N 1
ATOM 5133 C CA . ALA B 1 321 ? -11.297 -14.367 -11.875 1 96.12 321 ALA B CA 1
ATOM 5134 C C . ALA B 1 321 ? -12.211 -14.039 -13.047 1 96.12 321 ALA B C 1
ATOM 5136 O O . ALA B 1 321 ? -12.555 -12.875 -13.273 1 96.12 321 ALA B O 1
ATOM 5137 N N . GLN B 1 322 ? -12.617 -15.031 -13.758 1 95.38 322 GLN B N 1
ATOM 5138 C CA . GLN B 1 322 ? -13.406 -14.836 -14.969 1 95.38 322 GLN B CA 1
ATOM 5139 C C . GLN B 1 322 ? -14.719 -14.117 -14.664 1 95.38 322 GLN B C 1
ATOM 5141 O O . GLN B 1 322 ? -15.281 -13.438 -15.531 1 95.38 322 GLN B O 1
ATOM 5146 N N . LEU B 1 323 ? -15.242 -14.266 -13.492 1 96.25 323 LEU B N 1
ATOM 5147 C CA . LEU B 1 323 ? -16.484 -13.609 -13.117 1 96.25 323 LEU B CA 1
ATOM 5148 C C . LEU B 1 323 ? -16.375 -12.102 -13.266 1 96.25 323 LEU B C 1
ATOM 5150 O O . LEU B 1 323 ? -17.359 -11.43 -13.578 1 96.25 323 LEU B O 1
ATOM 5154 N N . ALA B 1 324 ? -15.211 -11.578 -13.102 1 96.69 324 ALA B N 1
ATOM 5155 C CA . ALA B 1 324 ? -14.992 -10.133 -13.195 1 96.69 324 ALA B CA 1
ATOM 5156 C C . ALA B 1 324 ? -15.172 -9.648 -14.633 1 96.69 324 ALA B C 1
ATOM 5158 O O . ALA B 1 324 ? -15.406 -8.461 -14.867 1 96.69 324 ALA B O 1
ATOM 5159 N N . GLY B 1 325 ? -15.07 -10.578 -15.562 1 95.69 325 GLY B N 1
ATOM 5160 C CA . GLY B 1 325 ? -15.156 -10.219 -16.969 1 95.69 325 GLY B CA 1
ATOM 5161 C C . GLY B 1 325 ? -16.531 -10.469 -17.562 1 95.69 325 GLY B C 1
ATOM 5162 O O . GLY B 1 325 ? -16.781 -10.133 -18.734 1 95.69 325 GLY B O 1
ATOM 5163 N N . TRP B 1 326 ? -17.375 -11.062 -16.797 1 95.69 326 TRP B N 1
ATOM 5164 C CA . TRP B 1 326 ? -18.703 -11.367 -17.328 1 95.69 326 TRP B CA 1
ATOM 5165 C C . TRP B 1 326 ? -19.516 -10.086 -17.5 1 95.69 326 TRP B C 1
ATOM 5167 O O . TRP B 1 326 ? -19.688 -9.32 -16.547 1 95.69 326 TRP B O 1
ATOM 5177 N N . GLN B 1 327 ? -20.062 -9.844 -18.625 1 94.19 327 GLN B N 1
ATOM 5178 C CA . GLN B 1 327 ? -20.844 -8.656 -18.922 1 94.19 327 GLN B CA 1
ATOM 5179 C C . GLN B 1 327 ? -22.078 -8.57 -18.016 1 94.19 327 GLN B C 1
ATOM 5181 O O . GLN B 1 327 ? -22.484 -7.484 -17.609 1 94.19 327 GLN B O 1
ATOM 5186 N N . GLU B 1 328 ? -22.609 -9.734 -17.75 1 93.19 328 GLU B N 1
ATOM 5187 C CA . GLU B 1 328 ? -23.844 -9.797 -16.953 1 93.19 328 GLU B CA 1
ATOM 5188 C C . GLU B 1 328 ? -23.625 -9.266 -15.547 1 93.19 328 GLU B C 1
ATOM 5190 O O . GLU B 1 328 ? -24.547 -8.766 -14.914 1 93.19 328 GLU B O 1
ATOM 5195 N N . LEU B 1 329 ? -22.422 -9.391 -15.117 1 94.81 329 LEU B N 1
ATOM 5196 C CA . LEU B 1 329 ? -22.141 -8.953 -13.758 1 94.81 329 LEU B CA 1
ATOM 5197 C C . LEU B 1 329 ? -21.688 -7.5 -13.734 1 94.81 329 LEU B C 1
ATOM 5199 O O . LEU B 1 329 ? -21.641 -6.871 -12.672 1 94.81 329 LEU B O 1
ATOM 5203 N N . ALA B 1 330 ? -21.266 -6.902 -14.828 1 95.25 330 ALA B N 1
ATOM 5204 C CA . ALA B 1 330 ? -21.016 -5.484 -15.062 1 95.25 330 ALA B CA 1
ATOM 5205 C C . ALA B 1 330 ? -20.031 -4.922 -14.047 1 95.25 330 ALA B C 1
ATOM 5207 O O . ALA B 1 330 ? -20.25 -3.84 -13.492 1 95.25 330 ALA B O 1
ATOM 5208 N N . VAL B 1 331 ? -19 -5.734 -13.766 1 95.19 331 VAL B N 1
ATOM 5209 C CA . VAL B 1 331 ? -18.016 -5.309 -12.766 1 95.19 331 VAL B CA 1
ATOM 5210 C C . VAL B 1 331 ? -17.328 -4.027 -13.234 1 95.19 331 VAL B C 1
ATOM 5212 O O . VAL B 1 331 ? -17.203 -3.07 -12.469 1 95.19 331 VAL B O 1
ATOM 5215 N N . LYS B 1 332 ? -16.922 -3.928 -14.461 1 92.12 332 LYS B N 1
ATOM 5216 C CA . LYS B 1 332 ? -16.234 -2.756 -15 1 92.12 332 LYS B CA 1
ATOM 5217 C C . LYS B 1 332 ? -17.125 -1.519 -14.922 1 92.12 332 LYS B C 1
ATOM 5219 O O . LYS B 1 332 ? -16.672 -0.435 -14.562 1 92.12 332 LYS B O 1
ATOM 5224 N N . GLU B 1 333 ? -18.344 -1.7 -15.227 1 91.19 333 GLU B N 1
ATOM 5225 C CA . GLU B 1 333 ? -19.297 -0.594 -15.156 1 91.19 333 GLU B CA 1
ATOM 5226 C C . GLU B 1 333 ? -19.5 -0.13 -13.719 1 91.19 333 GLU B C 1
ATOM 5228 O O . GLU B 1 333 ? -19.594 1.07 -13.453 1 91.19 333 GLU B O 1
ATOM 5233 N N . LYS B 1 334 ? -19.609 -1.095 -12.867 1 89.94 334 LYS B N 1
ATOM 5234 C CA . LYS B 1 334 ? -19.766 -0.771 -11.453 1 89.94 334 LYS B CA 1
ATOM 5235 C C . LYS B 1 334 ? -18.562 -0.008 -10.93 1 89.94 334 LYS B C 1
ATOM 5237 O O . LYS B 1 334 ? -18.703 0.942 -10.156 1 89.94 334 LYS B O 1
ATOM 5242 N N . LEU B 1 335 ? -17.406 -0.381 -11.336 1 90 335 LEU B N 1
ATOM 5243 C CA . LEU B 1 335 ? -16.172 0.298 -10.93 1 90 335 LEU B CA 1
ATOM 5244 C C . LEU B 1 335 ? -16.156 1.737 -11.438 1 90 335 LEU B C 1
ATOM 5246 O O . LEU B 1 335 ? -15.727 2.645 -10.719 1 90 335 LEU B O 1
ATOM 5250 N N . ALA B 1 336 ? -16.609 1.929 -12.57 1 84.12 336 ALA B N 1
ATOM 5251 C CA . ALA B 1 336 ? -16.656 3.258 -13.172 1 84.12 336 ALA B CA 1
ATOM 5252 C C . ALA B 1 336 ? -17.547 4.199 -12.375 1 84.12 336 ALA B C 1
ATOM 5254 O O . ALA B 1 336 ? -17.312 5.406 -12.328 1 84.12 336 ALA B O 1
ATOM 5255 N N . GLN B 1 337 ? -18.531 3.674 -11.711 1 81.25 337 GLN B N 1
ATOM 5256 C CA . GLN B 1 337 ? -19.469 4.473 -10.922 1 81.25 337 GLN B CA 1
ATOM 5257 C C . GLN B 1 337 ? -18.828 4.922 -9.609 1 81.25 337 GLN B C 1
ATOM 5259 O O . GLN B 1 337 ? -19.344 5.836 -8.953 1 81.25 337 GLN B O 1
ATOM 5264 N N . MET B 1 338 ? -17.812 4.277 -9.258 1 79.12 338 MET B N 1
ATOM 5265 C CA . MET B 1 338 ? -17.141 4.605 -8 1 79.12 338 MET B CA 1
ATOM 5266 C C . MET B 1 338 ? -15.914 5.477 -8.242 1 79.12 338 MET B C 1
ATOM 5268 O O . MET B 1 338 ? -15.164 5.77 -7.312 1 79.12 338 MET B O 1
ATOM 5272 N N . HIS B 1 339 ? -15.758 5.883 -9.453 1 73.56 339 HIS B N 1
ATOM 5273 C CA . HIS B 1 339 ? -14.57 6.602 -9.891 1 73.56 339 HIS B CA 1
ATOM 5274 C C . HIS B 1 339 ? -14.703 8.102 -9.625 1 73.56 339 HIS B C 1
ATOM 5276 O O . HIS B 1 339 ? -15.75 8.688 -9.891 1 73.56 339 HIS B O 1
ATOM 5282 N N . ASP B 1 340 ? -13.602 8.672 -8.938 1 71.5 340 ASP B N 1
ATOM 5283 C CA . ASP B 1 340 ? -13.5 10.133 -8.891 1 71.5 340 ASP B CA 1
ATOM 5284 C C . ASP B 1 340 ? -13.141 10.703 -10.266 1 71.5 340 ASP B C 1
ATOM 5286 O O . ASP B 1 340 ? -12.164 10.273 -10.883 1 71.5 340 ASP B O 1
ATOM 5290 N N . PRO B 1 341 ? -13.93 11.523 -10.781 1 67.56 341 PRO B N 1
ATOM 5291 C CA . PRO B 1 341 ? -13.695 12.031 -12.133 1 67.56 341 PRO B CA 1
ATOM 5292 C C . PRO B 1 341 ? -12.305 12.648 -12.297 1 67.56 341 PRO B C 1
ATOM 5294 O O . PRO B 1 341 ? -11.82 12.789 -13.422 1 67.56 341 PRO B O 1
ATOM 5297 N N . ASP B 1 342 ? -11.641 13.023 -11.312 1 69.44 342 ASP B N 1
ATOM 5298 C CA . ASP B 1 342 ? -10.328 13.648 -11.43 1 69.44 342 ASP B CA 1
ATOM 5299 C C . ASP B 1 342 ? -9.211 12.609 -11.297 1 69.44 342 ASP B C 1
ATOM 5301 O O . ASP B 1 342 ? -8.031 12.961 -11.281 1 69.44 342 ASP B O 1
ATOM 5305 N N . GLU B 1 343 ? -9.656 11.414 -11.227 1 70.69 343 GLU B N 1
ATOM 5306 C CA . GLU B 1 343 ? -8.664 10.344 -11.172 1 70.69 343 GLU B CA 1
ATOM 5307 C C . GLU B 1 343 ? -8.773 9.43 -12.383 1 70.69 343 GLU B C 1
ATOM 5309 O O . GLU B 1 343 ? -9.82 9.367 -13.031 1 70.69 343 GLU B O 1
ATOM 5314 N N . PRO B 1 344 ? -7.629 9 -12.93 1 67.06 344 PRO B N 1
ATOM 5315 C CA . PRO B 1 344 ? -7.68 8.156 -14.125 1 67.06 344 PRO B CA 1
ATOM 5316 C C . PRO B 1 344 ? -8.609 6.957 -13.961 1 67.06 344 PRO B C 1
ATOM 5318 O O . PRO B 1 344 ? -9.008 6.34 -14.953 1 67.06 344 PRO B O 1
ATOM 5321 N N . GLY B 1 345 ? -9.203 6.723 -12.898 1 79.81 345 GLY B N 1
ATOM 5322 C CA . GLY B 1 345 ? -10.008 5.535 -12.664 1 79.81 345 GLY B CA 1
ATOM 5323 C C . GLY B 1 345 ? -9.18 4.27 -12.555 1 79.81 345 GLY B C 1
ATOM 5324 O O . GLY B 1 345 ? -7.957 4.301 -12.727 1 79.81 345 GLY B O 1
ATOM 5325 N N . LEU B 1 346 ? -9.828 3.158 -12.25 1 89.75 346 LEU B N 1
ATOM 5326 C CA . LEU B 1 346 ? -9.18 1.855 -12.133 1 89.75 346 LEU B CA 1
ATOM 5327 C C . LEU B 1 346 ? -9.352 1.051 -13.422 1 89.75 346 LEU B C 1
ATOM 5329 O O . LEU B 1 346 ? -10.461 0.924 -13.938 1 89.75 346 LEU B O 1
ATOM 5333 N N . THR B 1 347 ? -8.281 0.668 -14.031 1 93.75 347 THR B N 1
ATOM 5334 C CA . THR B 1 347 ? -8.297 -0.267 -15.148 1 93.75 347 THR B CA 1
ATOM 5335 C C . THR B 1 347 ? -8.18 -1.705 -14.656 1 93.75 347 THR B C 1
ATOM 5337 O O . THR B 1 347 ? -7.262 -2.033 -13.898 1 93.75 347 THR B O 1
ATOM 5340 N N . LEU B 1 348 ? -9.125 -2.52 -15.102 1 96.25 348 LEU B N 1
ATOM 5341 C CA . LEU B 1 348 ? -9.188 -3.908 -14.656 1 96.25 348 LEU B CA 1
ATOM 5342 C C . LEU B 1 348 ? -8.617 -4.844 -15.719 1 96.25 348 LEU B C 1
ATOM 5344 O O . LEU B 1 348 ? -9.008 -4.777 -16.891 1 96.25 348 LEU B O 1
ATOM 5348 N N . HIS B 1 349 ? -7.664 -5.641 -15.359 1 97.44 349 HIS B N 1
ATOM 5349 C CA . HIS B 1 349 ? -7.129 -6.711 -16.188 1 97.44 349 HIS B CA 1
ATOM 5350 C C . HIS B 1 349 ? -7.535 -8.078 -15.656 1 97.44 349 HIS B C 1
ATOM 5352 O O . HIS B 1 349 ? -7.051 -8.508 -14.609 1 97.44 349 HIS B O 1
ATOM 5358 N N . VAL B 1 350 ? -8.375 -8.797 -16.359 1 97.56 350 VAL B N 1
ATOM 5359 C CA . VAL B 1 350 ? -8.914 -10.078 -15.922 1 97.56 350 VAL B CA 1
ATOM 5360 C C . VAL B 1 350 ? -8.086 -11.219 -16.516 1 97.56 350 VAL B C 1
ATOM 5362 O O . VAL B 1 350 ? -7.938 -11.312 -17.75 1 97.56 350 VAL B O 1
ATOM 5365 N N . ARG B 1 351 ? -7.562 -12.055 -15.68 1 95.25 351 ARG B N 1
ATOM 5366 C CA . ARG B 1 351 ? -6.805 -13.211 -16.141 1 95.25 351 ARG B CA 1
ATOM 5367 C C . ARG B 1 351 ? -7.668 -14.469 -16.141 1 95.25 351 ARG B C 1
ATOM 5369 O O . ARG B 1 351 ? -8.664 -14.547 -15.406 1 95.25 351 ARG B O 1
ATOM 5376 N N . ASP B 1 352 ? -7.359 -15.5 -16.906 1 85.56 352 ASP B N 1
ATOM 5377 C CA . ASP B 1 352 ? -8.195 -16.688 -17.094 1 85.56 352 ASP B CA 1
ATOM 5378 C C . ASP B 1 352 ? -8.016 -17.688 -15.969 1 85.56 352 ASP B C 1
ATOM 5380 O O . ASP B 1 352 ? -8.672 -18.734 -15.945 1 85.56 352 ASP B O 1
ATOM 5384 N N . GLY B 1 353 ? -7.207 -17.438 -15.031 1 74.75 353 GLY B N 1
ATOM 5385 C CA . GLY B 1 353 ? -7.109 -18.281 -13.844 1 74.75 353 GLY B CA 1
ATOM 5386 C C . GLY B 1 353 ? -6.215 -19.5 -14.047 1 74.75 353 GLY B C 1
ATOM 5387 O O . GLY B 1 353 ? -6.105 -20.344 -13.164 1 74.75 353 GLY B O 1
ATOM 5388 N N . ALA B 1 354 ? -5.645 -19.625 -15.164 1 85.25 354 ALA B N 1
ATOM 5389 C CA . ALA B 1 354 ? -4.809 -20.797 -15.43 1 85.25 354 ALA B CA 1
ATOM 5390 C C . ALA B 1 354 ? -3.625 -20.859 -14.469 1 85.25 354 ALA B C 1
ATOM 5392 O O . ALA B 1 354 ? -2.879 -19.891 -14.336 1 85.25 354 ALA B O 1
ATOM 5393 N N . PHE B 1 355 ? -3.49 -22.031 -13.922 1 94.69 355 PHE B N 1
ATOM 5394 C CA . PHE B 1 355 ? -2.479 -22.188 -12.883 1 94.69 355 PHE B CA 1
ATOM 5395 C C . PHE B 1 355 ? -1.081 -22.219 -13.484 1 94.69 355 PHE B C 1
ATOM 5397 O O . PHE B 1 355 ? -0.085 -22.094 -12.766 1 94.69 355 PHE B O 1
ATOM 5404 N N . VAL B 1 356 ? -0.945 -22.375 -14.766 1 96.94 356 VAL B N 1
ATOM 5405 C CA . VAL B 1 356 ? 0.35 -22.281 -15.438 1 96.94 356 VAL B CA 1
ATOM 5406 C C . VAL B 1 356 ? 0.982 -20.922 -15.156 1 96.94 356 VAL B C 1
ATOM 5408 O O . VAL B 1 356 ? 2.182 -20.828 -14.883 1 96.94 356 VAL B O 1
ATOM 5411 N N . ASP B 1 357 ? 0.157 -19.875 -15.195 1 96.69 357 ASP B N 1
ATOM 5412 C CA . ASP B 1 357 ? 0.656 -18.531 -14.922 1 96.69 357 ASP B CA 1
ATOM 5413 C C . ASP B 1 357 ? 1.12 -18.406 -13.477 1 96.69 357 ASP B C 1
ATOM 5415 O O . ASP B 1 357 ? 2.084 -17.688 -13.188 1 96.69 357 ASP B O 1
ATOM 5419 N N . TRP B 1 358 ? 0.427 -19.094 -12.602 1 98.06 358 TRP B N 1
ATOM 5420 C CA . TRP B 1 358 ? 0.814 -19.078 -11.195 1 98.06 358 TRP B CA 1
ATOM 5421 C C . TRP B 1 358 ? 2.137 -19.812 -10.984 1 98.06 358 TRP B C 1
ATOM 5423 O O . TRP B 1 358 ? 3.004 -19.328 -10.242 1 98.06 358 TRP B O 1
ATOM 5433 N N . ALA B 1 359 ? 2.318 -20.906 -11.648 1 98.75 359 ALA B N 1
ATOM 5434 C CA . ALA B 1 359 ? 3.57 -21.656 -11.594 1 98.75 359 ALA B CA 1
ATOM 5435 C C . ALA B 1 359 ? 4.719 -20.844 -12.195 1 98.75 359 ALA B C 1
ATOM 5437 O O . ALA B 1 359 ? 5.844 -20.891 -11.695 1 98.75 359 ALA B O 1
ATOM 5438 N N . ARG B 1 360 ? 4.43 -20.125 -13.266 1 98.5 360 ARG B N 1
ATOM 5439 C CA . ARG B 1 360 ? 5.426 -19.234 -13.844 1 98.5 360 ARG B CA 1
ATOM 5440 C C . ARG B 1 360 ? 5.875 -18.188 -12.82 1 98.5 360 ARG B C 1
ATOM 5442 O O . ARG B 1 360 ? 7.055 -17.828 -12.766 1 98.5 360 ARG B O 1
ATOM 5449 N N . GLY B 1 361 ? 4.883 -17.703 -12.047 1 98.62 361 GLY B N 1
ATOM 5450 C CA . GLY B 1 361 ? 5.215 -16.781 -10.984 1 98.62 361 GLY B CA 1
ATOM 5451 C C . GLY B 1 361 ? 6.172 -17.359 -9.961 1 98.62 361 GLY B C 1
ATOM 5452 O O . GLY B 1 361 ? 7.098 -16.672 -9.508 1 98.62 361 GLY B O 1
ATOM 5453 N N . ALA B 1 362 ? 5.898 -18.578 -9.586 1 98.75 362 ALA B N 1
ATOM 5454 C CA . ALA B 1 362 ? 6.805 -19.25 -8.656 1 98.75 362 ALA B CA 1
ATOM 5455 C C . ALA B 1 362 ? 8.219 -19.328 -9.234 1 98.75 362 ALA B C 1
ATOM 5457 O O . ALA B 1 362 ? 9.195 -19.062 -8.531 1 98.75 362 ALA B O 1
ATOM 5458 N N . ALA B 1 363 ? 8.336 -19.688 -10.484 1 98.69 363 ALA B N 1
ATOM 5459 C CA . ALA B 1 363 ? 9.633 -19.734 -11.164 1 98.69 363 ALA B CA 1
ATOM 5460 C C . ALA B 1 363 ? 10.297 -18.375 -11.172 1 98.69 363 ALA B C 1
ATOM 5462 O O . ALA B 1 363 ? 11.516 -18.266 -10.992 1 98.69 363 ALA B O 1
ATOM 5463 N N . ALA B 1 364 ? 9.508 -17.375 -11.367 1 98.5 364 ALA B N 1
ATOM 5464 C CA . ALA B 1 364 ? 10.031 -16.016 -11.367 1 98.5 364 ALA B CA 1
ATOM 5465 C C . ALA B 1 364 ? 10.672 -15.672 -10.031 1 98.5 364 ALA B C 1
ATOM 5467 O O . ALA B 1 364 ? 11.742 -15.055 -9.984 1 98.5 364 ALA B O 1
ATOM 5468 N N . VAL B 1 365 ? 10.008 -16.062 -8.969 1 98.31 365 VAL B N 1
ATOM 5469 C CA . VAL B 1 365 ? 10.531 -15.773 -7.637 1 98.31 365 VAL B CA 1
ATOM 5470 C C . VAL B 1 365 ? 11.867 -16.5 -7.445 1 98.31 365 VAL B C 1
ATOM 5472 O O . VAL B 1 365 ? 12.805 -15.938 -6.875 1 98.31 365 VAL B O 1
ATOM 5475 N N . ALA B 1 366 ? 11.961 -17.672 -7.91 1 97.94 366 ALA B N 1
ATOM 5476 C CA . ALA B 1 366 ? 13.219 -18.422 -7.852 1 97.94 366 ALA B CA 1
ATOM 5477 C C . ALA B 1 366 ? 14.32 -17.703 -8.633 1 97.94 366 ALA B C 1
ATOM 5479 O O . ALA B 1 366 ? 15.453 -17.594 -8.156 1 97.94 366 ALA B O 1
ATOM 5480 N N . PHE B 1 367 ? 13.961 -17.25 -9.82 1 98.12 367 PHE B N 1
ATOM 5481 C CA . PHE B 1 367 ? 14.914 -16.531 -10.656 1 98.12 367 PHE B CA 1
ATOM 5482 C C . PHE B 1 367 ? 15.414 -15.281 -9.961 1 98.12 367 PHE B C 1
ATOM 5484 O O . PHE B 1 367 ? 16.625 -15.023 -9.914 1 98.12 367 PHE B O 1
ATOM 5491 N N . ARG B 1 368 ? 14.484 -14.547 -9.422 1 97.44 368 ARG B N 1
ATOM 5492 C CA . ARG B 1 368 ? 14.812 -13.32 -8.688 1 97.44 368 ARG B CA 1
ATOM 5493 C C . ARG B 1 368 ? 15.789 -13.609 -7.559 1 97.44 368 ARG B C 1
ATOM 5495 O O . ARG B 1 368 ? 16.766 -12.883 -7.383 1 97.44 368 ARG B O 1
ATOM 5502 N N . THR B 1 369 ? 15.469 -14.617 -6.805 1 96.19 369 THR B N 1
ATOM 5503 C CA . THR B 1 369 ? 16.312 -15 -5.676 1 96.19 369 THR B CA 1
ATOM 5504 C C . THR B 1 369 ? 17.688 -15.453 -6.152 1 96.19 369 THR B C 1
ATOM 5506 O O . THR B 1 369 ? 18.703 -15.109 -5.551 1 96.19 369 THR B O 1
ATOM 5509 N N . TRP B 1 370 ? 17.734 -16.188 -7.195 1 96.12 370 TRP B N 1
ATOM 5510 C CA . TRP B 1 370 ? 18.984 -16.688 -7.754 1 96.12 370 TRP B CA 1
ATOM 5511 C C . TRP B 1 370 ? 19.875 -15.531 -8.211 1 96.12 370 TRP B C 1
ATOM 5513 O O . TRP B 1 370 ? 21.078 -15.531 -7.965 1 96.12 370 TRP B O 1
ATOM 5523 N N . ILE B 1 371 ? 19.281 -14.57 -8.922 1 96.69 371 ILE B N 1
ATOM 5524 C CA . ILE B 1 371 ? 20.016 -13.406 -9.391 1 96.69 371 ILE B CA 1
ATOM 5525 C C . ILE B 1 371 ? 20.672 -12.703 -8.195 1 96.69 371 ILE B C 1
ATOM 5527 O O . ILE B 1 371 ? 21.859 -12.352 -8.25 1 96.69 371 ILE B O 1
ATOM 5531 N N . ARG B 1 372 ? 19.875 -12.484 -7.188 1 93.75 372 ARG B N 1
ATOM 5532 C CA . ARG B 1 372 ? 20.375 -11.82 -5.996 1 93.75 372 ARG B CA 1
ATOM 5533 C C . ARG B 1 372 ? 21.594 -12.555 -5.426 1 93.75 372 ARG B C 1
ATOM 5535 O O . ARG B 1 372 ? 22.609 -11.945 -5.105 1 93.75 372 ARG B O 1
ATOM 5542 N N . HIS B 1 373 ? 21.484 -13.867 -5.297 1 92.69 373 HIS B N 1
ATOM 5543 C CA . HIS B 1 373 ? 22.562 -14.68 -4.738 1 92.69 373 HIS B CA 1
ATOM 5544 C C . HIS B 1 373 ? 23.797 -14.648 -5.637 1 92.69 373 HIS B C 1
ATOM 5546 O O . HIS B 1 373 ? 24.922 -14.641 -5.145 1 92.69 373 HIS B O 1
ATOM 5552 N N . ARG B 1 374 ? 23.531 -14.641 -6.926 1 92.56 374 ARG B N 1
ATOM 5553 C CA . ARG B 1 374 ? 24.609 -14.633 -7.902 1 92.56 374 ARG B CA 1
ATOM 5554 C C . ARG B 1 374 ? 25.422 -13.344 -7.82 1 92.56 374 ARG B C 1
ATOM 5556 O O . ARG B 1 374 ? 26.625 -13.344 -8.047 1 92.56 374 ARG B O 1
ATOM 5563 N N . LEU B 1 375 ? 24.781 -12.242 -7.516 1 92.06 375 LEU B N 1
ATOM 5564 C CA . LEU B 1 375 ? 25.422 -10.93 -7.488 1 92.06 375 LEU B CA 1
ATOM 5565 C C . LEU B 1 375 ? 26.016 -10.648 -6.113 1 92.06 375 LEU B C 1
ATOM 5567 O O . LEU B 1 375 ? 26.844 -9.75 -5.965 1 92.06 375 LEU B O 1
ATOM 5571 N N . GLU B 1 376 ? 25.531 -11.258 -5.059 1 83.5 376 GLU B N 1
ATOM 5572 C CA . GLU B 1 376 ? 26.094 -11.078 -3.721 1 83.5 376 GLU B CA 1
ATOM 5573 C C . GLU B 1 376 ? 27.406 -11.852 -3.555 1 83.5 376 GLU B C 1
ATOM 5575 O O . GLU B 1 376 ? 28.188 -11.562 -2.646 1 83.5 376 GLU B O 1
ATOM 5580 N N . LYS B 1 377 ? 27.766 -12.773 -4.348 1 68.06 377 LYS B N 1
ATOM 5581 C CA . LYS B 1 377 ? 29.047 -13.484 -4.312 1 68.06 377 LYS B CA 1
ATOM 5582 C C . LYS B 1 377 ? 30.141 -12.672 -4.996 1 68.06 377 LYS B C 1
ATOM 5584 O O . LYS B 1 377 ? 31.312 -12.719 -4.586 1 68.06 377 LYS B O 1
#

Solvent-accessible surface area (backbone atoms only — not comparable to full-atom values): 38239 Å² total; per-residue (Å²): 111,72,65,58,45,49,51,53,51,54,49,33,46,38,50,47,68,36,39,57,66,58,51,8,59,76,68,71,42,52,62,70,54,33,52,53,42,49,50,51,35,41,74,68,59,55,29,37,77,49,71,66,45,73,47,96,77,68,77,64,48,59,20,31,25,47,20,84,82,41,28,30,27,9,28,24,48,52,80,50,20,37,27,35,32,34,23,38,57,77,63,53,70,79,43,76,50,74,49,80,40,90,57,64,47,65,64,48,49,31,51,51,49,52,50,52,49,51,54,50,53,69,72,42,95,59,73,71,68,30,27,10,37,18,31,67,21,21,43,38,50,70,22,42,26,61,35,17,76,82,55,69,44,60,69,39,56,47,23,69,67,56,44,86,81,60,77,55,34,30,36,23,33,53,54,18,30,46,50,19,25,37,43,67,42,77,36,49,80,46,48,46,31,34,37,40,32,25,20,85,46,30,36,60,38,46,31,50,83,71,32,75,65,79,45,100,56,52,40,69,38,52,51,20,59,29,60,47,53,57,72,84,43,60,30,98,86,66,28,52,5,21,32,34,52,47,52,7,46,64,32,42,51,49,55,32,51,73,68,70,39,87,64,49,58,71,76,39,49,68,54,25,49,49,36,53,51,46,35,57,73,69,58,39,66,66,51,43,52,54,50,45,54,36,33,52,31,50,36,46,48,51,48,42,49,28,35,69,67,52,37,42,36,36,37,31,29,34,62,48,16,53,59,58,67,35,72,91,53,36,31,66,60,54,44,59,59,59,43,56,88,92,44,96,43,76,45,79,44,73,35,86,34,57,53,64,55,37,4,47,1,11,18,43,51,15,48,54,52,48,52,53,55,64,68,72,107,113,73,64,57,46,49,50,51,51,54,48,33,46,39,50,47,69,37,39,57,66,58,52,8,60,76,69,72,44,52,62,70,55,33,52,53,43,48,51,52,36,42,72,68,59,55,28,36,78,49,71,66,46,74,48,94,78,70,78,65,49,58,19,32,24,48,21,85,80,40,27,29,27,9,28,24,46,52,82,50,21,38,28,36,31,33,23,40,57,78,62,52,72,78,44,76,50,74,46,78,40,88,56,65,48,65,65,48,48,31,50,50,50,52,49,52,48,50,55,48,55,71,70,43,94,60,73,73,69,29,27,10,37,19,30,67,20,20,42,37,50,70,21,42,26,61,34,18,75,83,55,69,44,62,70,39,55,47,22,69,66,56,46,85,82,62,75,55,34,29,36,22,33,54,55,18,29,46,50,19,24,38,44,67,41,76,36,50,81,44,47,45,33,34,36,40,30,23,20,85,45,32,39,58,39,45,30,50,83,70,33,75,65,81,45,99,56,53,40,69,38,50,52,20,59,29,59,46,53,57,72,85,42,61,30,99,84,66,27,53,5,21,32,34,52,47,53,7,46,66,33,41,51,48,56,32,49,73,68,71,39,86,67,48,59,71,76,38,48,69,53,23,50,49,35,54,52,48,36,59,74,69,58,40,65,66,51,43,53,53,49,45,54,37,32,52,31,50,38,46,48,51,49,42,50,29,35,69,68,52,37,42,37,36,37,31,28,34,63,50,14,54,59,59,66,35,71,91,53,36,30,66,60,53,43,58,59,60,42,56,88,91,44,95,40,76,46,79,43,71,35,88,34,57,52,66,54,37,4,48,1,11,17,42,51,15,48,54,54,49,52,52,56,62,68,72,108

Secondary structure (DSSP, 8-state):
-HHHHHHHHHHHHHH-SEEHHHHHHHTT--HHHHHHHHHHHHHTTSEEEEEEE--SSSS-EEEEEE-TT-EEEEEEEETTEEEEEEEETTS-EEEEEEEE----SHHHHHHHHHHHHHHHHHH-SS---EEEEEESSEE-TT-EEEEEGGGTEEEEEHHHHH-SSS-EEEEEHHHHHHHHHHHHSGGGG-SSEEEEEESSSEEEEEEETTEE---TTTTS-GGGGSB-S-TT-B-TTS-BSBTHHHHSHHHHHHHHHHTT-----TTSHHHHHHHHHHHHHHT-HHHHHHHHHHHHHHHHHHHHHHHHHT-SEEEEESTTGGGGG-GGGTHHHHHHHT--TTS--PEEEE----HHHHHHHHHHHHHHHHHHHHHH-/-HHHHHHHHHHHHHH-SEEHHHHHHHTT--HHHHHHHHHHHHHTTSEEEEEEE--SSSS-EEEEEE-TT-EEEEEEEETTEEEEEEEETT--EEEEEEEE----SHHHHHHHHHHHHHHHHHH-SS---EEEEEESSEE-TT-EEEEEGGGTEEEEEHHHHH-SSS-EEEEEHHHHHHHHHHHHSGGGG-SSEEEEEESSSEEEEEEETTEE---TTTTS-GGGGSB-S-TT-B-TTS-BSBTHHHHSHHHHHHHHHHTT-----TTSHHHHHHHHHHHHHHT-HHHHHHHHHHHHHHHHHHHHHHHHHT-SEEEEESTTGGGGG-GGGTHHHHHHHT--TTS--PEEEE----HHHHHHHHHHHHHHHHHHHHHH-

InterPro domains:
  IPR000600 ROK family [PF00480] (83-334)
  IPR000600 ROK family [PTHR18964] (15-366)
  IPR036388 Winged helix-like DNA-binding domain superfamily [G3DSA:1.10.10.10] (10-65)
  IPR036390 Winged helix DNA-binding domain superfamily [SSF46785] (6-64)
  IPR043129 ATPase, nucleotide binding domain [SSF53067] (73-367)

Nearest PDB structures (foldseek):
  5f7q-assembly1_J  TM=8.155E-01  e=3.240E-24  Listeria monocytogenes EGD-e
  5f7r-assembly1_E  TM=8.080E-01  e=8.778E-19  Listeria monocytogenes EGD-e
  3vgl-assembly1_A  TM=7.827E-01  e=1.589E-18  Streptomyces griseus subsp. griseus NBRC 13350
  5f7p-assembly1_E  TM=8.268E-01  e=2.303E-15  Listeria monocytogenes EGD-e
  3vov-assembly1_D  TM=7.937E-01  e=1.026E-15  Thermus thermophilus HB8